Protein AF-A0A812DRP8-F1 (afdb_monomer)

Radius of gyration: 31.1 Å; Cα contacts (8 Å, |Δi|>4): 1399; chains: 1; bounding box: 74×104×76 Å

Structure (mmCIF, N/CA/C/O backbone):
data_AF-A0A812DRP8-F1
#
_entry.id   AF-A0A812DRP8-F1
#
loop_
_atom_site.group_PDB
_atom_site.id
_atom_site.type_symbol
_atom_site.label_atom_id
_atom_site.label_alt_id
_atom_site.label_comp_id
_atom_site.label_asym_id
_atom_site.label_entity_id
_atom_site.label_seq_id
_atom_site.pdbx_PDB_ins_code
_atom_site.Cartn_x
_atom_site.Cartn_y
_atom_site.Cartn_z
_atom_site.occupancy
_atom_site.B_iso_or_equiv
_atom_site.auth_seq_id
_atom_site.auth_comp_id
_atom_site.auth_asym_id
_atom_site.auth_atom_id
_atom_site.pdbx_PDB_model_num
ATOM 1 N N . MET A 1 1 ? -19.028 51.165 35.359 1.00 39.25 1 MET A N 1
ATOM 2 C CA . MET A 1 1 ? -19.384 50.737 33.994 1.00 39.25 1 MET A CA 1
ATOM 3 C C . MET A 1 1 ? -18.158 50.949 33.138 1.00 39.25 1 MET A C 1
ATOM 5 O O . MET A 1 1 ? -17.868 52.090 32.833 1.00 39.25 1 MET A O 1
ATOM 9 N N . GLU A 1 2 ? -17.429 49.887 32.822 1.00 31.27 2 GLU A N 1
ATOM 10 C CA . GLU A 1 2 ? -16.509 49.872 31.683 1.00 31.27 2 GLU A CA 1
ATOM 11 C C . GLU A 1 2 ? -16.632 48.478 31.076 1.00 31.27 2 GLU A C 1
ATOM 13 O O . GLU A 1 2 ? -16.368 47.463 31.725 1.00 31.27 2 GLU A O 1
ATOM 18 N N . GLU A 1 3 ? -17.227 48.452 29.888 1.00 28.28 3 GLU A N 1
ATOM 19 C CA . GLU A 1 3 ? -17.556 47.262 29.121 1.00 28.28 3 GLU A CA 1
ATOM 20 C C . GLU A 1 3 ? -16.277 46.500 28.778 1.00 28.28 3 GLU A C 1
ATOM 22 O O . GLU A 1 3 ? -15.344 47.030 28.179 1.00 28.28 3 GLU A O 1
ATOM 27 N N . ALA A 1 4 ? -16.234 45.223 29.158 1.00 34.50 4 ALA A N 1
ATOM 28 C CA . ALA A 1 4 ? -15.225 44.310 28.658 1.00 34.50 4 ALA A CA 1
ATOM 29 C C . ALA A 1 4 ? -15.436 44.148 27.147 1.00 34.50 4 ALA A C 1
ATOM 31 O O . ALA A 1 4 ? -16.392 43.501 26.719 1.00 34.50 4 ALA A O 1
ATOM 32 N N . ASP A 1 5 ? -14.537 44.733 26.360 1.00 34.28 5 ASP A N 1
ATOM 33 C CA . ASP A 1 5 ? -14.508 44.661 24.901 1.00 34.28 5 ASP A CA 1
ATOM 34 C C . ASP A 1 5 ? -14.334 43.194 24.443 1.00 34.28 5 ASP A C 1
ATOM 36 O O . ASP A 1 5 ? -13.230 42.666 24.253 1.00 34.28 5 ASP A O 1
ATOM 40 N N . MET A 1 6 ? -15.452 42.472 24.327 1.00 40.56 6 MET A N 1
ATOM 41 C CA . MET A 1 6 ? -15.506 41.113 23.796 1.00 40.56 6 MET A CA 1
ATOM 42 C C . MET A 1 6 ? -15.246 41.182 22.288 1.00 40.56 6 MET A C 1
ATOM 44 O O . MET A 1 6 ? -16.164 41.331 21.486 1.00 40.56 6 MET A O 1
ATOM 48 N N . LYS A 1 7 ? -13.983 41.045 21.872 1.00 45.09 7 LYS A N 1
ATOM 49 C CA . LYS A 1 7 ? -13.646 40.848 20.454 1.00 45.09 7 LYS A CA 1
ATOM 50 C C . LYS A 1 7 ? -14.276 39.541 19.958 1.00 45.09 7 LYS A C 1
ATOM 52 O O . LYS A 1 7 ? -13.802 38.447 20.268 1.00 45.09 7 LYS A O 1
ATOM 57 N N . TYR A 1 8 ? -15.354 39.649 19.183 1.00 51.47 8 TYR A N 1
ATOM 58 C CA . TYR A 1 8 ? -16.008 38.517 18.528 1.00 51.47 8 TYR A CA 1
ATOM 59 C C . TYR A 1 8 ? -15.180 38.070 17.330 1.00 51.47 8 TYR A C 1
ATOM 61 O O . TYR A 1 8 ? -15.286 38.598 16.228 1.00 51.47 8 TYR A O 1
ATOM 69 N N . CYS A 1 9 ? -14.340 37.070 17.532 1.00 59.97 9 CYS A N 1
ATOM 70 C CA . CYS A 1 9 ? -13.698 36.417 16.411 1.00 59.97 9 CYS A CA 1
ATOM 71 C C . CYS A 1 9 ? -14.664 35.498 15.682 1.00 59.97 9 CYS A C 1
ATOM 73 O O . CYS A 1 9 ? -15.205 34.587 16.303 1.00 59.97 9 CYS A O 1
ATOM 75 N N . VAL A 1 10 ? -14.797 35.651 14.368 1.00 62.53 10 VAL A N 1
ATOM 76 C CA . VAL A 1 10 ? -15.644 34.790 13.537 1.00 62.53 10 VAL A CA 1
ATOM 77 C C . VAL A 1 10 ? -14.773 34.024 12.543 1.00 62.53 10 VAL A C 1
ATOM 79 O O . VAL A 1 10 ? -14.034 34.626 11.771 1.00 62.53 10 VAL A O 1
ATOM 82 N N . LYS A 1 11 ? -14.846 32.689 12.548 1.00 61.94 11 LYS A N 1
ATOM 83 C CA . LYS A 1 11 ? -14.238 31.833 11.519 1.00 61.94 11 LYS A CA 1
ATOM 84 C C . LYS A 1 11 ? -15.318 31.413 10.532 1.00 61.94 11 LYS A C 1
ATOM 86 O O . LYS A 1 11 ? -16.202 30.636 10.891 1.00 61.94 11 LYS A O 1
ATOM 91 N N . CYS A 1 12 ? -15.228 31.910 9.303 1.00 58.72 12 CYS A N 1
ATOM 92 C CA . CYS A 1 12 ? -16.101 31.521 8.202 1.00 58.72 12 CYS A CA 1
ATOM 93 C C . CYS A 1 12 ? -15.418 30.474 7.323 1.00 58.72 12 CYS A C 1
ATOM 95 O O . CYS A 1 12 ? -14.287 30.665 6.885 1.00 58.72 12 CYS A O 1
ATOM 97 N N . THR A 1 13 ? -16.101 29.367 7.060 1.00 52.97 13 THR A N 1
ATOM 98 C CA . THR A 1 13 ? -15.659 28.329 6.128 1.00 52.97 13 THR A CA 1
ATOM 99 C C . THR A 1 13 ? -16.706 28.152 5.035 1.00 52.97 13 THR A C 1
ATOM 101 O O . THR A 1 13 ? -17.907 28.108 5.302 1.00 52.97 13 THR A O 1
ATOM 104 N N . CYS A 1 14 ? -16.265 28.078 3.777 1.00 56.06 14 CYS A N 1
ATOM 105 C CA . CYS A 1 14 ? -17.141 27.706 2.672 1.00 56.06 14 CYS A CA 1
ATOM 106 C C . CYS A 1 14 ? -17.243 26.181 2.642 1.00 56.06 14 CYS A C 1
ATOM 108 O O . CYS A 1 14 ? -16.257 25.489 2.388 1.00 56.06 14 CYS A O 1
ATOM 110 N N . LEU A 1 15 ? -18.420 25.657 2.968 1.00 55.69 15 LEU A N 1
ATOM 111 C CA . LEU A 1 15 ? -18.680 24.228 3.021 1.00 55.69 15 LEU A CA 1
ATOM 112 C C . LEU A 1 15 ? -19.384 23.803 1.724 1.00 55.69 15 LEU A C 1
ATOM 114 O O . LEU A 1 15 ? -20.384 24.421 1.347 1.00 55.69 15 LEU A O 1
ATOM 118 N N . PRO A 1 16 ? -18.913 22.744 1.044 1.00 52.59 16 PRO A N 1
ATOM 119 C CA . PRO A 1 16 ? -19.623 22.189 -0.102 1.00 52.59 16 PRO A CA 1
ATOM 120 C C . PRO A 1 16 ? -20.932 21.563 0.383 1.00 52.59 16 PRO A C 1
ATOM 122 O O . PRO A 1 16 ? -20.890 20.672 1.221 1.00 52.59 16 PRO A O 1
ATOM 125 N N . VAL A 1 17 ? -22.081 22.033 -0.094 1.00 58.91 17 VAL A N 1
ATOM 126 C CA . VAL A 1 17 ? -23.426 21.524 0.210 1.00 58.91 17 VAL A CA 1
ATOM 127 C C . VAL A 1 17 ? -23.980 20.783 -0.988 1.00 58.91 17 VAL A C 1
ATOM 129 O O . VAL A 1 17 ? -23.995 21.290 -2.111 1.00 58.91 17 VAL A O 1
ATOM 132 N N . ASN A 1 18 ? -24.502 19.595 -0.717 1.00 57.09 18 ASN A N 1
ATOM 133 C CA . ASN A 1 18 ? -24.933 18.677 -1.752 1.00 57.09 18 ASN A CA 1
ATOM 134 C C . ASN A 1 18 ? -26.445 18.718 -1.904 1.00 57.09 18 ASN A C 1
ATOM 136 O O . ASN A 1 18 ? -27.173 18.553 -0.926 1.00 57.09 18 ASN A O 1
ATOM 140 N N . LYS A 1 19 ? -26.918 18.853 -3.142 1.00 55.16 19 LYS A N 1
ATOM 141 C CA . LYS A 1 19 ? -28.294 18.528 -3.518 1.00 55.16 19 LYS A CA 1
ATOM 142 C C . LYS A 1 19 ? -28.281 17.198 -4.260 1.00 55.16 19 LYS A C 1
ATOM 144 O O . LYS A 1 19 ? -27.630 17.070 -5.292 1.00 55.16 19 LYS A O 1
ATOM 149 N N . VAL A 1 20 ? -28.966 16.197 -3.711 1.00 48.31 20 VAL A N 1
ATOM 150 C CA . VAL A 1 20 ? -29.130 14.889 -4.359 1.00 48.31 20 VAL A CA 1
ATOM 151 C C . VAL A 1 20 ? -30.417 14.933 -5.175 1.00 48.31 20 VAL A C 1
ATOM 153 O O . VAL A 1 20 ? -31.497 15.061 -4.604 1.00 48.31 20 VAL A O 1
ATOM 156 N N . GLN A 1 21 ? -30.315 14.824 -6.498 1.00 46.06 21 GLN A N 1
ATOM 157 C CA . GLN A 1 21 ? -31.468 14.747 -7.396 1.00 46.06 21 GLN A CA 1
ATOM 158 C C . GLN A 1 21 ? -31.249 13.582 -8.371 1.00 46.06 21 GLN A C 1
ATOM 160 O O . GLN A 1 21 ? -30.228 13.528 -9.046 1.00 46.06 21 GLN A O 1
ATOM 165 N N . LYS A 1 22 ? -32.182 12.615 -8.413 1.00 41.16 22 LYS A N 1
ATOM 166 C CA . LYS A 1 22 ? -32.133 11.421 -9.292 1.00 41.16 22 LYS A CA 1
ATOM 167 C C . LYS A 1 22 ? -30.773 10.687 -9.297 1.00 41.16 22 LYS A C 1
ATOM 169 O O . LYS A 1 22 ? -30.195 10.456 -10.352 1.00 41.16 22 LYS A O 1
ATOM 174 N N . ASP A 1 23 ? -30.251 10.340 -8.117 1.00 44.75 23 ASP A N 1
ATOM 175 C CA . ASP A 1 23 ? -28.948 9.660 -7.942 1.00 44.75 23 ASP A CA 1
ATOM 176 C C . ASP A 1 23 ? -27.701 10.442 -8.422 1.00 44.75 23 ASP A C 1
ATOM 178 O O . ASP A 1 23 ? -26.582 9.929 -8.331 1.00 44.75 23 ASP A O 1
ATOM 182 N N . GLN A 1 24 ? -27.857 11.702 -8.845 1.00 34.97 24 GLN A N 1
ATOM 183 C CA . GLN A 1 24 ? -26.764 12.631 -9.132 1.00 34.97 24 GLN A CA 1
ATOM 184 C C . GLN A 1 24 ? -26.623 13.672 -8.011 1.00 34.97 24 GLN A C 1
ATOM 186 O O . GLN A 1 24 ? -27.610 14.138 -7.434 1.00 34.97 24 GLN A O 1
ATOM 191 N N . ILE A 1 25 ? -25.375 14.000 -7.662 1.00 49.16 25 ILE A N 1
ATOM 192 C CA . ILE A 1 25 ? -25.038 14.973 -6.615 1.00 49.16 25 ILE A CA 1
ATOM 193 C C . ILE A 1 25 ? -24.599 16.278 -7.276 1.00 49.16 25 ILE A C 1
ATOM 195 O O . ILE A 1 25 ? -23.599 16.299 -7.991 1.00 49.16 25 ILE A O 1
ATOM 199 N N . TYR A 1 26 ? -25.315 17.359 -6.977 1.00 45.38 26 TYR A N 1
ATOM 200 C CA . TYR A 1 26 ? -24.958 18.722 -7.360 1.00 45.38 26 TYR A CA 1
ATOM 201 C C . TYR A 1 26 ? -24.341 19.451 -6.169 1.00 45.38 26 TYR A C 1
ATOM 203 O O . TYR A 1 26 ? -24.849 19.368 -5.048 1.00 45.38 26 TYR A O 1
ATOM 211 N N . TRP A 1 27 ? -23.255 20.173 -6.424 1.00 49.44 27 TRP A N 1
ATOM 212 C CA . TRP A 1 27 ? -22.476 20.882 -5.414 1.00 49.44 27 TRP A CA 1
ATOM 213 C C . TRP A 1 27 ? -22.850 22.357 -5.413 1.00 49.44 27 TRP A C 1
ATOM 215 O O . TRP A 1 27 ? -22.858 23.005 -6.454 1.00 49.44 27 TRP A O 1
ATOM 225 N N . THR A 1 28 ? -23.145 22.894 -4.239 1.00 54.91 28 THR A N 1
ATOM 226 C CA . THR A 1 28 ? -23.407 24.319 -4.015 1.00 54.91 28 THR A CA 1
ATOM 227 C C . THR A 1 28 ? -22.553 24.783 -2.841 1.00 54.91 28 THR A C 1
ATOM 229 O O . THR A 1 28 ? -22.408 24.050 -1.871 1.00 54.91 28 THR A O 1
ATOM 232 N N . GLY A 1 29 ? -21.932 25.958 -2.902 1.00 52.62 29 GLY A N 1
ATOM 233 C CA . GLY A 1 29 ? -21.170 26.481 -1.764 1.00 52.62 29 GLY A CA 1
ATOM 234 C C . GLY A 1 29 ? -22.105 27.096 -0.725 1.00 52.62 29 GLY A C 1
ATOM 235 O O . GLY A 1 29 ? -22.933 27.933 -1.075 1.00 52.62 29 GLY A O 1
ATOM 236 N N . LYS A 1 30 ? -21.979 26.715 0.552 1.00 62.34 30 LYS A N 1
ATOM 237 C CA . LYS A 1 30 ? -22.633 27.419 1.666 1.00 62.34 30 LYS A CA 1
ATOM 238 C C . LYS A 1 30 ? -21.581 27.920 2.640 1.00 62.34 30 LYS A C 1
ATOM 240 O O . LYS A 1 30 ? -20.820 27.136 3.203 1.00 62.34 30 LYS A O 1
ATOM 245 N N . VAL A 1 31 ? -21.570 29.224 2.874 1.00 66.56 31 VAL A N 1
ATOM 246 C CA . VAL A 1 31 ? -20.696 29.846 3.870 1.00 66.56 31 VAL A CA 1
ATOM 247 C C . VAL A 1 31 ? -21.263 29.581 5.268 1.00 66.56 31 VAL A C 1
ATOM 249 O O . VAL A 1 31 ? -22.450 29.792 5.515 1.00 66.56 31 VAL A O 1
ATOM 252 N N . SER A 1 32 ? -20.428 29.081 6.178 1.00 61.09 32 SER A N 1
ATOM 253 C CA . SER A 1 32 ? -20.774 28.828 7.577 1.00 61.09 32 SER A CA 1
ATOM 254 C C . SER A 1 32 ? -19.772 29.520 8.494 1.00 61.09 32 SER A C 1
ATOM 256 O O . SER A 1 32 ? -18.575 29.256 8.430 1.00 61.09 32 SER A O 1
ATOM 258 N N . CYS A 1 33 ? -20.263 30.417 9.344 1.00 69.44 33 CYS A N 1
ATOM 259 C CA . CYS A 1 33 ? -19.455 31.264 10.213 1.00 69.44 33 CYS A CA 1
ATOM 260 C C . CYS A 1 33 ? -19.694 30.913 11.684 1.00 69.44 33 CYS A C 1
ATOM 262 O O . CYS A 1 33 ? -20.842 30.802 12.106 1.00 69.44 33 CYS A O 1
ATOM 264 N N . HIS A 1 34 ? -18.624 30.740 12.463 1.00 67.25 34 HIS A N 1
ATOM 265 C CA . HIS A 1 34 ? -18.700 30.391 13.886 1.00 67.25 34 HIS A CA 1
ATOM 266 C C . HIS A 1 34 ? -17.854 31.336 14.736 1.00 67.25 34 HIS A C 1
ATOM 268 O O . HIS A 1 34 ? -16.715 31.641 14.380 1.00 67.25 34 HIS A O 1
ATOM 274 N N . ASN A 1 35 ? -18.376 31.735 15.898 1.00 66.56 35 ASN A N 1
ATOM 275 C CA . ASN A 1 35 ? -17.650 32.595 16.830 1.00 66.56 35 ASN A CA 1
ATOM 276 C C . ASN A 1 35 ? -16.635 31.785 17.653 1.00 66.56 35 ASN A C 1
ATOM 278 O O . ASN A 1 35 ? -17.000 30.842 18.358 1.00 66.56 35 ASN A O 1
ATOM 282 N N . ILE A 1 36 ? -15.365 32.173 17.617 1.00 64.62 36 ILE A N 1
ATOM 283 C CA . ILE A 1 36 ? -14.298 31.596 18.433 1.00 64.62 36 ILE A CA 1
ATOM 284 C C . ILE A 1 36 ? -14.395 32.201 19.837 1.00 64.62 36 ILE A C 1
ATOM 286 O O . ILE A 1 36 ? -14.067 33.364 20.045 1.00 64.62 36 ILE A O 1
ATOM 290 N N . ARG A 1 37 ? -14.856 31.406 20.811 1.00 53.72 37 ARG A N 1
ATOM 291 C CA . ARG A 1 37 ? -15.050 31.858 22.205 1.00 53.72 37 ARG A CA 1
ATOM 292 C C . ARG A 1 37 ? -13.878 31.541 23.147 1.00 53.72 37 ARG A C 1
ATOM 294 O O . ARG A 1 37 ? -13.768 32.168 24.194 1.00 53.72 37 ARG A O 1
ATOM 301 N N . LYS A 1 38 ? -13.018 30.564 22.823 1.00 55.78 38 LYS A N 1
ATOM 302 C CA . LYS A 1 38 ? -11.843 30.178 23.632 1.00 55.78 38 LYS A CA 1
ATOM 303 C C . LYS A 1 38 ? -10.676 29.770 22.733 1.00 55.78 38 LYS A C 1
ATOM 305 O O . LYS A 1 38 ? -10.791 28.807 21.981 1.00 55.78 38 LYS A O 1
ATOM 310 N N . CYS A 1 39 ? -9.553 30.470 22.851 1.00 55.16 39 CYS A N 1
ATOM 311 C CA . CYS A 1 39 ? -8.311 30.139 22.156 1.00 55.16 39 CYS A CA 1
ATOM 312 C C . CYS A 1 39 ? -7.377 29.306 23.053 1.00 55.16 39 CYS A C 1
ATOM 314 O O . CYS A 1 39 ? -7.249 29.619 24.241 1.00 55.16 39 CYS A O 1
ATOM 316 N N . PRO A 1 40 ? -6.702 28.268 22.526 1.00 57.06 40 PRO A N 1
ATOM 317 C CA . PRO A 1 40 ? -5.651 27.568 23.263 1.00 57.06 40 PRO A CA 1
ATOM 318 C C . PRO A 1 40 ? -4.472 28.514 23.546 1.00 57.06 40 PRO A C 1
ATOM 320 O O . PRO A 1 40 ? -4.118 29.340 22.705 1.00 57.06 40 PRO A O 1
ATOM 323 N N . ARG A 1 41 ? -3.865 28.416 24.739 1.00 53.97 41 ARG A N 1
ATOM 324 C CA . ARG A 1 41 ? -2.704 29.246 25.106 1.00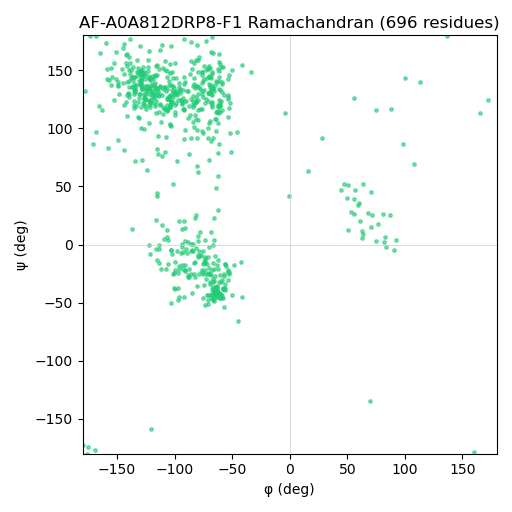 53.97 41 ARG A CA 1
ATOM 325 C C . ARG A 1 41 ? -1.460 28.761 24.345 1.00 53.97 41 ARG A C 1
ATOM 327 O O . ARG A 1 41 ? -1.133 27.580 24.458 1.00 53.97 41 ARG A O 1
ATOM 334 N N . PRO A 1 42 ? -0.755 29.627 23.599 1.00 54.72 42 PRO A N 1
ATOM 335 C CA . PRO A 1 42 ? 0.478 29.239 22.924 1.00 54.72 42 PRO A CA 1
ATOM 336 C C . PRO A 1 42 ? 1.598 28.972 23.939 1.00 54.72 42 PRO A C 1
ATOM 338 O O . PRO A 1 42 ? 1.716 29.661 24.949 1.00 54.72 42 PRO A O 1
ATOM 341 N N . THR A 1 43 ? 2.442 27.984 23.651 1.00 52.38 43 THR A N 1
ATOM 342 C CA . THR A 1 43 ? 3.591 27.575 24.480 1.00 52.38 43 THR A CA 1
ATOM 343 C C . THR A 1 43 ? 4.901 28.291 24.118 1.00 52.38 43 THR A C 1
ATOM 345 O O . THR A 1 43 ? 5.942 28.004 24.703 1.00 52.38 43 THR A O 1
ATOM 348 N N . CYS A 1 44 ? 4.882 29.225 23.162 1.00 62.28 44 CYS A N 1
ATOM 349 C CA . CYS A 1 44 ? 6.057 29.952 22.671 1.00 62.28 44 CYS A CA 1
ATOM 350 C C . CYS A 1 44 ? 6.143 31.393 23.203 1.00 62.28 44 CYS A C 1
ATOM 352 O O . CYS A 1 44 ? 5.135 32.021 23.514 1.00 62.28 44 CYS A O 1
ATOM 354 N N . LYS A 1 45 ? 7.369 31.940 23.239 1.00 54.81 45 LYS A N 1
ATOM 355 C CA . LYS A 1 45 ? 7.661 33.308 23.716 1.00 54.81 45 LYS A CA 1
ATOM 356 C C . LYS A 1 45 ? 7.229 34.431 22.753 1.00 54.81 45 LYS A C 1
ATOM 358 O O . LYS A 1 45 ? 7.051 35.554 23.205 1.00 54.81 45 LYS A O 1
ATOM 363 N N . LYS A 1 46 ? 7.052 34.150 21.453 1.00 54.88 46 LYS A N 1
ATOM 364 C CA . LYS A 1 46 ? 6.501 35.082 20.448 1.00 54.88 46 LYS A CA 1
ATOM 365 C C . LYS A 1 46 ? 5.372 34.387 19.691 1.00 54.88 46 LYS A C 1
ATOM 367 O O . LYS A 1 46 ? 5.618 33.366 19.057 1.00 54.88 46 LYS A O 1
ATOM 372 N N . ALA A 1 47 ? 4.159 34.920 19.780 1.00 51.12 47 ALA A N 1
ATOM 373 C CA . ALA A 1 47 ? 2.979 34.410 19.087 1.00 51.12 47 ALA A CA 1
ATOM 374 C C . ALA A 1 47 ? 2.457 35.469 18.108 1.00 51.12 47 ALA A C 1
ATOM 376 O O . ALA A 1 47 ? 2.551 36.659 18.399 1.00 51.12 47 ALA A O 1
ATOM 377 N N . ASN A 1 48 ? 1.914 35.038 16.970 1.00 56.62 48 ASN A N 1
ATOM 378 C CA . ASN A 1 48 ? 1.388 35.941 15.947 1.00 56.62 48 ASN A CA 1
ATOM 379 C C . ASN A 1 48 ? 0.083 36.613 16.404 1.00 56.62 48 ASN A C 1
ATOM 381 O O . ASN A 1 48 ? -0.712 36.016 17.140 1.00 56.62 48 ASN A O 1
ATOM 385 N N . GLU A 1 49 ? -0.169 37.822 15.901 1.00 54.22 49 GLU A N 1
ATOM 386 C CA . GLU A 1 49 ? -1.398 38.589 16.134 1.00 54.22 49 GLU A CA 1
ATOM 387 C C . GLU A 1 49 ? -2.543 38.112 15.230 1.00 54.22 49 GLU A C 1
ATOM 389 O O . GLU A 1 49 ? -2.994 38.798 14.321 1.00 54.22 49 GLU A O 1
ATOM 394 N N . SER A 1 50 ? -3.021 36.894 15.474 1.00 58.62 50 SER A N 1
ATOM 395 C CA . SER A 1 50 ? -4.300 36.432 14.931 1.00 58.62 50 SER A CA 1
ATOM 396 C C . SER A 1 50 ? -5.306 36.241 16.061 1.00 58.62 50 SER A C 1
ATOM 398 O O . SER A 1 50 ? -4.937 36.241 17.238 1.00 58.62 50 SER A O 1
ATOM 400 N N . CYS A 1 51 ? -6.579 36.068 15.703 1.00 61.31 51 CYS A N 1
ATOM 401 C CA . CYS A 1 51 ? -7.667 35.851 16.651 1.00 61.31 51 CYS A CA 1
ATOM 402 C C . CYS A 1 51 ? -7.304 34.885 17.805 1.00 61.31 51 CYS A C 1
ATOM 404 O O . CYS A 1 51 ? -7.567 35.174 18.972 1.00 61.31 51 CYS A O 1
ATOM 406 N N . CYS A 1 52 ? -6.658 33.759 17.482 1.00 58.00 52 CYS A N 1
ATOM 407 C CA . CYS A 1 52 ? -5.997 32.912 18.465 1.00 58.00 52 CYS A CA 1
ATOM 408 C C . CYS A 1 52 ? -4.489 33.023 18.293 1.00 58.00 52 CYS A C 1
ATOM 410 O O . CYS A 1 52 ? -3.952 32.595 17.277 1.00 58.00 52 CYS A O 1
ATOM 412 N N . ARG A 1 53 ? -3.795 33.538 19.313 1.00 59.66 53 ARG A N 1
ATOM 413 C CA . ARG A 1 53 ? -2.330 33.621 19.332 1.00 59.66 53 ARG A CA 1
ATOM 414 C C . ARG A 1 53 ? -1.714 32.243 19.051 1.00 59.66 53 ARG A C 1
ATOM 416 O O . ARG A 1 53 ? -1.792 31.345 19.886 1.00 59.66 53 ARG A O 1
ATOM 423 N N . SER A 1 54 ? -1.100 32.083 17.883 1.00 49.22 54 SER A N 1
ATOM 424 C CA . SER A 1 54 ? -0.437 30.855 17.435 1.00 49.22 54 SER A CA 1
ATOM 425 C C . SER A 1 54 ? 1.060 31.094 17.280 1.00 49.22 54 SER A C 1
ATOM 427 O O . SER A 1 54 ? 1.484 32.184 16.894 1.00 49.22 54 SER A O 1
ATOM 429 N N . CYS A 1 55 ? 1.876 30.082 17.559 1.00 49.59 55 CYS A N 1
ATOM 430 C CA . CYS A 1 55 ? 3.318 30.180 17.360 1.00 49.59 55 CYS A CA 1
ATOM 431 C C . CYS A 1 55 ? 3.643 30.249 15.861 1.00 49.59 55 CYS A C 1
ATOM 433 O O . CYS A 1 55 ? 3.102 29.437 15.105 1.00 49.59 55 CYS A O 1
ATOM 435 N N . PRO A 1 56 ? 4.511 31.170 15.408 1.00 51.28 56 PRO A N 1
ATOM 436 C CA . PRO A 1 56 ? 5.030 31.118 14.052 1.00 51.28 56 PRO A CA 1
ATOM 437 C C . PRO A 1 56 ? 5.789 29.797 13.887 1.00 51.28 56 PRO A C 1
ATOM 439 O O . PRO A 1 56 ? 6.717 29.505 14.645 1.00 51.28 56 PRO A O 1
ATOM 442 N N . ASN A 1 57 ? 5.371 28.971 12.926 1.00 45.72 57 ASN A N 1
ATOM 443 C CA . ASN A 1 57 ? 6.126 27.784 12.539 1.00 45.72 57 ASN A CA 1
ATOM 444 C C . ASN A 1 57 ? 7.473 28.243 11.967 1.00 45.72 57 ASN A C 1
ATOM 446 O O . ASN A 1 57 ? 7.581 28.612 10.801 1.00 45.72 57 ASN A O 1
ATOM 450 N N . LEU A 1 58 ? 8.510 28.219 12.800 1.00 42.78 58 LEU A N 1
ATOM 451 C CA . LEU A 1 58 ? 9.900 28.265 12.370 1.00 42.78 58 LEU A CA 1
ATOM 452 C C . LEU A 1 58 ? 10.212 26.950 11.648 1.00 42.78 58 LEU A C 1
ATOM 454 O O . LEU A 1 58 ? 10.590 25.990 12.313 1.00 42.78 58 LEU A O 1
ATOM 458 N N . SER A 1 59 ? 9.988 26.886 10.326 1.00 34.78 59 SER A N 1
ATOM 459 C CA . SER A 1 59 ? 10.715 26.024 9.368 1.00 34.78 59 SER A CA 1
ATOM 460 C C . SER A 1 59 ? 10.002 25.907 8.001 1.00 34.78 59 SER A C 1
ATOM 462 O O . SER A 1 59 ? 8.967 25.256 7.890 1.00 34.78 59 SER A O 1
ATOM 464 N N . TYR A 1 60 ? 10.665 26.470 6.980 1.00 35.09 60 TYR A N 1
ATOM 465 C CA . TYR A 1 60 ? 10.789 26.016 5.582 1.00 35.09 60 TYR A CA 1
ATOM 466 C C . TYR A 1 60 ? 9.632 26.156 4.563 1.00 35.09 60 TYR A C 1
ATOM 468 O O . TYR A 1 60 ? 8.639 25.442 4.608 1.00 35.09 60 TYR A O 1
ATOM 476 N N . GLU A 1 61 ? 9.932 26.980 3.543 1.00 33.97 61 GLU A N 1
ATOM 477 C CA . GLU A 1 61 ? 9.434 27.025 2.154 1.00 33.97 61 GLU A CA 1
ATOM 478 C C . GLU A 1 61 ? 7.912 27.132 1.916 1.00 33.97 61 GLU A C 1
ATOM 480 O O . GLU A 1 61 ? 7.138 26.247 2.258 1.00 33.97 61 GLU A O 1
ATOM 485 N N . ASN A 1 62 ? 7.499 28.145 1.139 1.00 38.06 62 ASN A N 1
ATOM 486 C CA . ASN A 1 62 ? 6.167 28.314 0.523 1.00 38.06 62 ASN A CA 1
ATOM 487 C C . ASN A 1 62 ? 5.780 27.199 -0.488 1.00 38.06 62 ASN A C 1
ATOM 489 O O . ASN A 1 62 ? 5.042 27.426 -1.447 1.00 38.06 62 ASN A O 1
ATOM 493 N N . LYS A 1 63 ? 6.270 25.967 -0.318 1.00 41.12 63 LYS A N 1
ATOM 494 C CA . LYS A 1 63 ? 5.773 24.790 -1.031 1.00 41.12 63 LYS A CA 1
ATOM 495 C C . LYS A 1 63 ? 4.704 24.133 -0.158 1.00 41.12 63 LYS A C 1
ATOM 497 O O . LYS A 1 63 ? 4.949 23.913 1.025 1.00 41.12 63 LYS A O 1
ATOM 502 N N . PRO A 1 64 ? 3.533 23.766 -0.707 1.00 44.91 64 PRO A N 1
ATOM 503 C CA . PRO A 1 64 ? 2.558 23.017 0.067 1.00 44.91 64 PRO A CA 1
ATOM 504 C C . PRO A 1 64 ? 3.228 21.772 0.659 1.00 44.91 64 PRO A C 1
ATOM 506 O O . PRO A 1 64 ? 3.832 21.003 -0.076 1.00 44.91 64 PRO A O 1
ATOM 509 N N . PHE A 1 65 ? 3.132 21.555 1.971 1.00 45.69 65 PHE A N 1
ATOM 510 C CA . PHE A 1 65 ? 3.819 20.462 2.687 1.00 45.69 65 PHE A CA 1
ATOM 511 C C . PHE A 1 65 ? 3.565 19.049 2.106 1.00 45.69 65 PHE A C 1
ATOM 513 O O . PHE A 1 65 ? 4.336 18.117 2.326 1.00 45.69 65 PHE A O 1
ATOM 520 N N . TRP A 1 66 ? 2.470 18.872 1.360 1.00 49.69 66 TRP A N 1
ATOM 521 C CA . TRP A 1 66 ? 2.111 17.634 0.659 1.00 49.69 66 TRP A CA 1
ATOM 522 C C . TRP A 1 66 ? 2.791 17.472 -0.703 1.00 49.69 66 TRP A C 1
ATOM 524 O O . TRP A 1 66 ? 2.822 16.367 -1.247 1.00 49.69 66 TRP A O 1
ATOM 534 N N . LYS A 1 67 ? 3.345 18.548 -1.267 1.00 45.62 67 LYS A N 1
ATOM 535 C CA . LYS A 1 67 ? 4.196 18.484 -2.450 1.00 45.62 67 LYS A CA 1
ATOM 536 C C . LYS A 1 67 ? 5.436 17.689 -2.030 1.00 45.62 67 LYS A C 1
ATOM 538 O O . LYS A 1 67 ? 6.204 18.130 -1.183 1.00 45.62 67 LYS A O 1
ATOM 543 N N . HIS A 1 68 ? 5.603 16.503 -2.616 1.00 52.50 68 HIS A N 1
ATOM 544 C CA . HIS A 1 68 ? 6.788 15.640 -2.493 1.00 52.50 68 HIS A CA 1
ATOM 545 C C . HIS A 1 68 ? 6.887 14.720 -1.256 1.00 52.50 68 HIS A C 1
ATOM 547 O O . HIS A 1 68 ? 7.896 14.028 -1.121 1.00 52.50 68 HIS A O 1
ATOM 553 N N . LYS A 1 69 ? 5.865 14.621 -0.386 1.00 62.69 69 LYS A N 1
ATOM 554 C CA . LYS A 1 69 ? 5.862 13.659 0.739 1.00 62.69 69 LYS A CA 1
ATOM 555 C C . LYS A 1 69 ? 4.624 12.766 0.732 1.00 62.69 69 LYS A C 1
ATOM 557 O O . LYS A 1 69 ? 3.494 13.246 0.775 1.00 62.69 69 LYS A O 1
ATOM 562 N N . ILE A 1 70 ? 4.848 11.449 0.726 1.00 69.06 70 ILE A N 1
ATOM 563 C CA . ILE A 1 70 ? 3.780 10.452 0.875 1.00 69.06 70 ILE A CA 1
ATOM 564 C C . ILE A 1 70 ? 3.141 10.655 2.249 1.00 69.06 70 ILE A C 1
ATOM 566 O O . ILE A 1 70 ? 3.815 10.533 3.274 1.00 69.06 70 ILE A O 1
ATOM 570 N N . THR A 1 71 ? 1.844 10.949 2.262 1.00 83.00 71 THR A N 1
ATOM 571 C CA . THR A 1 71 ? 1.058 11.057 3.495 1.00 83.00 71 THR A CA 1
ATOM 572 C C . THR A 1 71 ? 0.167 9.832 3.628 1.00 83.00 71 THR A C 1
ATOM 574 O O . THR A 1 71 ? -0.550 9.446 2.701 1.00 83.00 71 THR A O 1
ATOM 577 N N . GLU A 1 72 ? 0.274 9.166 4.772 1.00 87.88 72 GLU A N 1
ATOM 578 C CA . GLU A 1 72 ? -0.435 7.927 5.062 1.00 87.88 72 GLU A CA 1
ATOM 579 C C . GLU A 1 72 ? -1.527 8.195 6.089 1.00 87.88 72 GLU A C 1
ATOM 581 O O . GLU A 1 72 ? -1.322 8.890 7.084 1.00 87.88 72 GLU A O 1
ATOM 586 N N . PHE A 1 73 ? -2.704 7.640 5.826 1.00 91.19 73 PHE A N 1
ATOM 587 C CA . PHE A 1 73 ? -3.873 7.780 6.675 1.00 91.19 73 PHE A CA 1
ATOM 588 C C . PHE A 1 73 ? -4.510 6.416 6.899 1.00 91.19 73 PHE A C 1
ATOM 590 O O . PHE A 1 73 ? -4.327 5.474 6.117 1.00 91.19 73 PHE A O 1
ATOM 597 N N . SER A 1 74 ? -5.284 6.314 7.967 1.00 91.69 74 SER A N 1
ATOM 598 C CA . SER A 1 74 ? -6.048 5.122 8.277 1.00 91.69 74 SER A CA 1
ATOM 599 C C . SER A 1 74 ? -7.404 5.492 8.867 1.00 91.69 74 SER A C 1
ATOM 601 O O . SER A 1 74 ? -7.582 6.594 9.381 1.00 91.69 74 SER A O 1
ATOM 603 N N . ALA A 1 75 ? -8.370 4.588 8.755 1.00 93.25 75 ALA A N 1
ATOM 604 C CA . ALA A 1 75 ? -9.684 4.734 9.364 1.00 93.25 75 ALA A CA 1
ATOM 605 C C . ALA A 1 75 ? -10.201 3.369 9.821 1.00 93.25 75 ALA A C 1
ATOM 607 O O . ALA A 1 75 ? -10.069 2.372 9.107 1.00 93.25 75 ALA A O 1
ATOM 608 N N . LEU A 1 76 ? -10.820 3.335 10.999 1.00 93.75 76 LEU A N 1
ATOM 609 C CA . LEU A 1 76 ? -11.564 2.186 11.508 1.00 93.75 76 LEU A CA 1
ATOM 610 C C . LEU A 1 76 ? -13.055 2.520 11.429 1.00 93.75 76 LEU A C 1
ATOM 612 O O . LEU A 1 76 ? -13.523 3.459 12.071 1.00 93.75 76 LEU A O 1
ATOM 616 N N . LEU A 1 77 ? -13.777 1.778 10.596 1.00 93.62 77 LEU A N 1
ATOM 617 C CA . LEU A 1 77 ? -15.185 1.992 10.311 1.00 93.62 77 LEU A CA 1
ATOM 618 C C . LEU A 1 77 ? -16.025 0.967 11.063 1.00 93.62 77 LEU A C 1
ATOM 620 O O . LEU A 1 77 ? -15.876 -0.243 10.863 1.00 93.62 77 LEU A O 1
ATOM 624 N N . VAL A 1 78 ? -16.935 1.474 11.884 1.00 92.75 78 VAL A N 1
ATOM 625 C CA . VAL A 1 78 ? -17.834 0.689 12.731 1.00 92.75 78 VAL A CA 1
ATOM 626 C C . VAL A 1 78 ? -19.224 1.339 12.753 1.00 92.75 78 VAL A C 1
ATOM 628 O O . VAL A 1 78 ? -19.383 2.486 12.323 1.00 92.75 78 VAL A O 1
ATOM 631 N N . GLY A 1 79 ? -20.245 0.606 13.200 1.00 88.31 79 GLY A N 1
ATOM 632 C CA . GLY A 1 79 ? -21.628 1.101 13.273 1.00 88.31 79 GLY A CA 1
ATOM 633 C C . GLY A 1 79 ? -21.857 2.121 14.394 1.00 88.31 79 GLY A C 1
ATOM 634 O O . GLY A 1 79 ? -22.716 2.987 14.270 1.00 88.31 79 GLY A O 1
ATOM 635 N N . SER A 1 80 ? -21.043 2.084 15.453 1.00 83.12 80 SER A N 1
ATOM 636 C CA . SER A 1 80 ? -21.149 2.990 16.606 1.00 83.12 80 SER A CA 1
ATOM 637 C C . SER A 1 80 ? -20.646 4.418 16.349 1.00 83.12 80 SER A C 1
ATOM 639 O O . SER A 1 80 ? -20.757 5.276 17.214 1.00 83.12 80 SER A O 1
ATOM 641 N N . ASN A 1 81 ? -20.058 4.693 15.181 1.00 84.00 81 ASN A N 1
ATOM 642 C CA . ASN A 1 81 ? -19.554 6.028 14.826 1.00 84.00 81 ASN A CA 1
ATOM 643 C C . ASN A 1 81 ? -20.633 6.965 14.257 1.00 84.00 81 ASN A C 1
ATOM 645 O O . ASN A 1 81 ? -20.343 8.129 13.961 1.00 84.00 81 ASN A O 1
ATOM 649 N N . PHE A 1 82 ? -21.845 6.460 14.041 1.00 82.88 82 PHE A N 1
ATOM 650 C CA . PHE A 1 82 ? -22.993 7.280 13.667 1.00 82.88 82 PHE A CA 1
ATOM 651 C C . PHE A 1 82 ? -23.582 7.982 14.896 1.00 82.88 82 PHE A C 1
ATOM 653 O O . PHE A 1 82 ? -23.283 7.606 16.024 1.00 82.88 82 PHE A O 1
ATOM 660 N N . THR A 1 83 ? -24.376 9.034 14.671 1.00 78.00 83 THR A N 1
ATOM 661 C CA . THR A 1 83 ? -25.114 9.724 15.744 1.00 78.00 83 THR A CA 1
ATOM 662 C C . THR A 1 83 ? -26.075 8.771 16.442 1.00 78.00 83 THR A C 1
ATOM 664 O O . THR A 1 83 ? -26.107 8.739 17.662 1.00 78.00 83 THR A O 1
ATOM 667 N N . ASP A 1 84 ? -26.763 7.946 15.652 1.00 77.38 84 ASP A N 1
ATOM 668 C CA . ASP A 1 84 ? -27.570 6.827 16.120 1.00 77.38 84 ASP A CA 1
ATOM 669 C C . ASP A 1 84 ? -26.817 5.543 15.768 1.00 77.38 84 ASP A C 1
ATOM 671 O O . ASP A 1 84 ? -26.556 5.276 14.587 1.00 77.38 84 ASP A O 1
ATOM 675 N N . SER A 1 85 ? -26.402 4.774 16.776 1.00 75.94 85 SER A N 1
ATOM 676 C CA . SER A 1 85 ? -25.569 3.592 16.559 1.00 75.94 85 SER A CA 1
ATOM 677 C C . SER A 1 85 ? -26.277 2.573 15.658 1.00 75.94 85 SER A C 1
ATOM 679 O O . SER A 1 85 ? -27.390 2.113 15.913 1.00 75.94 85 SER A O 1
ATOM 681 N N . VAL A 1 86 ? -25.623 2.213 14.549 1.00 84.12 86 VAL A N 1
ATOM 682 C CA . VAL A 1 86 ? -26.186 1.262 13.586 1.00 84.12 86 VAL A CA 1
ATOM 683 C C . VAL A 1 86 ? -25.939 -0.154 14.089 1.00 84.12 86 VAL A C 1
ATOM 685 O O . VAL A 1 86 ? -24.792 -0.567 14.282 1.00 84.12 86 VAL A O 1
ATOM 688 N N . SER A 1 87 ? -27.015 -0.923 14.262 1.00 86.62 87 SER A N 1
ATOM 689 C CA . SER A 1 87 ? -26.917 -2.307 14.716 1.00 86.62 87 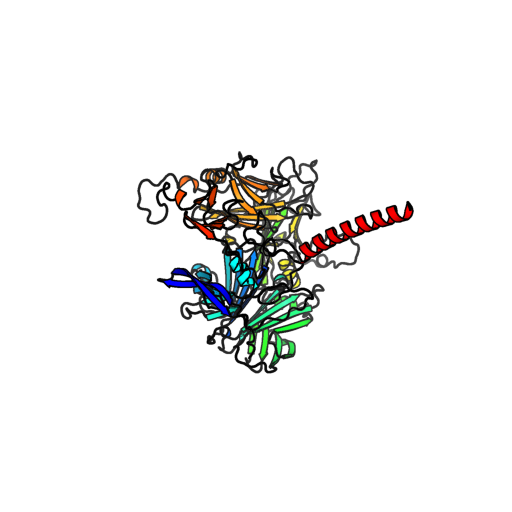SER A CA 1
ATOM 690 C C . SER A 1 87 ? -26.321 -3.206 13.627 1.00 86.62 87 SER A C 1
ATOM 692 O O . SER A 1 87 ? -26.988 -3.587 12.665 1.00 86.62 87 SER A O 1
ATOM 694 N N . THR A 1 88 ? -25.030 -3.517 13.746 1.00 86.31 88 THR A N 1
ATOM 695 C CA . THR A 1 88 ? -24.292 -4.310 12.756 1.00 86.31 88 THR A CA 1
ATOM 696 C C . THR A 1 88 ? -23.085 -5.023 13.365 1.00 86.31 88 THR A C 1
ATOM 698 O O . THR A 1 88 ? -22.479 -4.538 14.318 1.00 86.31 88 THR A O 1
ATOM 701 N N . HIS A 1 89 ? -22.699 -6.166 12.786 1.00 87.69 89 HIS A N 1
ATOM 702 C CA . HIS A 1 89 ? -21.394 -6.809 13.021 1.00 87.69 89 HIS A CA 1
ATOM 703 C C . HIS A 1 89 ? -20.342 -6.394 11.988 1.00 87.69 89 HIS A C 1
ATOM 705 O O . HIS A 1 89 ? -19.229 -6.927 11.989 1.00 87.69 89 HIS A O 1
ATOM 711 N N . ALA A 1 90 ? -20.706 -5.527 11.043 1.00 88.75 90 ALA A N 1
ATOM 712 C CA . ALA A 1 90 ? -19.798 -5.101 10.001 1.00 88.75 90 ALA A CA 1
ATOM 713 C C . ALA A 1 90 ? -18.699 -4.215 10.587 1.00 88.75 90 ALA A C 1
ATOM 715 O O . ALA A 1 90 ? -18.962 -3.246 11.297 1.00 88.75 90 ALA A O 1
ATOM 716 N N . VAL A 1 91 ? -17.459 -4.542 10.241 1.00 92.25 91 VAL A N 1
ATOM 717 C CA . VAL A 1 91 ? -16.280 -3.752 10.594 1.00 92.25 91 VAL A CA 1
ATOM 718 C C . VAL A 1 91 ? -15.417 -3.638 9.350 1.00 92.25 91 VAL A C 1
ATOM 720 O O . VAL A 1 91 ? -15.202 -4.630 8.640 1.00 92.25 91 VAL A O 1
ATOM 723 N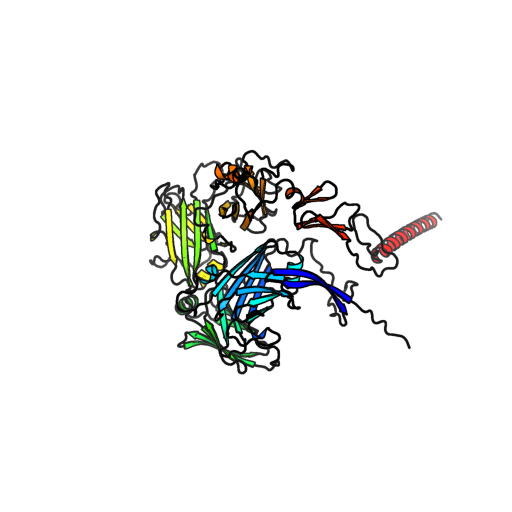 N . ALA A 1 92 ? -14.922 -2.433 9.082 1.00 92.50 92 ALA A N 1
ATOM 724 C CA . ALA A 1 92 ? -13.994 -2.188 7.991 1.00 92.50 92 ALA A CA 1
ATOM 725 C C . ALA A 1 92 ? -12.789 -1.362 8.448 1.00 92.50 92 ALA A C 1
ATOM 727 O O . ALA A 1 92 ? -12.883 -0.517 9.329 1.00 92.50 92 ALA A O 1
ATOM 728 N N . ILE A 1 93 ? -11.643 -1.612 7.829 1.00 92.50 93 ILE A N 1
ATOM 729 C CA . ILE A 1 93 ? -10.408 -0.855 8.004 1.00 92.50 93 ILE A CA 1
ATOM 730 C C . ILE A 1 93 ? -10.059 -0.268 6.647 1.00 92.50 93 ILE A C 1
ATOM 732 O O . ILE A 1 93 ? -9.935 -1.009 5.672 1.00 92.50 93 ILE A O 1
ATOM 736 N N . ALA A 1 94 ? -9.883 1.045 6.582 1.00 92.44 94 ALA A N 1
ATOM 737 C CA . ALA A 1 94 ? -9.405 1.718 5.388 1.00 92.44 94 ALA A CA 1
ATOM 738 C C . ALA A 1 94 ? -7.964 2.176 5.592 1.00 92.44 94 ALA A C 1
ATOM 740 O O . ALA A 1 94 ? -7.661 2.909 6.528 1.00 92.44 94 ALA A O 1
ATOM 741 N N . ASP A 1 95 ? -7.085 1.767 4.688 1.00 90.81 95 ASP A N 1
ATOM 742 C CA . ASP A 1 95 ? -5.722 2.262 4.595 1.00 90.81 95 ASP A CA 1
ATOM 743 C C . ASP A 1 95 ? -5.621 3.177 3.379 1.00 90.81 95 ASP A C 1
ATOM 745 O O . ASP A 1 95 ? -5.835 2.751 2.242 1.00 90.81 95 ASP A O 1
ATOM 749 N N . ILE A 1 96 ? -5.264 4.436 3.614 1.00 90.75 96 ILE A N 1
ATOM 750 C CA . ILE A 1 96 ? -5.247 5.484 2.595 1.00 90.75 96 ILE A CA 1
ATOM 751 C C . ILE A 1 96 ? -3.816 6.004 2.447 1.00 90.75 96 ILE A C 1
ATOM 753 O O . ILE A 1 96 ? -3.040 6.043 3.404 1.00 90.75 96 ILE A O 1
ATOM 757 N N . SER A 1 97 ? -3.410 6.321 1.227 1.00 87.88 97 SER A N 1
ATOM 758 C CA . SER A 1 97 ? -2.136 6.984 0.953 1.00 87.88 97 SER A CA 1
ATOM 759 C C . SER A 1 97 ? -2.326 8.014 -0.136 1.00 87.88 97 SER A C 1
ATOM 761 O O . SER A 1 97 ? -2.869 7.690 -1.190 1.00 87.88 97 SER A O 1
ATOM 763 N N . VAL A 1 98 ? -1.844 9.225 0.104 1.00 85.94 98 VAL A N 1
ATOM 764 C CA . VAL A 1 98 ? -1.924 10.316 -0.861 1.00 85.94 98 VAL A CA 1
ATOM 765 C C . VAL A 1 98 ? -0.540 10.544 -1.464 1.00 85.94 98 VAL A C 1
ATOM 767 O O . VAL A 1 98 ? 0.442 10.714 -0.735 1.00 85.94 98 VAL A O 1
ATOM 770 N N . ARG A 1 99 ? -0.468 10.491 -2.798 1.00 77.44 99 ARG A N 1
ATOM 771 C CA . ARG A 1 99 ? 0.738 10.713 -3.611 1.00 77.44 99 ARG A CA 1
ATOM 772 C C . ARG A 1 99 ? 0.350 11.528 -4.839 1.00 77.44 99 ARG A C 1
ATOM 774 O O . ARG A 1 99 ? -0.605 11.153 -5.508 1.00 77.44 99 ARG A O 1
ATOM 781 N N . ASP A 1 100 ? 1.064 12.610 -5.125 1.00 69.44 100 ASP A N 1
ATOM 782 C CA . ASP A 1 100 ? 0.947 13.373 -6.380 1.00 69.44 100 ASP A CA 1
ATOM 783 C C . ASP A 1 100 ? -0.499 13.757 -6.734 1.00 69.44 100 ASP A C 1
ATOM 785 O O . ASP A 1 100 ? -1.015 13.441 -7.807 1.00 69.44 100 ASP A O 1
ATOM 789 N N . SER A 1 101 ? -1.192 14.367 -5.765 1.00 74.81 101 SER A N 1
ATOM 790 C CA . SER A 1 101 ? -2.613 14.737 -5.863 1.00 74.81 101 SER A CA 1
ATOM 791 C C . SER A 1 101 ? -3.533 13.558 -6.206 1.00 74.81 101 SER A C 1
ATOM 793 O O . SER A 1 101 ? -4.593 13.730 -6.796 1.00 74.81 101 SER A O 1
ATOM 795 N N . SER A 1 102 ? -3.136 12.332 -5.875 1.00 82.50 102 SER A N 1
ATOM 796 C CA . SER A 1 102 ? -3.948 11.130 -6.039 1.00 82.50 102 SER A CA 1
ATOM 797 C C . SER A 1 102 ? -4.065 10.402 -4.707 1.00 82.50 102 SER A C 1
ATOM 799 O O . SER A 1 102 ? -3.070 10.134 -4.028 1.00 82.50 102 SER A O 1
ATOM 801 N N . LEU A 1 103 ? -5.296 10.075 -4.327 1.00 88.69 103 LEU A N 1
ATOM 802 C CA . LEU A 1 103 ? -5.615 9.343 -3.110 1.00 88.69 103 LEU A CA 1
ATOM 803 C C . LEU A 1 103 ? -5.853 7.876 -3.453 1.00 88.69 103 LEU A C 1
ATOM 805 O O . LEU A 1 103 ? -6.821 7.523 -4.118 1.00 88.69 103 LEU A O 1
ATOM 809 N N . TYR A 1 104 ? -4.974 7.010 -2.968 1.00 87.88 104 TYR A N 1
ATOM 810 C CA . TYR A 1 104 ? -5.100 5.562 -3.087 1.00 87.88 104 TYR A CA 1
ATOM 811 C C . TYR A 1 104 ? -5.750 5.024 -1.820 1.00 87.88 104 TYR A C 1
ATOM 813 O O . TYR A 1 104 ? -5.294 5.340 -0.717 1.00 87.88 104 TYR A O 1
ATOM 821 N N . TYR A 1 105 ? -6.779 4.195 -1.964 1.00 90.12 105 TYR A N 1
ATOM 822 C CA . TYR A 1 105 ? -7.472 3.591 -0.831 1.00 90.12 105 TYR A CA 1
ATOM 823 C C . TYR A 1 105 ? -7.522 2.066 -0.950 1.00 90.12 105 TYR A C 1
ATOM 825 O O . TYR A 1 105 ? -7.688 1.492 -2.027 1.00 90.12 105 TYR A O 1
ATOM 833 N N . SER A 1 106 ? -7.384 1.414 0.201 1.00 89.62 106 SER A N 1
ATOM 834 C CA . SER A 1 106 ? -7.532 -0.026 0.384 1.00 89.62 106 SER A CA 1
ATOM 835 C C . SER A 1 106 ? -8.447 -0.265 1.574 1.00 89.62 106 SER A C 1
ATOM 837 O O . SER A 1 106 ? -8.048 -0.035 2.714 1.00 89.62 106 SER A O 1
ATOM 839 N N . ILE A 1 107 ? -9.665 -0.734 1.326 1.00 90.81 107 ILE A N 1
ATOM 840 C CA . ILE A 1 107 ? -10.678 -0.967 2.356 1.00 90.81 107 ILE A CA 1
ATOM 841 C C . ILE A 1 107 ? -10.826 -2.470 2.550 1.00 90.81 107 ILE A C 1
ATOM 843 O O . ILE A 1 107 ? -11.229 -3.191 1.641 1.00 90.81 107 ILE A O 1
ATOM 847 N N . ARG A 1 108 ? -10.506 -2.950 3.747 1.00 89.19 108 ARG A N 1
ATOM 848 C CA . ARG A 1 108 ? -10.647 -4.348 4.157 1.00 89.19 108 ARG A CA 1
ATOM 849 C C . ARG A 1 108 ? -11.842 -4.459 5.082 1.00 89.19 108 ARG A C 1
ATOM 851 O O . ARG A 1 108 ? -11.900 -3.755 6.081 1.00 89.19 108 ARG A O 1
ATOM 858 N N . LEU A 1 109 ? -12.790 -5.326 4.765 1.00 86.81 109 LEU A N 1
ATOM 859 C CA . LEU A 1 109 ? -14.068 -5.388 5.464 1.00 86.81 109 LEU A CA 1
ATOM 860 C C . LEU A 1 109 ? -14.525 -6.827 5.684 1.00 86.81 109 LEU A C 1
ATOM 862 O O . LEU A 1 109 ? -14.206 -7.732 4.911 1.00 86.81 109 LEU A O 1
ATOM 866 N N . THR A 1 110 ? -15.268 -7.042 6.762 1.00 86.94 110 THR A N 1
ATOM 867 C CA . THR A 1 110 ? -15.803 -8.352 7.138 1.00 86.94 110 THR A CA 1
ATOM 868 C C . THR A 1 110 ? -17.255 -8.231 7.579 1.00 86.94 110 THR A C 1
ATOM 870 O O . THR A 1 110 ? -17.671 -7.178 8.058 1.00 86.94 110 THR A O 1
ATOM 873 N N . ARG A 1 111 ? -18.022 -9.315 7.404 1.00 81.12 111 ARG A N 1
ATOM 874 C CA . ARG A 1 111 ? -19.448 -9.419 7.776 1.00 81.12 111 ARG A CA 1
ATOM 875 C C . ARG A 1 111 ? -20.349 -8.307 7.218 1.00 81.12 111 ARG A C 1
ATOM 877 O O . ARG A 1 111 ? -21.382 -7.994 7.797 1.00 81.12 111 ARG A O 1
ATOM 884 N N . LEU A 1 112 ? -19.973 -7.730 6.080 1.00 75.94 112 LEU A N 1
ATOM 885 C CA . LEU A 1 112 ? -20.786 -6.754 5.365 1.00 75.94 112 LEU A CA 1
ATOM 886 C C . LEU A 1 112 ? -21.660 -7.466 4.324 1.00 75.94 112 LEU A C 1
ATOM 888 O O . LEU A 1 112 ? -21.184 -8.345 3.599 1.00 75.94 112 LEU A O 1
ATOM 892 N N . LYS A 1 113 ? -22.918 -7.037 4.214 1.00 71.88 113 LYS A N 1
ATOM 893 C CA . LYS A 1 113 ? -23.772 -7.280 3.041 1.00 71.88 113 LYS A CA 1
ATOM 894 C C . LYS A 1 113 ? -23.145 -6.625 1.786 1.00 71.88 113 LYS A C 1
ATOM 896 O O . LYS A 1 113 ? -22.222 -5.823 1.935 1.00 71.88 113 LYS A O 1
ATOM 901 N N . PRO A 1 114 ? -23.558 -6.962 0.547 1.00 74.56 114 PRO A N 1
ATOM 902 C CA . PRO A 1 114 ? -22.969 -6.361 -0.654 1.00 74.56 114 PRO A CA 1
ATOM 903 C C . PRO A 1 114 ? -22.998 -4.827 -0.584 1.00 74.56 114 PRO A C 1
ATOM 905 O O . PRO A 1 114 ? -24.063 -4.214 -0.495 1.00 74.56 114 PRO A O 1
ATOM 908 N N . ALA A 1 115 ? -21.806 -4.228 -0.581 1.00 78.25 115 ALA A N 1
ATOM 909 C CA . ALA A 1 115 ? -21.623 -2.784 -0.548 1.00 78.25 115 ALA A CA 1
ATOM 910 C C . ALA A 1 115 ? -22.063 -2.166 -1.879 1.00 78.25 115 ALA A C 1
ATOM 912 O O . ALA A 1 115 ? -21.739 -2.706 -2.938 1.00 78.25 115 ALA A O 1
ATOM 913 N N . SER A 1 116 ? -22.762 -1.034 -1.816 1.00 82.19 116 SER A N 1
ATOM 914 C CA . SER A 1 116 ? -23.258 -0.320 -2.997 1.00 82.19 116 SER A CA 1
ATOM 915 C C . SER A 1 116 ? -22.413 0.911 -3.317 1.00 82.19 116 SER A C 1
ATOM 917 O O . SER A 1 116 ? -21.962 1.065 -4.452 1.00 82.19 116 SER A O 1
ATOM 919 N N . LYS A 1 117 ? -22.158 1.781 -2.330 1.00 87.06 117 LYS A N 1
ATOM 920 C CA . LYS A 1 117 ? -21.387 3.024 -2.511 1.00 87.06 117 LYS A CA 1
ATOM 921 C C . LYS A 1 117 ? -20.401 3.252 -1.357 1.00 87.06 117 LYS A C 1
ATOM 923 O O . LYS A 1 117 ? -20.722 2.964 -0.200 1.00 87.06 117 LYS A O 1
ATOM 928 N N . ILE A 1 118 ? -19.229 3.806 -1.670 1.00 90.25 118 ILE A N 1
ATOM 929 C CA . ILE A 1 118 ? -18.260 4.363 -0.710 1.00 90.25 118 ILE A CA 1
ATOM 930 C C . ILE A 1 118 ? -18.369 5.884 -0.774 1.00 90.25 118 ILE A C 1
ATOM 932 O O . ILE A 1 118 ? -18.298 6.459 -1.860 1.00 90.25 118 ILE A O 1
ATOM 936 N N . LEU A 1 119 ? -18.522 6.524 0.380 1.00 89.44 119 LEU A N 1
ATOM 937 C CA . LEU A 1 119 ? -18.667 7.968 0.506 1.00 89.44 119 LEU A CA 1
ATOM 938 C C . LEU A 1 119 ? -17.530 8.521 1.365 1.00 89.44 119 LEU A C 1
ATOM 940 O O . LEU A 1 119 ? -17.281 8.034 2.468 1.00 89.44 119 LEU A O 1
ATOM 944 N N . PHE A 1 120 ? -16.870 9.562 0.877 1.00 90.56 120 PHE A N 1
ATOM 945 C CA . PHE A 1 120 ? -16.051 10.444 1.700 1.00 90.56 120 PHE A CA 1
ATOM 946 C C . PHE A 1 120 ? -16.954 11.579 2.154 1.00 90.56 120 PHE A C 1
ATOM 948 O O . PHE A 1 120 ? -17.557 12.230 1.307 1.00 90.56 120 PHE A O 1
ATOM 955 N N . VAL A 1 121 ? -17.082 11.795 3.458 1.00 88.81 121 VAL A N 1
ATOM 956 C CA . VAL A 1 121 ? -17.993 12.787 4.040 1.00 88.81 121 VAL A CA 1
ATOM 957 C C . VAL A 1 121 ? -17.245 13.704 4.998 1.00 88.81 121 VAL A C 1
ATOM 959 O O . VAL A 1 121 ? -16.333 13.259 5.688 1.00 88.81 121 VAL A O 1
ATOM 962 N N . LEU A 1 122 ? -17.631 14.971 5.056 1.00 85.88 122 LEU A N 1
ATOM 963 C CA . LEU A 1 122 ? -17.143 15.928 6.046 1.00 85.88 122 LEU A CA 1
ATOM 964 C C . LEU A 1 122 ? -17.878 15.762 7.385 1.00 85.88 122 LEU A C 1
ATOM 966 O O . LEU A 1 122 ? -18.863 15.024 7.485 1.00 85.88 122 LEU A O 1
ATOM 970 N N . GLU A 1 123 ? -17.414 16.454 8.427 1.00 80.19 123 GLU A N 1
ATOM 971 C CA . GLU A 1 123 ? -18.035 16.438 9.764 1.00 80.19 123 GLU A CA 1
ATOM 972 C C . GLU A 1 123 ? -19.517 16.839 9.747 1.00 80.19 123 GLU A C 1
ATOM 974 O O . GLU A 1 123 ? -20.325 16.268 10.475 1.00 80.19 123 GLU A O 1
ATOM 979 N N . ASN A 1 124 ? -19.895 17.750 8.850 1.00 77.38 124 ASN A N 1
ATOM 980 C CA . ASN A 1 124 ? -21.278 18.171 8.620 1.00 77.38 124 ASN A CA 1
ATOM 981 C C . ASN A 1 124 ? -22.109 17.165 7.790 1.00 77.38 124 ASN A C 1
ATOM 983 O O . ASN A 1 124 ? -23.206 17.497 7.351 1.00 77.38 124 ASN A O 1
ATOM 987 N N . ASN A 1 125 ? -21.592 15.952 7.558 1.00 76.00 125 ASN A N 1
ATOM 988 C CA . ASN A 1 125 ? -22.155 14.896 6.710 1.00 76.00 125 ASN A CA 1
ATOM 989 C C . ASN A 1 125 ? -22.295 15.245 5.218 1.00 76.00 125 ASN A C 1
ATOM 991 O O . ASN A 1 125 ? -22.894 14.469 4.469 1.00 76.00 125 ASN A O 1
ATOM 995 N N . ASN A 1 126 ? -21.697 16.340 4.746 1.00 79.38 126 ASN A N 1
ATOM 996 C CA . ASN A 1 126 ? -21.640 16.603 3.313 1.00 79.38 126 ASN A CA 1
ATOM 997 C C . ASN A 1 126 ? -20.675 15.612 2.666 1.00 79.38 126 ASN A C 1
ATOM 999 O O . ASN A 1 126 ? -19.511 15.511 3.054 1.00 79.38 126 ASN A O 1
ATOM 1003 N N . ILE A 1 127 ? -21.160 14.856 1.685 1.00 80.38 127 ILE A N 1
ATOM 1004 C CA . ILE A 1 127 ? -20.314 13.982 0.864 1.00 80.38 127 ILE A CA 1
ATOM 1005 C C . ILE A 1 127 ? -19.340 14.901 0.122 1.00 80.38 127 ILE A C 1
ATOM 1007 O O . ILE A 1 127 ? -19.781 15.953 -0.286 1.00 80.38 127 ILE A O 1
ATOM 1011 N N . ILE A 1 128 ? -18.062 14.558 -0.042 1.00 83.88 128 ILE A N 1
ATOM 1012 C CA . ILE A 1 128 ? -17.068 15.257 -0.894 1.00 83.88 128 ILE A CA 1
ATOM 1013 C C . ILE A 1 128 ? -16.656 14.408 -2.101 1.00 83.88 128 ILE A C 1
ATOM 1015 O O . ILE A 1 128 ? -16.182 14.923 -3.108 1.00 83.88 128 ILE A O 1
ATOM 1019 N N . HIS A 1 129 ? -16.855 13.093 -2.012 1.00 83.69 129 HIS A N 1
ATOM 1020 C CA . HIS A 1 129 ? -16.624 12.163 -3.107 1.00 83.69 129 HIS A CA 1
ATOM 1021 C C . HIS A 1 129 ? -17.443 10.890 -2.908 1.00 83.69 129 HIS A C 1
ATOM 1023 O O . HIS A 1 129 ? -17.574 10.397 -1.785 1.00 83.69 129 HIS A O 1
ATOM 1029 N N . GLN A 1 130 ? -17.973 10.349 -4.002 1.00 83.81 130 GLN A N 1
ATOM 1030 C CA . GLN A 1 130 ? -18.761 9.122 -4.017 1.00 83.81 130 GLN A CA 1
ATOM 1031 C C . GLN A 1 130 ? -18.204 8.165 -5.064 1.00 83.81 130 GLN A C 1
ATOM 1033 O O . GLN A 1 130 ? -17.940 8.552 -6.199 1.00 83.81 130 GLN A O 1
ATOM 1038 N N . ILE A 1 131 ? -18.105 6.894 -4.686 1.00 84.31 131 ILE A N 1
ATOM 1039 C CA . ILE A 1 131 ? -17.663 5.811 -5.559 1.00 84.31 131 ILE A CA 1
ATOM 1040 C C . ILE A 1 131 ? -18.735 4.727 -5.548 1.00 84.31 131 ILE A C 1
ATOM 1042 O O . ILE A 1 131 ? -19.036 4.152 -4.500 1.00 84.31 131 ILE A O 1
ATOM 1046 N N . SER A 1 132 ? -19.303 4.440 -6.715 1.00 81.19 132 SER A N 1
ATOM 1047 C CA . SER A 1 132 ? -20.264 3.351 -6.902 1.00 81.19 132 SER A CA 1
ATOM 1048 C C . SER A 1 132 ? -19.526 2.028 -7.131 1.00 81.19 132 SER A C 1
ATOM 1050 O O . SER A 1 132 ? -18.664 1.933 -8.004 1.00 81.19 132 SER A O 1
ATOM 1052 N N . ILE A 1 133 ? -19.861 0.991 -6.362 1.00 77.69 133 ILE A N 1
ATOM 1053 C CA . ILE A 1 133 ? -19.238 -0.333 -6.466 1.00 77.69 133 ILE A CA 1
ATOM 1054 C C . ILE A 1 133 ? -20.001 -1.158 -7.510 1.00 77.69 133 ILE A C 1
ATOM 1056 O O . ILE A 1 133 ? -21.131 -1.588 -7.288 1.00 77.69 133 ILE A O 1
ATOM 1060 N N . GLY A 1 134 ? -19.379 -1.396 -8.667 1.00 63.38 134 GLY A N 1
ATOM 1061 C CA . GLY A 1 134 ? -19.981 -2.189 -9.742 1.00 63.38 134 GLY A CA 1
ATOM 1062 C C . GLY A 1 134 ? -20.094 -3.688 -9.418 1.00 63.38 134 GLY A C 1
ATOM 1063 O O . GLY A 1 134 ? -19.193 -4.291 -8.829 1.00 63.38 134 GLY A O 1
ATOM 1064 N N . HIS A 1 135 ? -21.165 -4.335 -9.900 1.00 50.53 135 HIS A N 1
ATOM 1065 C CA . HIS A 1 135 ? -21.463 -5.768 -9.705 1.00 50.53 135 HIS A CA 1
ATOM 1066 C C . HIS A 1 135 ? -20.318 -6.733 -10.105 1.00 50.53 135 HIS A C 1
ATOM 1068 O O . HIS A 1 135 ? -20.234 -7.846 -9.579 1.00 50.53 135 HIS A O 1
ATOM 1074 N N . GLN A 1 136 ? -19.419 -6.341 -11.021 1.00 46.16 136 GLN A N 1
ATOM 1075 C CA . GLN A 1 136 ? -18.271 -7.162 -11.439 1.00 46.16 136 GLN A CA 1
ATOM 1076 C C . GLN A 1 136 ? -17.156 -7.251 -10.380 1.00 46.16 136 GLN A C 1
ATOM 1078 O O . GLN A 1 136 ? -16.499 -8.291 -10.292 1.00 46.16 136 GLN A O 1
ATOM 1083 N N . GLN A 1 137 ? -16.972 -6.225 -9.537 1.00 51.09 137 GLN A N 1
ATOM 1084 C CA . GLN A 1 137 ? -15.996 -6.264 -8.437 1.00 51.09 137 GLN A CA 1
ATOM 1085 C C . GLN A 1 137 ? -16.431 -7.217 -7.307 1.00 51.09 137 GLN A C 1
ATOM 1087 O O . GLN A 1 137 ? -15.588 -7.805 -6.632 1.00 51.09 137 GLN A O 1
ATOM 1092 N N . LEU A 1 138 ? -17.742 -7.452 -7.168 1.00 50.03 138 LEU A N 1
ATOM 1093 C CA . LEU A 1 138 ? -18.343 -8.387 -6.207 1.00 50.03 138 LEU A CA 1
ATOM 1094 C C . LEU A 1 138 ? -18.330 -9.859 -6.691 1.00 50.03 138 LEU A C 1
ATOM 1096 O O . LEU A 1 138 ? -18.277 -10.779 -5.875 1.00 50.03 138 LEU A O 1
ATOM 1100 N N . LYS A 1 139 ? -18.342 -10.118 -8.013 1.00 39.28 139 LYS A N 1
ATOM 1101 C CA . LYS A 1 139 ? -18.414 -11.487 -8.585 1.00 39.28 139 LYS A CA 1
ATOM 1102 C C . LYS A 1 139 ? -17.103 -12.287 -8.519 1.00 39.28 139 LYS A C 1
ATOM 1104 O O . LYS A 1 139 ? -17.162 -13.516 -8.524 1.00 39.28 139 LYS A O 1
ATOM 1109 N N . LYS A 1 140 ? -15.929 -11.647 -8.426 1.00 44.25 140 LYS A N 1
ATOM 1110 C CA . LYS A 1 140 ? -14.635 -12.360 -8.293 1.00 44.25 140 LYS A CA 1
ATOM 1111 C C . LYS A 1 140 ? -14.343 -12.854 -6.867 1.00 44.25 140 LYS A C 1
ATOM 1113 O O . LYS A 1 140 ? -13.397 -13.615 -6.685 1.00 44.25 140 LYS A O 1
ATOM 1118 N N . THR A 1 141 ? -15.141 -12.466 -5.870 1.00 43.19 141 THR A N 1
ATOM 1119 C CA . THR A 1 141 ? -14.794 -12.615 -4.445 1.00 43.19 141 THR A CA 1
ATOM 1120 C C . THR A 1 141 ? -15.760 -13.452 -3.603 1.00 43.19 141 THR A C 1
ATOM 1122 O O . THR A 1 141 ? -15.393 -13.796 -2.483 1.00 43.19 141 THR A O 1
ATOM 1125 N N . CYS A 1 142 ? -16.934 -13.876 -4.097 1.00 43.19 142 CYS A N 1
ATOM 1126 C CA . CYS A 1 142 ? -17.777 -14.804 -3.324 1.00 43.19 142 CYS A CA 1
ATOM 1127 C C . CYS A 1 142 ? -18.625 -15.757 -4.194 1.00 43.19 142 CYS A C 1
ATOM 1129 O O . CYS A 1 142 ? -19.781 -15.490 -4.505 1.00 43.19 142 CYS A O 1
ATOM 1131 N N . ARG A 1 143 ? -18.078 -16.937 -4.530 1.00 39.47 143 ARG A N 1
ATOM 1132 C CA . ARG A 1 143 ? -18.882 -18.132 -4.852 1.00 39.47 143 ARG A CA 1
ATOM 1133 C C . ARG A 1 143 ? -18.841 -19.061 -3.628 1.00 39.47 143 ARG A C 1
ATOM 1135 O O . ARG A 1 143 ? -17.863 -19.766 -3.418 1.00 39.47 143 ARG A O 1
ATOM 1142 N N . ARG A 1 144 ? -19.925 -19.049 -2.841 1.00 37.44 144 ARG A N 1
ATOM 1143 C CA . ARG A 1 144 ? -20.377 -20.105 -1.901 1.00 37.44 144 ARG A CA 1
ATOM 1144 C C . ARG A 1 144 ? -19.986 -20.140 -0.407 1.00 37.44 144 ARG A C 1
ATOM 1146 O O . ARG A 1 144 ? -20.479 -21.044 0.248 1.00 37.44 144 ARG A O 1
ATOM 1153 N N . ARG A 1 145 ? -19.269 -19.187 0.206 1.00 38.44 145 ARG A N 1
ATOM 1154 C CA . ARG A 1 145 ? -19.238 -19.016 1.694 1.00 38.44 145 ARG A CA 1
ATOM 1155 C C . ARG A 1 145 ? -18.570 -17.681 2.057 1.00 38.44 145 ARG A C 1
ATOM 1157 O O . ARG A 1 145 ? -17.345 -17.603 2.107 1.00 38.44 145 ARG A O 1
ATOM 1164 N N . CYS A 1 146 ? -19.344 -16.622 2.306 1.00 43.09 146 CYS A N 1
ATOM 1165 C CA . CYS A 1 146 ? -18.803 -15.298 2.654 1.00 43.09 146 CYS A CA 1
ATOM 1166 C C . CYS A 1 146 ? -18.386 -15.224 4.137 1.00 43.09 146 CYS A C 1
ATOM 1168 O O . CYS A 1 146 ? -18.932 -14.458 4.921 1.00 43.09 146 CYS A O 1
ATOM 1170 N N . SER A 1 147 ? -17.409 -16.049 4.521 1.00 45.56 147 SER A N 1
ATOM 1171 C CA . SER A 1 147 ? -16.721 -15.963 5.819 1.00 45.56 147 SER A CA 1
ATOM 1172 C C . SER A 1 147 ? -15.288 -15.415 5.682 1.00 45.56 147 SER A C 1
ATOM 1174 O O . SER A 1 147 ? -14.534 -15.422 6.655 1.00 45.56 147 SER A O 1
ATOM 1176 N N . ALA A 1 148 ? -14.900 -14.975 4.478 1.00 59.78 148 ALA A N 1
ATOM 1177 C CA . ALA A 1 148 ? -13.583 -14.432 4.153 1.00 59.78 148 ALA A CA 1
ATOM 1178 C C . ALA A 1 148 ? -13.614 -12.894 4.093 1.00 59.78 148 ALA A C 1
ATOM 1180 O O . ALA A 1 148 ? -14.595 -12.307 3.641 1.00 59.78 148 ALA A O 1
ATOM 1181 N N . MET A 1 149 ? -12.533 -12.254 4.552 1.00 73.50 149 MET A N 1
ATOM 1182 C CA . MET A 1 149 ? -12.327 -10.802 4.484 1.00 73.50 149 MET A CA 1
ATOM 1183 C C . MET A 1 149 ? -12.407 -10.322 3.028 1.00 73.50 149 MET A C 1
ATOM 1185 O O . MET A 1 149 ? -11.718 -10.857 2.159 1.00 73.50 149 MET A O 1
ATOM 1189 N N . MET A 1 150 ? -13.214 -9.301 2.760 1.00 78.44 150 MET A N 1
ATOM 1190 C CA . MET A 1 150 ? -13.306 -8.651 1.454 1.00 78.44 150 MET A CA 1
ATOM 1191 C C . MET A 1 150 ? -12.338 -7.466 1.405 1.00 78.44 150 MET A C 1
ATOM 1193 O O . MET A 1 150 ? -12.127 -6.794 2.412 1.00 78.44 150 MET A O 1
ATOM 1197 N N . GLN A 1 151 ? -11.737 -7.217 0.242 1.00 83.06 151 GLN A N 1
ATOM 1198 C CA . GLN A 1 151 ? -10.842 -6.086 0.017 1.00 83.06 151 GLN A CA 1
ATOM 1199 C C . GLN A 1 151 ? -11.322 -5.297 -1.202 1.00 83.06 151 GLN A C 1
ATOM 1201 O O . GLN A 1 151 ? -11.490 -5.871 -2.278 1.00 83.06 151 GLN A O 1
ATOM 1206 N N . LEU A 1 152 ? -11.543 -3.999 -1.016 1.00 86.00 152 LEU A N 1
ATOM 1207 C CA . LEU A 1 152 ? -11.895 -3.034 -2.052 1.00 86.00 152 LEU A CA 1
ATOM 1208 C C . LEU A 1 152 ? -10.710 -2.095 -2.268 1.00 86.00 152 LEU A C 1
ATOM 1210 O O . LEU A 1 152 ? -10.113 -1.607 -1.307 1.00 86.00 152 LEU A O 1
ATOM 1214 N N . CYS A 1 153 ? -10.373 -1.852 -3.526 1.00 86.19 153 CYS A N 1
ATOM 1215 C CA . CYS A 1 153 ? -9.197 -1.097 -3.934 1.00 86.19 153 CYS A CA 1
ATOM 1216 C C . CYS A 1 153 ? -9.601 -0.048 -4.959 1.00 86.19 153 CYS A C 1
ATOM 1218 O O . CYS A 1 153 ? -10.389 -0.353 -5.854 1.00 86.19 153 CYS A O 1
ATOM 1220 N N . GLY A 1 154 ? -9.023 1.145 -4.873 1.00 85.06 154 GLY A N 1
ATOM 1221 C CA . GLY A 1 154 ? -9.217 2.151 -5.905 1.00 85.06 154 GLY A CA 1
ATOM 1222 C C . GLY A 1 154 ? -8.358 3.389 -5.725 1.00 85.06 154 GLY A C 1
ATOM 1223 O O . GLY A 1 154 ? -7.552 3.492 -4.792 1.00 85.06 154 GLY A O 1
ATOM 1224 N N . VAL A 1 155 ? -8.521 4.313 -6.669 1.00 85.75 155 VAL A N 1
ATOM 1225 C CA . VAL A 1 155 ? -7.762 5.560 -6.745 1.00 85.75 155 VAL A CA 1
ATOM 1226 C C . VAL A 1 155 ? -8.724 6.707 -7.020 1.00 85.75 155 VAL A C 1
ATOM 1228 O O . VAL A 1 155 ? -9.552 6.624 -7.919 1.00 85.75 155 VAL A O 1
ATOM 1231 N N . TRP A 1 156 ? -8.594 7.789 -6.265 1.00 86.19 156 TRP A N 1
ATOM 1232 C CA . TRP A 1 156 ? -9.211 9.074 -6.562 1.00 86.19 156 TRP A CA 1
ATOM 1233 C C . TRP A 1 156 ? -8.121 10.006 -7.102 1.00 86.19 156 TRP A C 1
ATOM 1235 O O . TRP A 1 156 ? -7.252 10.466 -6.360 1.00 86.19 156 TRP A O 1
ATOM 1245 N N . ARG A 1 157 ? -8.117 10.211 -8.425 1.00 78.19 157 ARG A N 1
ATOM 1246 C CA . ARG A 1 157 ? -7.150 11.066 -9.138 1.00 78.19 157 ARG A CA 1
ATOM 1247 C C . ARG A 1 157 ? -7.568 12.541 -9.079 1.00 78.19 157 ARG A C 1
ATOM 1249 O O . ARG A 1 157 ? -8.755 12.826 -8.960 1.00 78.19 157 ARG A O 1
ATOM 1256 N N . LYS A 1 158 ? -6.599 13.455 -9.235 1.00 73.50 158 LYS A N 1
ATOM 1257 C CA . LYS A 1 158 ? -6.803 14.920 -9.244 1.00 73.50 158 LYS A CA 1
ATOM 1258 C C . LYS A 1 158 ? -7.480 15.445 -7.965 1.00 73.50 158 LYS A C 1
ATOM 1260 O O . LYS A 1 158 ? -8.424 16.223 -8.026 1.00 73.50 158 LYS A O 1
ATOM 1265 N N . LEU A 1 159 ? -7.003 15.002 -6.805 1.00 80.44 159 LEU A N 1
ATOM 1266 C CA . LEU A 1 159 ? -7.438 15.469 -5.494 1.00 80.44 159 LEU A CA 1
ATOM 1267 C C . LEU A 1 159 ? -7.132 16.978 -5.339 1.00 80.44 159 LEU A C 1
ATOM 1269 O O . LEU A 1 159 ? -5.958 17.356 -5.378 1.00 80.44 159 LEU A O 1
ATOM 1273 N N . PRO A 1 160 ? -8.150 17.838 -5.146 1.00 76.62 160 PRO A N 1
ATOM 1274 C CA . PRO A 1 160 ? -7.959 19.269 -4.908 1.00 76.62 160 PRO A CA 1
ATOM 1275 C C . PRO A 1 160 ? -7.157 19.566 -3.634 1.00 76.62 160 PRO A C 1
ATOM 1277 O O . PRO A 1 160 ? -7.275 18.852 -2.635 1.00 76.62 160 PRO A O 1
ATOM 1280 N N . LEU A 1 161 ? -6.402 20.673 -3.636 1.00 70.19 161 LEU A N 1
ATOM 1281 C CA . LEU A 1 161 ? -5.559 21.105 -2.507 1.00 70.19 161 LEU A CA 1
ATOM 1282 C C . LEU A 1 161 ? -6.349 21.259 -1.196 1.00 70.19 161 LEU A C 1
ATOM 1284 O O . LEU A 1 161 ? -5.871 20.833 -0.148 1.00 70.19 161 LEU A O 1
ATOM 1288 N N . LEU A 1 162 ? -7.580 21.773 -1.262 1.00 75.44 162 LEU A N 1
ATOM 1289 C CA . LEU A 1 162 ? -8.467 21.933 -0.103 1.00 75.44 162 LEU A CA 1
ATOM 1290 C C . LEU A 1 162 ? -8.729 20.603 0.629 1.00 75.44 162 LEU A C 1
ATOM 1292 O O . LEU A 1 162 ? -8.744 20.539 1.855 1.00 75.44 162 LEU A O 1
ATOM 1296 N N . TYR A 1 163 ? -8.878 19.499 -0.106 1.00 82.25 163 TYR A N 1
ATOM 1297 C CA . TYR A 1 163 ? -9.154 18.195 0.503 1.00 82.25 163 TYR A CA 1
ATOM 1298 C C . TYR A 1 163 ? -7.912 17.564 1.139 1.00 82.25 163 TYR A C 1
ATOM 1300 O O . TYR A 1 163 ? -8.044 16.757 2.061 1.00 82.25 163 TYR A O 1
ATOM 1308 N N . HIS A 1 164 ? -6.703 17.960 0.722 1.00 78.12 164 HIS A N 1
ATOM 1309 C CA . HIS A 1 164 ? -5.485 17.605 1.457 1.00 78.12 164 HIS A CA 1
ATOM 1310 C C . HIS A 1 164 ? -5.475 18.213 2.865 1.00 78.12 164 HIS A C 1
ATOM 1312 O O . HIS A 1 164 ? -4.970 17.585 3.799 1.00 78.12 164 HIS A O 1
ATOM 1318 N N . GLU A 1 165 ? -6.010 19.424 3.018 1.00 78.62 165 GLU A N 1
ATOM 1319 C CA . GLU A 1 165 ? -6.124 20.100 4.309 1.00 78.62 165 GLU A CA 1
ATOM 1320 C C . GLU A 1 165 ? -7.181 19.429 5.187 1.00 78.62 165 GLU A C 1
ATOM 1322 O O . GLU A 1 165 ? -6.859 19.020 6.300 1.00 78.62 165 GLU A O 1
ATOM 1327 N N . TYR A 1 166 ? -8.373 19.148 4.653 1.00 84.75 166 TYR A N 1
ATOM 1328 C CA . TYR A 1 166 ? -9.423 18.437 5.398 1.00 84.75 166 TYR A CA 1
ATOM 1329 C C . TYR A 1 166 ? -8.990 17.052 5.899 1.00 84.75 166 TYR A C 1
ATOM 1331 O O . TYR A 1 166 ? -9.323 16.661 7.020 1.00 84.75 166 TYR A O 1
ATOM 1339 N N . LEU A 1 167 ? -8.214 16.302 5.107 1.00 86.69 167 LEU A N 1
ATOM 1340 C CA . LEU A 1 167 ? -7.648 15.021 5.547 1.00 86.69 167 LEU A CA 1
ATOM 1341 C C . LEU A 1 167 ? -6.644 15.197 6.695 1.00 86.69 167 LEU A C 1
ATOM 1343 O O . LEU A 1 167 ? -6.592 14.367 7.604 1.00 86.69 167 LEU A O 1
ATOM 1347 N N . ARG A 1 168 ? -5.848 16.272 6.677 1.00 82.31 168 ARG A N 1
ATOM 1348 C CA . ARG A 1 168 ? -4.872 16.576 7.734 1.00 82.31 168 ARG A CA 1
ATOM 1349 C C . ARG A 1 168 ? -5.547 17.029 9.020 1.00 82.31 168 ARG A C 1
ATOM 1351 O O . ARG A 1 168 ? -5.163 16.565 10.091 1.00 82.31 168 ARG A O 1
ATOM 1358 N N . GLU A 1 169 ? -6.546 17.897 8.907 1.00 83.69 169 GLU A N 1
ATOM 1359 C CA . GLU A 1 169 ? -7.324 18.421 10.032 1.00 83.69 169 GLU A CA 1
ATOM 1360 C C . GLU A 1 169 ? -8.308 17.393 10.614 1.00 83.69 169 GLU A C 1
ATOM 1362 O O . GLU A 1 169 ? -9.035 17.710 11.549 1.00 83.69 169 GLU A O 1
ATOM 1367 N N . LYS A 1 170 ? -8.301 16.145 10.111 1.00 86.81 170 LYS A N 1
ATOM 1368 C CA . LYS A 1 170 ? -9.176 15.043 10.545 1.00 86.81 170 LYS A CA 1
ATOM 1369 C C . LYS A 1 170 ? -10.668 15.355 10.370 1.00 86.81 170 LYS A C 1
ATOM 1371 O O . LYS A 1 170 ? -11.479 14.874 11.145 1.00 86.81 170 LYS A O 1
ATOM 1376 N N . GLN A 1 171 ? -11.034 16.107 9.333 1.00 86.44 171 GLN A N 1
ATOM 1377 C CA . GLN A 1 171 ? -12.424 16.508 9.067 1.00 86.44 171 GLN A CA 1
ATOM 1378 C C . GLN A 1 171 ? -13.167 15.558 8.122 1.00 86.44 171 GLN A C 1
ATOM 1380 O O . GLN A 1 171 ? -14.364 15.717 7.888 1.00 86.44 171 GLN A O 1
ATOM 1385 N N . VAL A 1 172 ? -12.472 14.572 7.549 1.00 91.31 172 VAL A N 1
ATOM 1386 C CA . VAL A 1 172 ? -13.055 13.632 6.586 1.00 91.31 172 VAL A CA 1
ATOM 1387 C C . VAL A 1 172 ? -13.297 12.284 7.254 1.00 91.31 172 VAL A C 1
ATOM 1389 O O . VAL A 1 172 ? -12.395 11.678 7.830 1.00 91.31 172 VAL A O 1
ATOM 1392 N N . SER A 1 173 ? -14.517 11.780 7.134 1.00 93.44 173 SER A N 1
ATOM 1393 C CA . SER A 1 173 ? -14.902 10.417 7.480 1.00 93.44 173 SER A CA 1
ATOM 1394 C C . SER A 1 173 ? -15.173 9.598 6.223 1.00 93.44 173 SER A C 1
ATOM 1396 O O . SER A 1 173 ? -15.633 10.109 5.205 1.00 93.44 173 SER A O 1
ATOM 1398 N N . LEU A 1 174 ? -14.927 8.298 6.307 1.00 94.44 174 LEU A N 1
ATOM 1399 C CA . LEU A 1 174 ? -15.301 7.330 5.288 1.00 94.44 174 LEU A CA 1
ATOM 1400 C C . LEU A 1 174 ? -16.582 6.612 5.720 1.00 94.44 174 LEU A C 1
ATOM 1402 O O . LEU A 1 174 ? -16.691 6.179 6.868 1.00 94.44 174 LEU A O 1
ATOM 1406 N N . VAL A 1 175 ? -17.537 6.469 4.804 1.00 92.75 175 VAL A N 1
ATOM 1407 C CA . VAL A 1 175 ? -18.818 5.787 5.023 1.00 92.75 175 VAL A CA 1
ATOM 1408 C C . VAL A 1 175 ? -19.032 4.744 3.933 1.00 92.75 175 VAL A C 1
ATOM 1410 O O . VAL A 1 175 ? -18.844 5.020 2.749 1.00 92.75 175 VAL A O 1
ATOM 1413 N N . ILE A 1 176 ? -19.449 3.540 4.322 1.00 91.00 176 ILE A N 1
ATOM 1414 C CA . ILE A 1 176 ? -19.823 2.473 3.384 1.00 91.00 176 ILE A CA 1
ATOM 1415 C C . ILE A 1 176 ? -21.327 2.241 3.482 1.00 91.00 176 ILE A C 1
ATOM 1417 O O . ILE A 1 176 ? -21.857 2.027 4.572 1.00 91.00 176 ILE A O 1
ATOM 1421 N N . THR A 1 177 ? -22.001 2.261 2.335 1.00 88.38 177 THR A N 1
ATOM 1422 C CA . THR A 1 177 ? -23.454 2.081 2.212 1.00 88.38 177 THR A CA 1
ATOM 1423 C C . THR A 1 177 ? -23.793 0.727 1.588 1.00 88.38 177 THR A C 1
ATOM 1425 O O . THR A 1 177 ? -22.970 0.099 0.912 1.00 88.38 177 THR A O 1
ATOM 1428 N N . THR A 1 178 ? -25.015 0.265 1.832 1.00 84.81 178 THR A N 1
ATOM 1429 C CA . THR A 1 178 ? -25.597 -0.924 1.190 1.00 84.81 178 THR A CA 1
ATOM 1430 C C . THR A 1 178 ? -26.979 -0.563 0.649 1.00 84.81 178 THR A C 1
ATOM 1432 O O . THR A 1 178 ? -27.491 0.513 0.953 1.00 84.81 178 THR A O 1
ATOM 1435 N N . ASN A 1 179 ? -27.605 -1.446 -0.132 1.00 81.25 179 ASN A N 1
ATOM 1436 C CA . ASN A 1 179 ? -28.968 -1.202 -0.628 1.00 81.25 179 ASN A CA 1
ATOM 1437 C C . ASN A 1 179 ? -29.992 -1.070 0.513 1.00 81.25 179 ASN A C 1
ATOM 1439 O O . ASN A 1 179 ? -30.940 -0.307 0.393 1.00 81.25 179 ASN A O 1
ATOM 1443 N N . GLU A 1 180 ? -29.780 -1.784 1.622 1.00 80.38 180 GLU A N 1
ATOM 1444 C CA . GLU A 1 180 ? -30.645 -1.723 2.808 1.00 80.38 180 GLU A CA 1
ATOM 1445 C C . GLU A 1 180 ? -30.333 -0.506 3.694 1.00 80.38 180 GLU A C 1
ATOM 1447 O O . GLU A 1 180 ? -31.231 0.100 4.267 1.00 80.38 180 GLU A O 1
ATOM 1452 N N . TYR A 1 181 ? -29.056 -0.125 3.787 1.00 81.56 181 TYR A N 1
ATOM 1453 C CA . TYR A 1 181 ? -28.584 0.999 4.599 1.00 81.56 181 TYR A CA 1
ATOM 1454 C C . TYR A 1 181 ? -28.021 2.103 3.702 1.00 81.56 181 TYR A C 1
ATOM 1456 O O . TYR A 1 181 ? -26.800 2.262 3.568 1.00 81.56 181 TYR A O 1
ATOM 1464 N N . SER A 1 182 ? -28.924 2.876 3.095 1.00 78.44 182 SER A N 1
ATOM 1465 C CA . SER A 1 182 ? -28.592 3.978 2.178 1.00 78.44 182 SER A CA 1
ATOM 1466 C C . SER A 1 182 ? -27.872 5.144 2.866 1.00 78.44 182 SER A C 1
ATOM 1468 O O . SER A 1 182 ? -27.025 5.787 2.253 1.00 78.44 182 SER A O 1
ATOM 1470 N N . LYS A 1 183 ? -28.144 5.373 4.160 1.00 75.25 183 LYS A N 1
ATOM 1471 C CA . LYS A 1 183 ? -27.465 6.382 4.997 1.00 75.25 183 LYS A CA 1
ATOM 1472 C C . LYS A 1 183 ? -26.061 5.959 5.463 1.00 75.25 183 LYS A C 1
ATOM 1474 O O . LYS A 1 183 ? -25.321 6.783 5.995 1.00 75.25 183 LYS A O 1
ATOM 1479 N N . GLY A 1 184 ? -25.681 4.700 5.238 1.00 82.75 184 GLY A N 1
ATOM 1480 C CA . GLY A 1 184 ? -24.412 4.124 5.680 1.00 82.75 184 GLY A CA 1
ATOM 1481 C C . GLY A 1 184 ? -24.593 3.045 6.743 1.00 82.75 184 GLY A C 1
ATOM 1482 O O . GLY A 1 184 ? -25.430 3.160 7.629 1.00 82.75 184 GLY A O 1
ATOM 1483 N N . LEU A 1 185 ? -23.800 1.981 6.631 1.00 86.44 185 LEU A N 1
ATOM 1484 C CA . LEU A 1 185 ? -23.777 0.856 7.569 1.00 86.44 185 LEU A CA 1
ATOM 1485 C C . LEU A 1 185 ? -22.596 0.956 8.542 1.00 86.44 185 LEU A C 1
ATOM 1487 O O . LEU A 1 185 ? -22.724 0.618 9.713 1.00 86.44 185 LEU A O 1
ATOM 1491 N N . VAL A 1 186 ? -21.441 1.423 8.060 1.00 91.88 186 VAL A N 1
ATOM 1492 C CA . VAL A 1 186 ? -20.242 1.665 8.877 1.00 91.88 186 VAL A CA 1
ATOM 1493 C C . VAL A 1 186 ? -19.626 3.016 8.515 1.00 91.88 186 VAL A C 1
ATOM 1495 O O . VAL A 1 186 ? -19.540 3.358 7.332 1.00 91.88 186 VAL A O 1
ATOM 1498 N N . LYS A 1 187 ? -19.196 3.773 9.531 1.00 92.56 187 LYS A N 1
ATOM 1499 C CA . LYS A 1 187 ? -18.554 5.094 9.406 1.00 92.56 187 LYS A CA 1
ATOM 1500 C C . LYS A 1 187 ? -17.255 5.108 10.201 1.00 92.56 187 LYS A C 1
ATOM 1502 O O . LYS A 1 187 ? -17.169 4.466 11.244 1.00 92.56 187 LYS A O 1
ATOM 1507 N N . GLY A 1 188 ? -16.238 5.822 9.735 1.00 92.62 188 GLY A N 1
ATOM 1508 C CA . GLY A 1 188 ? -14.975 5.974 10.461 1.00 92.62 188 GLY A CA 1
ATOM 1509 C C . GLY A 1 188 ? -14.235 7.244 10.079 1.00 92.62 188 GLY A C 1
ATOM 1510 O O . GLY A 1 188 ? -14.158 7.577 8.899 1.00 92.62 188 GLY A O 1
ATOM 1511 N N . LEU A 1 189 ? -13.690 7.941 11.075 1.00 91.88 189 LEU A N 1
ATOM 1512 C CA . LEU A 1 189 ? -12.874 9.134 10.863 1.00 91.88 189 LEU A CA 1
ATOM 1513 C C . LEU A 1 189 ? -11.534 8.754 10.225 1.00 91.88 189 LEU A C 1
ATOM 1515 O O . LEU A 1 189 ? -10.911 7.773 10.636 1.00 91.88 189 LEU A O 1
ATOM 1519 N N . ILE A 1 190 ? -11.083 9.535 9.246 1.00 93.56 190 ILE A N 1
ATOM 1520 C CA . ILE A 1 190 ? -9.760 9.378 8.645 1.00 93.56 190 ILE A CA 1
ATOM 1521 C C . ILE A 1 190 ? -8.750 10.149 9.493 1.00 93.56 190 ILE A C 1
ATOM 1523 O O . ILE A 1 190 ? -8.903 11.345 9.729 1.00 93.56 190 ILE A O 1
ATOM 1527 N N . PHE A 1 191 ? -7.696 9.466 9.937 1.00 89.50 191 PHE A N 1
ATOM 1528 C CA . PHE A 1 191 ? -6.629 10.058 10.738 1.00 89.50 191 PHE A CA 1
ATOM 1529 C C . PHE A 1 191 ? -5.242 9.745 10.153 1.00 89.50 191 PHE A C 1
ATOM 1531 O O . PHE A 1 191 ? -5.054 8.682 9.551 1.00 89.50 191 PHE A O 1
ATOM 1538 N N . PRO A 1 192 ? -4.251 10.644 10.314 1.00 88.19 192 PRO A N 1
ATOM 1539 C CA . PRO A 1 192 ? -2.872 10.382 9.906 1.00 88.19 192 PRO A CA 1
ATOM 1540 C C . PRO A 1 192 ? -2.302 9.147 10.609 1.00 88.19 192 PRO A C 1
ATOM 1542 O O . PRO A 1 192 ? -2.502 8.968 11.809 1.00 88.19 192 PRO A O 1
ATOM 1545 N N . SER A 1 193 ? -1.569 8.310 9.878 1.00 82.88 193 SER A N 1
ATOM 1546 C CA . SER A 1 193 ? -0.958 7.088 10.404 1.00 82.88 193 SER A CA 1
ATOM 1547 C C . SER A 1 193 ? 0.537 7.062 10.105 1.00 82.88 193 SER A C 1
ATOM 1549 O O . SER A 1 193 ? 0.948 7.208 8.957 1.00 82.88 193 SER A O 1
ATOM 1551 N N . THR A 1 194 ? 1.353 6.853 11.139 1.00 70.94 194 THR A N 1
ATOM 1552 C CA . THR A 1 194 ? 2.813 6.681 11.025 1.00 70.94 194 THR A CA 1
ATOM 1553 C C . THR A 1 194 ? 3.238 5.217 10.922 1.00 70.94 194 THR A C 1
ATOM 1555 O O . THR A 1 194 ? 4.353 4.922 10.495 1.00 70.94 194 THR A O 1
ATOM 1558 N N . ASP A 1 195 ? 2.351 4.293 11.295 1.00 66.50 195 ASP A N 1
ATOM 1559 C CA . ASP A 1 195 ? 2.698 2.890 11.545 1.00 66.50 195 ASP A CA 1
ATOM 1560 C C . ASP A 1 195 ? 2.298 1.947 10.409 1.00 66.50 195 ASP A C 1
ATOM 1562 O O . ASP A 1 195 ? 2.652 0.767 10.422 1.00 66.50 195 ASP A O 1
ATOM 1566 N N . LYS A 1 196 ? 1.606 2.455 9.381 1.00 69.00 196 LYS A N 1
ATOM 1567 C CA . LYS A 1 196 ? 1.129 1.649 8.250 1.00 69.00 196 LYS A CA 1
ATOM 1568 C C . LYS A 1 196 ? 2.263 0.893 7.549 1.00 69.00 196 LYS A C 1
ATOM 1570 O O . LYS A 1 196 ? 2.061 -0.258 7.176 1.00 69.00 196 LYS A O 1
ATOM 1575 N N . LYS A 1 197 ? 3.462 1.474 7.407 1.00 66.00 197 LYS A N 1
ATOM 1576 C CA . LYS A 1 197 ? 4.626 0.771 6.823 1.00 66.00 197 LYS A CA 1
ATOM 1577 C C . LYS A 1 197 ? 5.181 -0.356 7.698 1.00 66.00 197 LYS A C 1
ATOM 1579 O O . LYS A 1 197 ? 5.783 -1.271 7.157 1.00 66.00 197 LYS A O 1
ATOM 1584 N N . LYS A 1 198 ? 4.976 -0.306 9.016 1.00 74.06 198 LYS A N 1
ATOM 1585 C CA . LYS A 1 198 ? 5.518 -1.286 9.971 1.00 74.06 198 LYS A CA 1
ATOM 1586 C C . LYS A 1 198 ? 4.600 -2.503 10.164 1.00 74.06 198 LYS A C 1
ATOM 1588 O O . LYS A 1 198 ? 5.059 -3.571 10.565 1.00 74.06 198 LYS A O 1
ATOM 1593 N N . GLU A 1 199 ? 3.311 -2.367 9.846 1.00 86.69 199 GLU A N 1
ATOM 1594 C CA . GLU A 1 199 ? 2.324 -3.443 9.975 1.00 86.69 199 GLU A CA 1
ATOM 1595 C C . GLU A 1 199 ? 2.649 -4.633 9.051 1.00 86.69 199 GLU A C 1
ATOM 1597 O O . GLU A 1 199 ? 2.548 -4.548 7.825 1.00 86.69 199 GLU A O 1
ATOM 1602 N N . THR A 1 200 ? 2.979 -5.776 9.658 1.00 87.75 200 THR A N 1
ATOM 1603 C CA . THR A 1 200 ? 3.223 -7.051 8.960 1.00 87.75 200 THR A CA 1
ATOM 1604 C C . THR A 1 200 ? 1.976 -7.936 8.959 1.00 87.75 200 THR A C 1
ATOM 1606 O O . THR A 1 200 ? 1.616 -8.534 7.939 1.00 87.75 200 THR A O 1
ATOM 1609 N N . LEU A 1 201 ? 1.312 -8.040 10.115 1.00 89.38 201 LEU A N 1
ATOM 1610 C CA . LEU A 1 201 ? 0.085 -8.816 10.298 1.00 89.38 201 LEU A CA 1
ATOM 1611 C C . LEU A 1 201 ? -1.023 -7.911 10.827 1.00 89.38 201 LEU A C 1
ATOM 1613 O O . LEU A 1 201 ? -0.770 -6.931 11.519 1.00 89.38 201 LEU A O 1
ATOM 1617 N N . THR A 1 202 ? -2.258 -8.277 10.524 1.00 90.50 202 THR A N 1
ATOM 1618 C CA . THR A 1 202 ? -3.442 -7.465 10.777 1.00 90.50 202 THR A CA 1
ATOM 1619 C C . THR A 1 202 ? -4.613 -8.358 11.168 1.00 90.50 202 THR A C 1
ATOM 1621 O O . THR A 1 202 ? -4.737 -9.484 10.683 1.00 90.50 202 THR A O 1
ATOM 1624 N N . ALA A 1 203 ? -5.490 -7.871 12.032 1.00 91.75 203 ALA A N 1
ATOM 1625 C CA . ALA A 1 203 ? -6.725 -8.536 12.408 1.00 91.75 203 ALA A CA 1
ATOM 1626 C C . ALA A 1 203 ? -7.852 -7.505 12.508 1.00 91.75 203 ALA A C 1
ATOM 1628 O O . ALA A 1 203 ? -7.744 -6.507 13.222 1.00 91.75 203 ALA A O 1
ATOM 1629 N N . ILE A 1 204 ? -8.948 -7.774 11.795 1.00 92.62 204 ILE A N 1
ATOM 1630 C CA . ILE A 1 204 ? -10.207 -7.045 11.968 1.00 92.62 204 ILE A CA 1
ATOM 1631 C C . ILE A 1 204 ? -10.935 -7.695 13.139 1.00 92.62 204 ILE A C 1
ATOM 1633 O O . ILE A 1 204 ? -11.246 -8.888 13.086 1.00 92.62 204 ILE A O 1
ATOM 1637 N N . LEU A 1 205 ? -11.165 -6.921 14.194 1.00 92.75 205 LEU A N 1
ATOM 1638 C CA . LEU A 1 205 ? -11.799 -7.377 15.419 1.00 92.75 205 LEU A CA 1
ATOM 1639 C C . LEU A 1 205 ? -13.293 -7.078 15.347 1.00 92.75 205 LEU A C 1
ATOM 1641 O O . LEU A 1 205 ? -13.700 -5.939 15.126 1.00 92.75 205 LEU A O 1
ATOM 1645 N N . VAL A 1 206 ? -14.103 -8.112 15.529 1.00 91.44 206 VAL A N 1
ATOM 1646 C CA . VAL A 1 206 ? -15.559 -8.040 15.432 1.00 91.44 206 VAL A CA 1
ATOM 1647 C C . VAL A 1 206 ? -16.163 -8.386 16.781 1.00 91.44 206 VAL A C 1
ATOM 1649 O O . VAL A 1 206 ? -15.855 -9.443 17.345 1.00 91.44 206 VAL A O 1
ATOM 1652 N N . ALA A 1 207 ? -17.024 -7.506 17.289 1.00 90.31 207 ALA A N 1
ATOM 1653 C CA . ALA A 1 207 ? -17.789 -7.764 18.499 1.00 90.31 207 ALA A CA 1
ATOM 1654 C C . ALA A 1 207 ? -18.823 -8.873 18.258 1.00 90.31 207 ALA A C 1
ATOM 1656 O O . ALA A 1 207 ? -19.420 -8.978 17.183 1.00 90.31 207 ALA A O 1
ATOM 1657 N N . LYS A 1 208 ? -19.044 -9.729 19.261 1.00 86.62 208 LYS A N 1
ATOM 1658 C CA . LYS A 1 208 ? -20.114 -10.736 19.208 1.00 86.62 208 LYS A CA 1
ATOM 1659 C C . LYS A 1 208 ? -21.502 -10.082 19.276 1.00 86.62 208 LYS A C 1
ATOM 1661 O O . LYS A 1 208 ? -22.443 -10.586 18.661 1.00 86.62 208 LYS A O 1
ATOM 1666 N N . SER A 1 209 ? -21.625 -8.964 19.991 1.00 82.38 209 SER A N 1
ATOM 1667 C CA . SER A 1 209 ? -22.852 -8.171 20.081 1.00 82.38 209 SER A CA 1
ATOM 1668 C C . SER A 1 209 ? -23.089 -7.343 18.809 1.00 82.38 209 SER A C 1
ATOM 1670 O O . SER A 1 209 ? -22.153 -6.901 18.149 1.00 82.38 209 SER A O 1
ATOM 1672 N N . MET A 1 210 ? -24.360 -7.115 18.468 1.00 77.75 210 MET A N 1
ATOM 1673 C CA . MET A 1 210 ? -24.793 -6.296 17.321 1.00 77.75 210 MET A CA 1
ATOM 1674 C C . MET A 1 210 ? -24.785 -4.785 17.622 1.00 77.75 210 MET A C 1
ATOM 1676 O O . MET A 1 210 ? -25.531 -4.027 17.013 1.00 77.75 210 MET A O 1
ATOM 1680 N N . GLN A 1 211 ? -23.967 -4.323 18.571 1.00 78.25 211 GLN A N 1
ATOM 1681 C CA . GLN A 1 211 ? -23.938 -2.918 19.015 1.00 78.25 211 GLN A CA 1
ATOM 1682 C C . GLN A 1 211 ? -23.151 -1.998 18.062 1.00 78.25 211 GLN A C 1
ATOM 1684 O O . GLN A 1 211 ? -22.875 -0.850 18.393 1.00 78.25 211 GLN A O 1
ATOM 1689 N N . GLY A 1 212 ? -22.726 -2.499 16.896 1.00 80.94 212 GLY A N 1
ATOM 1690 C CA . GLY A 1 212 ? -21.925 -1.714 15.961 1.00 80.94 212 GLY A CA 1
ATOM 1691 C C . GLY A 1 212 ? -20.503 -1.441 16.452 1.00 80.94 212 GLY A C 1
ATOM 1692 O O . GLY A 1 212 ? -19.854 -0.575 15.879 1.00 80.94 212 GLY A O 1
ATOM 1693 N N . ALA A 1 213 ? -20.018 -2.150 17.478 1.00 88.19 213 ALA A N 1
ATOM 1694 C CA . ALA A 1 213 ? -18.655 -2.037 17.998 1.00 88.19 213 ALA A CA 1
ATOM 1695 C C . ALA A 1 213 ? -17.668 -2.923 17.217 1.00 88.19 213 ALA A C 1
ATOM 1697 O O . ALA A 1 213 ? -18.013 -3.992 16.701 1.00 88.19 213 ALA A O 1
ATOM 1698 N N . GLY A 1 214 ? -16.406 -2.505 17.163 1.00 91.00 214 GLY A N 1
ATOM 1699 C CA . GLY A 1 214 ? -15.366 -3.228 16.437 1.00 91.00 214 GLY A CA 1
ATOM 1700 C C . GLY A 1 214 ? -13.970 -2.718 16.750 1.00 91.00 214 GLY A C 1
ATOM 1701 O O . GLY A 1 214 ? -13.789 -1.795 17.536 1.00 91.00 214 GLY A O 1
ATOM 1702 N N . GLY A 1 215 ? -12.958 -3.320 16.136 1.00 91.94 215 GLY A N 1
ATOM 1703 C CA . GLY A 1 215 ? -11.577 -2.932 16.387 1.00 91.94 215 GLY A CA 1
ATOM 1704 C C . GLY A 1 215 ? -10.597 -3.339 15.296 1.00 91.94 215 GLY A C 1
ATOM 1705 O O . GLY A 1 215 ? -10.918 -4.082 14.365 1.00 91.94 215 GLY A O 1
ATOM 1706 N N . ARG A 1 216 ? -9.361 -2.876 15.456 1.00 92.56 216 ARG A N 1
ATOM 1707 C CA . ARG A 1 216 ? -8.189 -3.281 14.679 1.00 92.56 216 AR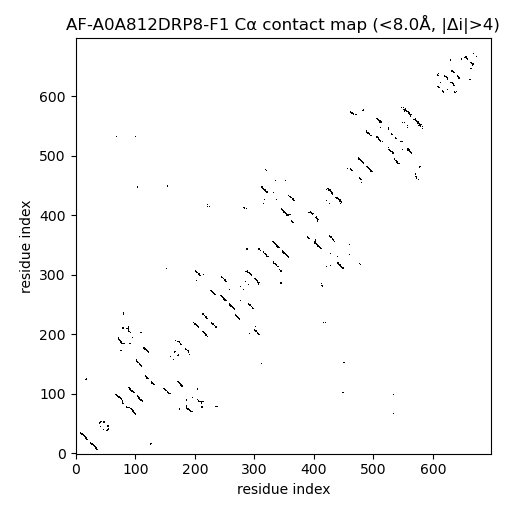G A CA 1
ATOM 1708 C C . ARG A 1 216 ? -7.122 -3.768 15.640 1.00 92.56 216 ARG A C 1
ATOM 1710 O O . ARG A 1 216 ? -6.819 -3.077 16.601 1.00 92.56 216 ARG A O 1
ATOM 1717 N N . ALA A 1 217 ? -6.507 -4.900 15.331 1.00 92.12 217 ALA A N 1
ATOM 1718 C CA . ALA A 1 217 ? -5.208 -5.253 15.885 1.00 92.12 217 ALA A CA 1
ATOM 1719 C C . ALA A 1 217 ? -4.192 -5.347 14.751 1.00 92.12 217 ALA A C 1
ATOM 1721 O O . ALA A 1 217 ? -4.473 -5.958 13.719 1.00 92.12 217 ALA A O 1
ATOM 1722 N N . TYR A 1 218 ? -3.018 -4.760 14.932 1.00 91.44 218 TYR A N 1
ATOM 1723 C CA . TYR A 1 218 ? -1.903 -4.929 14.012 1.00 91.44 218 TYR A CA 1
ATOM 1724 C C . TYR A 1 218 ? -0.645 -5.354 14.750 1.00 91.44 218 TYR A C 1
ATOM 1726 O O . TYR A 1 218 ? -0.487 -5.077 15.938 1.00 91.44 218 TYR A O 1
ATOM 1734 N N . PHE A 1 219 ? 0.226 -6.058 14.032 1.00 89.62 219 PHE A N 1
ATOM 1735 C CA . PHE A 1 219 ? 1.456 -6.615 14.568 1.00 89.62 219 PHE A CA 1
ATOM 1736 C C . PHE A 1 219 ? 2.644 -6.211 13.706 1.00 89.62 219 PHE A C 1
ATOM 1738 O O . PHE A 1 219 ? 2.616 -6.350 12.475 1.00 89.62 219 PHE A O 1
ATOM 1745 N N . THR A 1 220 ? 3.697 -5.784 14.383 1.00 88.50 220 THR A N 1
ATOM 1746 C CA . THR A 1 220 ? 4.973 -5.365 13.816 1.00 88.50 220 THR A CA 1
ATOM 1747 C C . THR A 1 220 ? 6.045 -6.336 14.281 1.00 88.50 220 THR A C 1
ATOM 1749 O O . THR A 1 220 ? 6.089 -6.713 15.450 1.00 88.50 220 THR A O 1
ATOM 1752 N N . LEU A 1 221 ? 6.900 -6.776 13.361 1.00 84.00 221 LEU A N 1
ATOM 1753 C CA . LEU A 1 221 ? 8.047 -7.601 13.718 1.00 84.00 221 LEU A CA 1
ATOM 1754 C C . LEU A 1 221 ? 9.184 -6.710 14.215 1.00 84.00 221 LEU A C 1
ATOM 1756 O O . LEU A 1 221 ? 9.593 -5.792 13.503 1.00 84.00 221 LEU A O 1
ATOM 1760 N N . ASP A 1 222 ? 9.703 -7.014 15.403 1.00 80.44 222 ASP A N 1
ATOM 1761 C CA . ASP A 1 222 ? 10.876 -6.335 15.945 1.00 80.44 222 ASP A CA 1
ATOM 1762 C C . ASP A 1 222 ? 12.104 -6.541 15.027 1.00 80.44 222 ASP A C 1
ATOM 1764 O O . ASP A 1 222 ? 12.260 -7.631 14.455 1.00 80.44 222 ASP A O 1
ATOM 1768 N N . PRO A 1 223 ? 13.003 -5.546 14.866 1.00 73.19 223 PRO A N 1
ATOM 1769 C CA . PRO A 1 223 ? 14.186 -5.675 14.016 1.00 73.19 223 PRO A CA 1
ATOM 1770 C C . PRO A 1 223 ? 15.113 -6.844 14.378 1.00 73.19 223 PRO A C 1
ATOM 1772 O O . PRO A 1 223 ? 15.787 -7.371 13.492 1.00 73.19 223 PRO A O 1
ATOM 1775 N N . THR A 1 224 ? 15.141 -7.281 15.644 1.00 71.31 224 THR A N 1
ATOM 1776 C CA . THR A 1 224 ? 15.932 -8.447 16.082 1.00 71.31 224 THR A CA 1
ATOM 1777 C C . THR A 1 224 ? 15.264 -9.785 15.744 1.00 71.31 224 THR A C 1
ATOM 1779 O O . THR A 1 224 ? 15.864 -10.843 15.927 1.00 71.31 224 THR A O 1
ATOM 1782 N N . GLU A 1 225 ? 14.036 -9.757 15.213 1.00 73.75 225 GLU A N 1
ATOM 1783 C CA . GLU A 1 225 ? 13.214 -10.920 14.861 1.00 73.75 225 GLU A CA 1
ATOM 1784 C C . GLU A 1 225 ? 12.877 -11.829 16.067 1.00 73.75 225 GLU A C 1
ATOM 1786 O O . GLU A 1 225 ? 12.525 -13.000 15.883 1.00 73.75 225 GLU A O 1
ATOM 1791 N N . THR A 1 226 ? 12.968 -11.305 17.297 1.00 74.31 226 THR A N 1
ATOM 1792 C CA . THR A 1 226 ? 12.731 -12.053 18.550 1.00 74.31 226 THR A CA 1
ATOM 1793 C C . THR A 1 226 ? 11.345 -11.836 19.156 1.00 74.31 226 THR A C 1
ATOM 1795 O O . THR A 1 226 ? 10.856 -12.697 19.891 1.00 74.31 226 THR A O 1
ATOM 1798 N N . SER A 1 227 ? 10.677 -10.732 18.828 1.00 83.44 227 SER A N 1
ATOM 1799 C CA . SER A 1 227 ? 9.363 -10.371 19.361 1.00 83.44 227 SER A CA 1
ATOM 1800 C C . SER A 1 227 ? 8.443 -9.784 18.286 1.00 83.44 227 SER A C 1
ATOM 1802 O O . SER A 1 227 ? 8.864 -9.393 17.193 1.00 83.44 227 SER A O 1
ATOM 1804 N N . LEU A 1 228 ? 7.145 -9.799 18.584 1.00 86.00 228 LEU A N 1
ATOM 1805 C CA . LEU A 1 228 ? 6.091 -9.156 17.812 1.00 86.00 228 LEU A CA 1
ATOM 1806 C C . LEU A 1 228 ? 5.454 -8.075 18.676 1.00 86.00 228 LEU A C 1
ATOM 1808 O O . LEU A 1 228 ? 4.772 -8.387 19.654 1.00 86.00 228 LEU A O 1
ATOM 1812 N N . ASP A 1 229 ? 5.629 -6.822 18.291 1.00 89.00 229 ASP A N 1
ATOM 1813 C CA . ASP A 1 229 ? 4.887 -5.725 18.894 1.00 89.00 229 ASP A CA 1
ATOM 1814 C C . ASP A 1 229 ? 3.469 -5.723 18.347 1.00 89.00 229 ASP A C 1
ATOM 1816 O O . ASP A 1 229 ? 3.244 -5.961 17.158 1.00 89.00 229 ASP A O 1
ATOM 1820 N N . TYR A 1 230 ? 2.499 -5.471 19.213 1.00 90.50 230 TYR A N 1
ATOM 1821 C CA . TYR A 1 230 ? 1.097 -5.415 18.854 1.00 90.50 230 TYR A CA 1
ATOM 1822 C C . TYR A 1 230 ? 0.468 -4.113 19.333 1.00 90.50 230 TYR A C 1
ATOM 1824 O O . TYR A 1 230 ? 0.792 -3.585 20.397 1.00 90.50 230 TYR A O 1
ATOM 1832 N N . SER A 1 231 ? -0.473 -3.623 18.539 1.00 91.00 231 SER A N 1
ATOM 1833 C CA . SER A 1 231 ? -1.291 -2.459 18.850 1.00 91.00 231 SER A CA 1
ATOM 1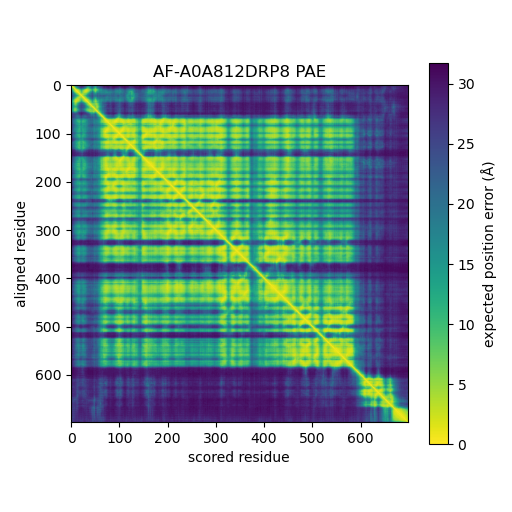834 C C . SER A 1 231 ? -2.736 -2.777 18.507 1.00 91.00 231 SER A C 1
ATOM 1836 O O . SER A 1 231 ? -3.035 -3.302 17.430 1.00 91.00 231 SER A O 1
ATOM 1838 N N . ILE A 1 232 ? -3.623 -2.532 19.462 1.00 91.38 232 ILE A N 1
ATOM 1839 C CA . ILE A 1 232 ? -5.034 -2.883 19.416 1.00 91.38 232 ILE A CA 1
ATOM 1840 C C . ILE A 1 232 ? -5.834 -1.621 19.685 1.00 91.38 232 ILE A C 1
ATOM 1842 O O . ILE A 1 232 ? -5.668 -0.997 20.723 1.00 91.38 232 ILE A O 1
ATOM 1846 N N . THR A 1 233 ? -6.746 -1.284 18.786 1.00 90.69 233 THR A N 1
ATOM 1847 C CA . THR A 1 233 ? -7.681 -0.173 18.956 1.00 90.69 233 THR A CA 1
ATOM 1848 C C . THR A 1 233 ? -9.098 -0.706 18.845 1.00 90.69 233 THR A C 1
ATOM 1850 O O . THR A 1 233 ? -9.442 -1.330 17.837 1.00 90.69 233 THR A O 1
ATOM 1853 N N . ILE A 1 234 ? -9.920 -0.465 19.861 1.00 89.69 234 ILE A N 1
ATOM 1854 C CA . ILE A 1 234 ? -11.343 -0.818 19.873 1.00 89.69 234 ILE A CA 1
ATOM 1855 C C . ILE A 1 234 ? -12.161 0.474 19.870 1.00 89.69 234 ILE A C 1
ATOM 1857 O O . ILE A 1 234 ? -11.842 1.426 20.576 1.00 89.69 234 ILE A O 1
ATOM 1861 N N . VAL A 1 235 ? -13.211 0.503 19.052 1.00 88.31 235 VAL A N 1
ATOM 1862 C CA . VAL A 1 235 ? -14.157 1.614 18.940 1.00 88.31 235 VAL A CA 1
ATOM 1863 C C . VAL A 1 235 ? -15.552 1.108 19.293 1.00 88.31 235 VAL A C 1
ATOM 1865 O O . VAL A 1 235 ? -15.995 0.060 18.814 1.00 88.31 235 VAL A O 1
ATOM 1868 N N . THR A 1 236 ? -16.223 1.873 20.146 1.00 83.12 236 THR A N 1
ATOM 1869 C CA . THR A 1 236 ? -17.558 1.611 20.690 1.00 83.12 236 THR A CA 1
ATOM 1870 C C . THR A 1 236 ? -18.367 2.913 20.728 1.00 83.12 236 THR A C 1
ATOM 1872 O O . THR A 1 236 ? -17.865 3.965 20.331 1.00 83.12 236 THR A O 1
ATOM 1875 N N . ASP A 1 237 ? -19.629 2.829 21.143 1.00 71.75 237 ASP A N 1
ATOM 1876 C CA . ASP A 1 237 ? -20.533 3.964 21.306 1.00 71.75 237 ASP A CA 1
ATOM 1877 C C . ASP A 1 237 ? -19.985 5.005 22.302 1.00 71.75 237 ASP A C 1
ATOM 1879 O O . ASP A 1 237 ? -19.389 4.652 23.325 1.00 71.75 237 ASP A O 1
ATOM 1883 N N . LYS A 1 238 ? -20.169 6.288 21.971 1.00 59.56 238 LYS A N 1
ATOM 1884 C CA . LYS A 1 238 ? -19.521 7.448 22.606 1.00 59.56 238 LYS A CA 1
ATOM 1885 C C . LYS A 1 238 ? -20.041 7.757 24.012 1.00 59.56 238 LYS A C 1
ATOM 1887 O O . LYS A 1 238 ? -19.372 8.483 24.742 1.00 59.56 238 LYS A O 1
ATOM 1892 N N . GLU A 1 239 ? -21.197 7.219 24.397 1.00 54.94 239 GLU A N 1
ATOM 1893 C CA . GLU A 1 239 ? -21.846 7.538 25.678 1.00 54.94 239 GLU A CA 1
ATOM 1894 C C . GLU A 1 239 ? -21.427 6.649 26.854 1.00 54.94 239 GLU A C 1
ATOM 1896 O O . GLU A 1 239 ? -21.764 6.941 28.004 1.00 54.94 239 GLU A O 1
ATOM 1901 N N . ARG A 1 240 ? -20.651 5.582 26.627 1.00 57.31 240 ARG A N 1
ATOM 1902 C CA . ARG A 1 240 ? -20.144 4.776 27.744 1.00 57.31 240 ARG A CA 1
ATOM 1903 C C . ARG A 1 240 ? -18.930 5.469 28.353 1.00 57.31 240 ARG A C 1
ATOM 1905 O O . ARG A 1 240 ? -17.827 5.427 27.819 1.00 57.31 240 ARG A O 1
ATOM 1912 N N . SER A 1 241 ? -19.220 6.173 29.445 1.00 47.97 241 SER A N 1
ATOM 1913 C CA . SER A 1 241 ? -18.316 6.893 30.341 1.00 47.97 241 SER A CA 1
ATOM 1914 C C . SER A 1 241 ? -16.942 6.229 30.499 1.00 47.97 241 SER A C 1
ATOM 1916 O O . SER A 1 241 ? -16.831 5.007 30.471 1.00 47.97 241 SER A O 1
ATOM 1918 N N . ARG A 1 242 ? -15.908 7.056 30.712 1.00 56.12 242 ARG A N 1
ATOM 1919 C CA . ARG A 1 242 ? -14.488 6.710 30.945 1.00 56.12 242 ARG A CA 1
ATOM 1920 C C . ARG A 1 242 ? -14.267 5.910 32.244 1.00 56.12 242 ARG A C 1
ATOM 1922 O O . ARG A 1 242 ? -13.426 6.276 33.068 1.00 56.12 242 ARG A O 1
ATOM 1929 N N . THR A 1 243 ? -15.038 4.857 32.478 1.00 64.50 243 THR A N 1
ATOM 1930 C CA . THR A 1 243 ? -14.798 3.921 33.568 1.00 64.50 243 THR A CA 1
ATOM 1931 C C . THR A 1 243 ? -13.625 3.031 33.195 1.00 64.50 243 THR A C 1
ATOM 1933 O O . THR A 1 243 ? -13.466 2.641 32.042 1.00 64.50 243 THR A O 1
ATOM 1936 N N . GLN A 1 244 ? -12.779 2.743 34.175 1.00 73.75 244 GLN A N 1
ATOM 1937 C CA . GLN A 1 244 ? -11.646 1.845 34.012 1.00 73.75 244 GLN A CA 1
ATOM 1938 C C . GLN A 1 244 ? -12.163 0.456 33.610 1.00 73.75 244 GLN A C 1
ATOM 1940 O O . GLN A 1 244 ? -12.950 -0.138 34.345 1.00 73.75 244 GLN A O 1
ATOM 1945 N N . GLU A 1 245 ? -11.767 -0.038 32.434 1.00 79.06 245 GLU A N 1
ATOM 1946 C CA . GLU A 1 245 ? -12.218 -1.333 31.926 1.00 79.06 245 GLU A CA 1
ATOM 1947 C C . GLU A 1 245 ? -11.170 -2.410 32.196 1.00 79.06 245 GLU A C 1
ATOM 1949 O O . GLU A 1 245 ? -9.988 -2.251 31.880 1.00 79.06 245 GLU A O 1
ATOM 1954 N N . ASN A 1 246 ? -11.615 -3.549 32.729 1.00 85.50 246 ASN A N 1
ATOM 1955 C CA . ASN A 1 246 ? -10.776 -4.739 32.806 1.00 85.50 246 ASN A CA 1
ATOM 1956 C C . ASN A 1 246 ? -10.848 -5.500 31.483 1.00 85.50 246 ASN A C 1
ATOM 1958 O O . ASN A 1 246 ? -11.920 -5.933 31.046 1.00 85.50 246 ASN A O 1
ATOM 1962 N N . ILE A 1 247 ? -9.685 -5.658 30.860 1.00 87.44 247 ILE A N 1
ATOM 1963 C CA . ILE A 1 247 ? -9.524 -6.198 29.518 1.00 87.44 247 ILE A CA 1
ATOM 1964 C C . ILE A 1 247 ? -8.612 -7.418 29.587 1.00 87.44 247 ILE A C 1
ATOM 1966 O O . ILE A 1 247 ? -7.458 -7.348 30.020 1.00 87.44 247 ILE A O 1
ATOM 1970 N N . THR A 1 248 ? -9.120 -8.544 29.098 1.00 89.62 248 THR A N 1
ATOM 1971 C CA . THR A 1 248 ? -8.335 -9.764 28.908 1.00 89.62 248 THR A CA 1
ATOM 1972 C C . THR A 1 248 ? -8.018 -9.920 27.436 1.00 89.62 248 THR A C 1
ATOM 1974 O O . THR A 1 248 ? -8.917 -10.087 26.611 1.00 89.62 248 THR A O 1
ATOM 1977 N N . ILE A 1 249 ? -6.734 -9.905 27.097 1.00 90.56 249 ILE A N 1
ATOM 1978 C CA . ILE A 1 249 ? -6.258 -10.141 25.736 1.00 90.56 249 ILE A CA 1
ATOM 1979 C C . ILE A 1 249 ? -5.712 -11.552 25.680 1.00 90.56 249 ILE A C 1
ATOM 1981 O O . ILE A 1 249 ? -4.782 -11.886 26.409 1.00 90.56 249 ILE A O 1
ATOM 1985 N N . SER A 1 250 ? -6.249 -12.366 24.780 1.00 89.38 250 SER A N 1
ATOM 1986 C CA . SER A 1 250 ? -5.708 -13.683 24.478 1.00 89.38 250 SER A CA 1
ATOM 1987 C C . SER A 1 250 ? -5.361 -13.788 22.998 1.00 89.38 250 SER A C 1
ATOM 1989 O O . SER A 1 250 ? -6.153 -13.454 22.116 1.00 89.38 250 SER A O 1
ATOM 1991 N N . ILE A 1 251 ? -4.139 -14.229 22.716 1.00 88.75 251 ILE A N 1
ATOM 1992 C CA . ILE A 1 251 ? -3.640 -14.454 21.360 1.00 88.75 251 ILE A CA 1
ATOM 1993 C C . ILE A 1 251 ? -3.256 -15.922 21.282 1.00 88.75 251 ILE A C 1
ATOM 1995 O O . ILE A 1 251 ? -2.435 -16.414 22.055 1.00 88.75 251 ILE A O 1
ATOM 1999 N N . GLY A 1 252 ? -3.856 -16.661 20.360 1.00 84.06 252 GLY A N 1
ATOM 2000 C CA . GLY A 1 252 ? -3.583 -18.086 20.259 1.00 84.06 252 GLY A CA 1
ATOM 2001 C C . GLY A 1 252 ? -4.343 -18.768 19.149 1.00 84.06 252 GLY A C 1
ATOM 2002 O O . GLY A 1 252 ? -4.995 -18.132 18.324 1.00 84.06 252 GLY A O 1
ATOM 2003 N N . ASN A 1 253 ? -4.227 -20.088 19.130 1.00 80.56 253 ASN A N 1
ATOM 2004 C CA . ASN A 1 253 ? -5.015 -20.930 18.246 1.00 80.56 253 ASN A CA 1
ATOM 2005 C C . ASN A 1 253 ? -6.360 -21.246 18.922 1.00 80.56 253 ASN A C 1
ATOM 2007 O O . ASN A 1 253 ? -6.438 -21.256 20.147 1.00 80.56 253 ASN A O 1
ATOM 2011 N N . GLU A 1 254 ? -7.384 -21.597 18.143 1.00 68.56 254 GLU A N 1
ATOM 2012 C CA . GLU A 1 254 ? -8.752 -21.882 18.614 1.00 68.56 254 GLU A CA 1
ATOM 2013 C C . GLU A 1 254 ? -8.813 -22.931 19.747 1.00 68.56 254 GLU A C 1
ATOM 2015 O O . GLU A 1 254 ? -9.761 -22.945 20.520 1.00 68.56 254 GLU A O 1
ATOM 2020 N N . ARG A 1 255 ? -7.797 -23.801 19.872 1.00 71.38 255 ARG A N 1
ATOM 2021 C CA . ARG A 1 255 ? -7.726 -24.855 20.902 1.00 71.38 255 ARG A CA 1
ATOM 2022 C C . ARG A 1 255 ? -6.895 -24.506 22.141 1.00 71.38 255 ARG A C 1
ATOM 2024 O O . ARG A 1 255 ? -7.088 -25.146 23.167 1.00 71.38 255 ARG A O 1
ATOM 2031 N N . LYS A 1 256 ? -5.928 -23.583 22.044 1.00 74.12 256 LYS A N 1
ATOM 2032 C CA . LYS A 1 256 ? -5.030 -23.206 23.155 1.00 74.12 256 LYS A CA 1
ATOM 2033 C C . LYS A 1 256 ? -4.544 -21.754 22.998 1.00 74.12 256 LYS A C 1
ATOM 2035 O O . LYS A 1 256 ? -3.935 -21.450 21.960 1.00 74.12 256 LYS A O 1
ATOM 2040 N N . PRO A 1 257 ? -4.749 -20.882 24.005 1.00 75.81 257 PRO A N 1
ATOM 2041 C CA . PRO A 1 257 ? -4.160 -19.548 24.015 1.00 75.81 257 PRO A CA 1
ATOM 2042 C C . PRO A 1 257 ? -2.634 -19.662 24.131 1.00 75.81 257 PRO A C 1
ATOM 2044 O O . PRO A 1 257 ? -2.126 -20.431 24.942 1.00 75.81 257 PRO A O 1
ATOM 2047 N N . ALA A 1 258 ? -1.901 -18.936 23.286 1.00 78.75 258 ALA A N 1
ATOM 2048 C CA . ALA A 1 258 ? -0.436 -18.900 23.314 1.00 78.75 258 ALA A CA 1
ATOM 2049 C C . ALA A 1 258 ? 0.096 -17.741 24.172 1.00 78.75 258 ALA A C 1
ATOM 2051 O O . ALA A 1 258 ? 1.240 -17.770 24.609 1.00 78.75 258 ALA A O 1
ATOM 2052 N N . PHE A 1 259 ? -0.731 -16.722 24.386 1.00 81.88 259 PHE A N 1
ATOM 2053 C CA . PHE A 1 259 ? -0.435 -15.533 25.167 1.00 81.88 259 PHE A CA 1
ATOM 2054 C C . PHE A 1 259 ? -1.726 -15.029 25.802 1.00 81.88 259 PHE A C 1
ATOM 2056 O O . PHE A 1 259 ? -2.766 -15.006 25.137 1.00 81.88 259 PHE A O 1
ATOM 2063 N N . ILE A 1 260 ? -1.653 -14.639 27.072 1.00 84.69 260 ILE A N 1
ATOM 2064 C CA . ILE A 1 260 ? -2.747 -14.017 27.816 1.00 84.69 260 ILE A CA 1
ATOM 2065 C C . ILE A 1 260 ? -2.165 -12.827 28.575 1.00 84.69 260 ILE A C 1
ATOM 2067 O O . ILE A 1 260 ? -1.135 -12.966 29.233 1.00 84.69 260 ILE A O 1
ATOM 2071 N N . ARG A 1 261 ? -2.825 -11.672 28.498 1.00 88.06 261 ARG A N 1
ATOM 2072 C CA . ARG A 1 261 ? -2.478 -10.477 29.272 1.00 88.06 261 ARG A CA 1
ATOM 2073 C C . ARG A 1 261 ? -3.739 -9.861 29.861 1.00 88.06 261 ARG A C 1
ATOM 2075 O O . ARG A 1 261 ? -4.732 -9.687 29.156 1.00 88.06 261 ARG A O 1
ATOM 2082 N N . TRP A 1 262 ? -3.663 -9.530 31.143 1.00 88.19 262 TRP A N 1
ATOM 2083 C CA . TRP A 1 262 ? -4.709 -8.845 31.893 1.00 88.19 262 TRP A CA 1
ATOM 2084 C C . TRP A 1 262 ? -4.298 -7.390 32.041 1.00 88.19 262 TRP A C 1
ATOM 2086 O O . TRP A 1 262 ? -3.162 -7.107 32.424 1.00 88.19 262 TRP A O 1
ATOM 2096 N N . ILE A 1 263 ? -5.185 -6.482 31.663 1.00 87.31 263 ILE A N 1
ATOM 2097 C CA . ILE A 1 263 ? -4.915 -5.050 31.646 1.00 87.31 263 ILE A CA 1
ATOM 2098 C C . ILE A 1 263 ? -6.139 -4.334 32.203 1.00 87.31 263 ILE A C 1
ATOM 2100 O O . ILE A 1 263 ? -7.268 -4.754 31.961 1.00 87.31 263 ILE A O 1
ATOM 2104 N N . SER A 1 264 ? -5.907 -3.260 32.948 1.00 82.56 264 SER A N 1
ATOM 2105 C CA . SER A 1 264 ? -6.954 -2.359 33.406 1.00 82.56 264 SER A CA 1
ATOM 2106 C C . SER A 1 264 ? -6.613 -0.972 32.883 1.00 82.56 264 SER A C 1
ATOM 2108 O O . SER A 1 264 ? -5.652 -0.365 33.347 1.00 82.56 264 SER A O 1
ATOM 2110 N N . GLU A 1 265 ? -7.329 -0.523 31.855 1.00 79.19 265 GLU A N 1
ATOM 2111 C CA . GLU A 1 265 ? -7.024 0.719 31.136 1.00 79.19 265 GLU A CA 1
ATOM 2112 C C . GLU A 1 265 ? -8.274 1.571 30.965 1.00 79.19 265 GLU A C 1
ATOM 2114 O O . GLU A 1 265 ? -9.402 1.074 30.927 1.00 79.19 265 GLU A O 1
ATOM 2119 N N . ARG A 1 266 ? -8.065 2.886 30.875 1.00 77.00 266 ARG A N 1
ATOM 2120 C CA . ARG A 1 266 ? -9.145 3.845 30.589 1.00 77.00 266 ARG A CA 1
ATOM 2121 C C . ARG A 1 266 ? -9.349 4.048 29.093 1.00 77.00 266 ARG A C 1
ATOM 2123 O O . ARG A 1 266 ? -10.447 4.391 28.667 1.00 77.00 266 ARG A O 1
ATOM 2130 N N . GLU A 1 267 ? -8.292 3.870 28.306 1.00 78.62 267 GLU A N 1
ATOM 2131 C CA . GLU A 1 267 ? -8.339 3.988 26.854 1.00 78.62 267 GLU A CA 1
ATOM 2132 C C . GLU A 1 267 ? -8.351 2.609 26.196 1.00 78.62 267 GLU A C 1
ATOM 2134 O O . GLU A 1 267 ? -7.582 1.713 26.534 1.00 78.62 267 GLU A O 1
ATOM 2139 N N . LEU A 1 268 ? -9.195 2.460 25.177 1.00 81.88 268 LEU A N 1
ATOM 2140 C CA . LEU A 1 268 ? -9.322 1.238 24.381 1.00 81.88 268 LEU A CA 1
ATOM 2141 C C . LEU A 1 268 ? -8.260 1.129 23.267 1.00 81.88 268 LEU A C 1
ATOM 2143 O O . LEU A 1 268 ? -8.460 0.434 22.265 1.00 81.88 268 LEU A O 1
ATOM 2147 N N . SER A 1 269 ? -7.136 1.831 23.438 1.00 86.50 269 SER A N 1
ATOM 2148 C CA . SER A 1 269 ? -5.947 1.757 22.593 1.00 86.50 269 SER A CA 1
ATOM 2149 C C . SER A 1 269 ? -4.814 1.125 23.393 1.00 86.50 269 SER A C 1
ATOM 2151 O O . SER A 1 269 ? -4.236 1.751 24.273 1.00 86.50 269 SER A O 1
ATOM 2153 N N . ILE A 1 270 ? -4.503 -0.131 23.094 1.00 88.88 270 ILE A N 1
ATOM 2154 C CA . ILE A 1 270 ? -3.597 -0.957 23.884 1.00 88.88 270 ILE A CA 1
ATOM 2155 C C . ILE A 1 270 ? -2.400 -1.363 23.042 1.00 88.88 270 ILE A C 1
ATOM 2157 O O . ILE A 1 270 ? -2.549 -1.976 21.984 1.00 88.88 270 ILE A O 1
ATOM 2161 N N . THR A 1 271 ? -1.208 -1.126 23.574 1.00 89.31 271 THR A N 1
ATOM 2162 C CA . THR A 1 271 ? 0.049 -1.575 22.978 1.00 89.31 271 THR A CA 1
ATOM 2163 C C . THR A 1 271 ? 0.769 -2.578 23.873 1.00 89.31 271 THR A C 1
ATOM 2165 O O . THR A 1 271 ? 0.625 -2.609 25.102 1.00 89.31 271 THR A O 1
ATOM 2168 N N . GLY A 1 272 ? 1.573 -3.437 23.264 1.00 87.81 272 GLY A N 1
ATOM 2169 C CA . GLY A 1 272 ? 2.431 -4.348 24.002 1.00 87.81 272 GLY A CA 1
ATOM 2170 C C . GLY A 1 272 ? 3.333 -5.160 23.100 1.00 87.81 272 GLY A C 1
ATOM 2171 O O . GLY A 1 272 ? 3.274 -5.057 21.879 1.00 87.81 272 GLY A O 1
ATOM 2172 N N . THR A 1 273 ? 4.133 -6.007 23.730 1.00 87.31 273 THR A N 1
ATOM 2173 C CA . THR A 1 273 ? 5.085 -6.870 23.042 1.00 87.31 273 THR A CA 1
ATOM 2174 C C . THR A 1 273 ? 4.774 -8.317 23.376 1.00 87.31 273 THR A C 1
ATOM 2176 O O . THR A 1 273 ? 4.569 -8.685 24.534 1.00 87.31 273 THR A O 1
ATOM 2179 N N . TRP A 1 274 ? 4.729 -9.151 22.346 1.00 84.44 274 TRP A N 1
ATOM 2180 C CA . TRP A 1 274 ? 4.584 -10.590 22.458 1.00 84.44 274 TRP A CA 1
ATOM 2181 C C . TRP A 1 274 ? 5.900 -11.250 22.048 1.00 84.44 274 TRP A C 1
ATOM 2183 O O . TRP A 1 274 ? 6.302 -11.191 20.885 1.00 84.44 274 TRP A O 1
ATOM 2193 N N . LEU A 1 275 ? 6.585 -11.879 23.007 1.00 77.88 275 LEU A N 1
ATOM 2194 C CA . LEU A 1 275 ? 7.773 -12.696 22.739 1.00 77.88 275 LEU A CA 1
ATOM 2195 C C . LEU A 1 275 ? 7.434 -13.750 21.678 1.00 77.88 275 LEU A C 1
ATOM 2197 O O . LEU A 1 275 ? 6.446 -14.479 21.814 1.00 77.88 275 LEU A O 1
ATOM 2201 N N . ALA A 1 276 ? 8.210 -13.782 20.590 1.00 62.62 276 ALA A N 1
ATOM 2202 C CA . ALA A 1 276 ? 7.817 -14.507 19.394 1.00 62.62 276 ALA A CA 1
ATOM 2203 C C . ALA A 1 276 ? 7.631 -16.000 19.706 1.00 62.62 276 ALA A C 1
ATOM 2205 O O . ALA A 1 276 ? 8.492 -16.628 20.329 1.00 62.62 276 ALA A O 1
ATOM 2206 N N . PRO A 1 277 ? 6.528 -16.610 19.248 1.00 61.47 277 PRO A N 1
ATOM 2207 C CA . PRO A 1 277 ? 6.275 -18.010 19.531 1.00 61.47 277 PRO A CA 1
ATOM 2208 C C . PRO A 1 277 ? 7.257 -18.888 18.729 1.00 61.47 277 PRO A C 1
ATOM 2210 O O . PRO A 1 277 ? 7.701 -18.495 17.645 1.00 61.47 277 PRO A O 1
ATOM 2213 N N . GLU A 1 278 ? 7.593 -20.085 19.234 1.00 63.34 278 GLU A N 1
ATOM 2214 C CA . GLU A 1 278 ? 8.598 -20.997 18.650 1.00 63.34 278 GLU A CA 1
ATOM 2215 C C . GLU A 1 278 ? 8.552 -21.098 17.106 1.00 63.34 278 GLU A C 1
ATOM 2217 O O . GLU A 1 278 ? 7.497 -20.989 16.478 1.00 63.34 278 GLU A O 1
ATOM 2222 N N . LYS A 1 279 ? 9.675 -21.450 16.454 1.00 58.66 279 LYS A N 1
ATOM 2223 C CA . LYS A 1 279 ? 9.829 -21.562 14.975 1.00 58.66 279 LYS A CA 1
ATOM 2224 C C . LYS A 1 279 ? 8.732 -22.364 14.230 1.00 58.66 279 LYS A C 1
ATOM 2226 O O . LYS A 1 279 ? 8.637 -22.303 12.995 1.00 58.66 279 LYS A O 1
ATOM 2231 N N . ARG A 1 280 ? 7.936 -23.190 14.921 1.00 58.38 280 ARG A N 1
ATOM 2232 C CA . ARG A 1 280 ? 6.749 -23.873 14.369 1.00 58.38 280 ARG A CA 1
ATOM 2233 C C . ARG A 1 280 ? 5.493 -22.992 14.412 1.00 58.38 280 ARG A C 1
ATOM 2235 O O . ARG A 1 280 ? 4.781 -22.952 13.410 1.00 58.38 280 ARG A O 1
ATOM 2242 N N . ALA A 1 281 ? 5.264 -22.251 15.493 1.00 61.84 281 ALA A N 1
ATOM 2243 C CA . ALA A 1 281 ? 4.126 -21.358 15.693 1.00 61.84 281 ALA A CA 1
ATOM 2244 C C . ALA A 1 281 ? 4.160 -20.108 14.791 1.00 61.84 281 ALA A C 1
ATOM 2246 O O . ALA A 1 281 ? 3.120 -19.720 14.258 1.00 61.84 281 ALA A O 1
ATOM 2247 N N . SER A 1 282 ? 5.343 -19.562 14.476 1.00 65.44 282 SER A N 1
ATOM 2248 C CA . SER A 1 282 ? 5.467 -18.419 13.548 1.00 65.44 282 SER A CA 1
ATOM 2249 C C . SER A 1 282 ? 4.926 -18.698 12.136 1.00 65.44 282 SER A C 1
ATOM 2251 O O . SER A 1 282 ? 4.341 -17.831 11.492 1.00 65.44 282 SER A O 1
ATOM 2253 N N . ARG A 1 283 ? 5.023 -19.945 11.657 1.00 69.56 283 ARG A N 1
ATOM 2254 C CA . ARG A 1 283 ? 4.437 -20.371 10.369 1.00 69.56 283 ARG A CA 1
ATOM 2255 C C . ARG A 1 283 ? 2.923 -20.562 10.419 1.00 69.56 283 ARG A C 1
ATOM 2257 O O . ARG A 1 283 ? 2.303 -20.686 9.365 1.00 69.56 283 ARG A O 1
ATOM 2264 N N . HIS A 1 284 ? 2.335 -20.670 11.606 1.00 76.38 284 HIS A N 1
ATOM 2265 C CA . HIS A 1 284 ? 0.890 -20.785 11.788 1.00 76.38 284 HIS A CA 1
ATOM 2266 C C . HIS A 1 284 ? 0.213 -19.411 11.869 1.00 76.38 284 HIS A C 1
ATOM 2268 O O . HIS A 1 284 ? -0.924 -19.302 11.409 1.00 76.38 284 HIS A O 1
ATOM 2274 N N . LEU A 1 285 ? 0.930 -18.378 12.332 1.00 78.69 285 LEU A N 1
ATOM 2275 C CA . LEU A 1 285 ? 0.488 -16.977 12.300 1.00 78.69 285 LEU A CA 1
ATOM 2276 C C . LEU A 1 285 ? 0.160 -16.519 10.873 1.00 78.69 285 LEU A C 1
ATOM 2278 O O . LEU A 1 285 ? -0.970 -16.147 10.586 1.00 78.69 285 LEU A O 1
ATOM 2282 N N . VAL A 1 286 ? 1.103 -16.679 9.939 1.00 78.88 286 VAL A N 1
ATOM 2283 C CA . VAL A 1 286 ? 0.935 -16.276 8.525 1.00 78.88 286 VAL A CA 1
ATOM 2284 C C . VAL A 1 286 ? -0.199 -17.033 7.813 1.00 78.88 286 VAL A C 1
ATOM 2286 O O . VAL A 1 286 ? -0.728 -16.569 6.811 1.00 78.88 286 VAL A O 1
ATOM 2289 N N . ARG A 1 287 ? -0.600 -18.202 8.331 1.00 79.69 287 ARG A N 1
ATOM 2290 C CA . ARG A 1 287 ? -1.667 -19.037 7.751 1.00 79.69 287 ARG A CA 1
ATOM 2291 C C . ARG A 1 287 ? -3.068 -18.695 8.255 1.00 79.69 287 ARG A C 1
ATOM 2293 O O . ARG A 1 287 ? -3.996 -19.428 7.921 1.00 79.69 287 ARG A O 1
ATOM 2300 N N . GLY A 1 288 ? -3.228 -17.687 9.111 1.00 79.25 288 GLY A N 1
ATOM 2301 C CA . GLY A 1 288 ? -4.541 -17.359 9.665 1.00 79.25 288 GLY A CA 1
ATOM 2302 C C . GLY A 1 288 ? -5.069 -18.365 10.682 1.00 79.25 288 GLY A C 1
ATOM 2303 O O . GLY A 1 288 ? -6.281 -18.506 10.819 1.00 79.25 288 GLY A O 1
ATOM 2304 N N . ARG A 1 289 ? -4.183 -19.108 11.364 1.00 84.00 289 ARG A N 1
ATOM 2305 C CA . ARG A 1 289 ? -4.577 -20.073 12.413 1.00 84.00 289 ARG A CA 1
ATOM 2306 C C . ARG A 1 289 ? -4.549 -19.498 13.823 1.00 84.00 289 ARG A C 1
ATOM 2308 O O . ARG A 1 289 ? -4.830 -20.218 14.771 1.00 84.00 289 ARG A O 1
ATOM 2315 N N . PHE A 1 290 ? -4.144 -18.244 13.955 1.00 86.75 290 PHE A N 1
ATOM 2316 C CA . PHE A 1 290 ? -4.182 -17.531 15.216 1.00 86.75 290 PHE A CA 1
ATOM 2317 C C . PHE A 1 290 ? -5.308 -16.511 15.171 1.00 86.75 290 PHE A C 1
ATOM 2319 O O . PHE A 1 290 ? -5.565 -15.891 14.136 1.00 86.75 290 PHE A O 1
ATOM 2326 N N . SER A 1 291 ? -5.952 -16.331 16.310 1.00 89.69 291 SER A N 1
ATOM 2327 C CA . SER A 1 291 ? -6.948 -15.301 16.539 1.00 89.69 291 SER A CA 1
ATOM 2328 C C . SER A 1 291 ? -6.581 -14.497 17.772 1.00 89.69 291 SER A C 1
ATOM 2330 O O . SER A 1 291 ? -5.998 -15.020 18.723 1.00 89.69 291 SER A O 1
ATOM 2332 N N . VAL A 1 292 ? -6.952 -13.226 17.734 1.00 91.62 292 VAL A N 1
ATOM 2333 C CA . VAL A 1 292 ? -7.002 -12.356 18.900 1.00 91.62 292 VAL A CA 1
ATOM 2334 C C . VAL A 1 292 ? -8.417 -12.438 19.447 1.00 91.62 292 VAL A C 1
ATOM 2336 O O . VAL A 1 292 ? -9.381 -12.245 18.702 1.00 91.62 292 VAL A O 1
ATOM 2339 N N . VAL A 1 293 ? -8.534 -12.750 20.729 1.00 91.75 293 VAL A N 1
ATOM 2340 C CA . VAL A 1 293 ? -9.790 -12.736 21.471 1.00 91.75 293 VAL A CA 1
ATOM 2341 C C . VAL A 1 293 ? -9.612 -11.779 22.634 1.00 91.75 293 VAL A C 1
ATOM 2343 O O . VAL A 1 293 ? -8.727 -11.960 23.470 1.00 91.75 293 VAL A O 1
ATOM 2346 N N . ILE A 1 294 ? -10.449 -10.752 22.650 1.00 91.06 294 ILE A N 1
ATOM 2347 C CA . ILE A 1 294 ? -10.474 -9.719 23.672 1.00 91.06 294 ILE A CA 1
ATOM 2348 C C . ILE A 1 294 ? -11.791 -9.852 24.408 1.00 91.06 294 ILE A C 1
ATOM 2350 O O . ILE A 1 294 ? -12.852 -9.903 23.784 1.00 91.06 294 ILE A O 1
ATOM 2354 N N . ILE A 1 295 ? -11.714 -9.939 25.726 1.00 89.56 295 ILE A N 1
ATOM 2355 C CA . ILE A 1 295 ? -12.881 -9.966 26.594 1.00 89.56 295 ILE A CA 1
ATOM 2356 C C . ILE A 1 295 ? -12.857 -8.667 27.381 1.00 89.56 295 ILE A C 1
ATOM 2358 O O . ILE A 1 295 ? -11.886 -8.398 28.089 1.00 89.56 295 ILE A O 1
ATOM 2362 N N . THR A 1 296 ? -13.905 -7.866 27.224 1.00 84.75 296 THR A N 1
ATOM 2363 C CA . THR A 1 296 ? -14.145 -6.684 28.051 1.00 84.75 296 THR A CA 1
ATOM 2364 C C . THR A 1 296 ? -15.417 -6.891 28.861 1.00 84.75 296 THR A C 1
ATOM 2366 O O . THR A 1 296 ? -16.305 -7.657 28.473 1.00 84.75 296 THR A O 1
ATOM 2369 N N . GLN A 1 297 ? -15.510 -6.215 30.004 1.00 80.00 297 GLN A N 1
ATOM 2370 C CA . GLN A 1 297 ? -16.686 -6.298 30.876 1.00 80.00 297 GLN A CA 1
ATOM 2371 C C . GLN A 1 297 ? -17.945 -5.715 30.211 1.00 80.00 297 GLN A C 1
ATOM 2373 O O . GLN A 1 297 ? -19.048 -6.196 30.447 1.00 80.00 297 GLN A O 1
ATOM 2378 N N . THR A 1 298 ? -17.779 -4.707 29.352 1.00 75.69 298 THR A N 1
ATOM 2379 C CA . THR A 1 298 ? -18.865 -3.891 28.785 1.00 75.69 298 THR A CA 1
ATOM 2380 C C . THR A 1 298 ? -19.316 -4.346 27.393 1.00 75.69 298 THR A C 1
ATOM 2382 O O . THR A 1 298 ? -20.505 -4.306 27.079 1.00 75.69 298 THR A O 1
ATOM 2385 N N . LEU A 1 299 ? -18.384 -4.786 26.540 1.00 75.06 299 LEU A N 1
ATOM 2386 C CA . LEU A 1 299 ? -18.637 -5.171 25.142 1.00 75.06 299 LEU A CA 1
ATOM 2387 C C . LEU A 1 299 ? -18.688 -6.691 24.956 1.00 75.06 299 LEU A C 1
ATOM 2389 O O . LEU A 1 299 ? -19.052 -7.180 23.882 1.00 75.06 299 LEU A O 1
ATOM 2393 N N . GLY A 1 300 ? -18.336 -7.444 26.000 1.00 85.19 300 GLY A N 1
ATOM 2394 C CA . GLY A 1 300 ? -18.224 -8.891 25.959 1.00 85.19 300 GLY A CA 1
ATOM 2395 C C . GLY A 1 300 ? -17.025 -9.329 25.121 1.00 85.19 300 GLY A C 1
ATOM 2396 O O . GLY A 1 300 ? -15.914 -8.825 25.271 1.00 85.19 300 GLY A O 1
ATOM 2397 N N . THR A 1 301 ? -17.232 -10.314 24.248 1.00 90.81 301 THR A N 1
ATOM 2398 C CA . THR A 1 301 ? -16.146 -10.916 23.463 1.00 90.81 301 THR A CA 1
ATOM 2399 C C . THR A 1 301 ? -16.014 -10.275 22.084 1.00 90.81 301 THR A C 1
ATOM 2401 O O . THR A 1 301 ? -16.946 -10.305 21.274 1.00 90.81 301 THR A O 1
ATOM 2404 N N . ILE A 1 302 ? -14.817 -9.782 21.779 1.00 91.25 302 ILE A N 1
ATOM 2405 C CA . ILE A 1 302 ? -14.413 -9.268 20.472 1.00 91.25 302 ILE A CA 1
ATOM 2406 C C . ILE A 1 302 ? -13.340 -10.199 19.906 1.00 91.25 302 ILE A C 1
ATOM 2408 O O . ILE A 1 302 ? -12.368 -10.531 20.581 1.00 91.25 302 ILE A O 1
ATOM 2412 N N . THR A 1 303 ? -13.511 -10.652 18.664 1.00 92.38 303 THR A N 1
ATOM 2413 C CA . THR A 1 303 ? -12.621 -11.659 18.063 1.00 92.38 303 THR A CA 1
ATOM 2414 C C . THR A 1 303 ? -12.174 -11.269 16.663 1.00 92.38 303 THR A C 1
ATOM 2416 O O . THR A 1 303 ? -12.947 -10.696 15.896 1.00 92.38 303 THR A O 1
ATOM 2419 N N . GLY A 1 304 ? -10.940 -11.611 16.296 1.00 90.81 304 GLY A N 1
ATOM 2420 C CA . GLY A 1 304 ? -10.441 -11.430 14.934 1.00 90.81 304 GLY A CA 1
ATOM 2421 C C . GLY A 1 304 ? -9.322 -12.399 14.584 1.00 90.81 304 GLY A C 1
ATOM 2422 O O . GLY A 1 304 ? -8.493 -12.744 15.423 1.00 90.81 304 GLY A O 1
ATOM 2423 N N . LYS A 1 305 ? -9.291 -12.859 13.330 1.00 89.56 305 LYS A N 1
ATOM 2424 C CA . LYS A 1 305 ? -8.225 -13.736 12.820 1.00 89.56 305 LYS A CA 1
ATOM 2425 C C . LYS A 1 305 ? -7.012 -12.906 12.414 1.00 89.56 305 LYS A C 1
ATOM 2427 O O . LYS A 1 305 ? -7.166 -11.903 11.723 1.00 89.56 305 LYS A O 1
ATOM 2432 N N . ILE A 1 306 ? -5.821 -13.352 12.806 1.00 89.62 306 ILE A N 1
ATOM 2433 C CA . ILE A 1 306 ? -4.553 -12.713 12.443 1.00 89.62 306 ILE A CA 1
ATOM 2434 C C . ILE A 1 306 ? -4.182 -13.144 11.031 1.00 89.62 306 ILE A C 1
ATOM 2436 O O . ILE A 1 306 ? -3.927 -14.320 10.788 1.00 89.62 306 ILE A O 1
ATOM 2440 N N . LEU A 1 307 ? -4.143 -12.198 10.102 1.00 88.12 307 LEU A N 1
ATOM 2441 C CA . LEU A 1 307 ? -3.838 -12.432 8.696 1.00 88.12 307 LEU A CA 1
ATOM 2442 C C . LEU A 1 307 ? -2.644 -11.577 8.249 1.00 88.12 307 LEU A C 1
ATOM 2444 O O . LEU A 1 307 ? -2.343 -10.559 8.872 1.00 88.12 307 LEU A O 1
ATOM 2448 N N . PRO A 1 308 ? -1.953 -11.959 7.163 1.00 87.75 308 PRO A N 1
ATOM 2449 C CA . PRO A 1 308 ? -1.011 -11.077 6.481 1.00 87.75 308 PRO A CA 1
ATOM 2450 C C . PRO A 1 308 ? -1.661 -9.745 6.103 1.00 87.75 308 PRO A C 1
ATOM 2452 O O . PRO A 1 308 ? -2.820 -9.720 5.674 1.00 87.75 308 PRO A O 1
ATOM 2455 N N . ARG A 1 309 ? -0.911 -8.644 6.204 1.00 87.88 309 ARG A N 1
ATOM 2456 C CA . ARG A 1 309 ? -1.364 -7.356 5.674 1.00 87.88 309 ARG A CA 1
ATOM 2457 C C . ARG A 1 309 ? -1.487 -7.443 4.153 1.00 87.88 309 ARG A C 1
ATOM 2459 O O . ARG A 1 309 ? -0.494 -7.487 3.432 1.00 87.88 309 ARG A O 1
ATOM 2466 N N . MET A 1 310 ? -2.724 -7.467 3.673 1.00 83.06 310 MET A N 1
ATOM 2467 C CA . MET A 1 310 ? -3.017 -7.426 2.245 1.00 83.06 310 MET A CA 1
ATOM 2468 C C . MET A 1 310 ? -2.876 -5.994 1.731 1.00 83.06 310 MET A C 1
ATOM 2470 O O . MET A 1 310 ? -3.404 -5.061 2.334 1.00 83.06 310 MET A O 1
ATOM 2474 N N . VAL A 1 311 ? -2.197 -5.838 0.598 1.00 81.50 311 VAL A N 1
ATOM 2475 C CA . VAL A 1 311 ? -2.077 -4.572 -0.132 1.00 81.50 311 VAL A CA 1
ATOM 2476 C C . VAL A 1 311 ? -2.862 -4.660 -1.436 1.00 81.50 311 VAL A C 1
ATOM 2478 O O . VAL A 1 311 ? -3.077 -5.750 -1.962 1.00 81.50 311 VAL A O 1
ATOM 2481 N N . CYS A 1 312 ? -3.351 -3.524 -1.931 1.00 80.31 312 CYS A N 1
ATOM 2482 C CA . CYS A 1 312 ? -4.001 -3.455 -3.244 1.00 80.31 312 CYS A CA 1
ATOM 2483 C C . CYS A 1 312 ? -2.985 -3.436 -4.390 1.00 80.31 312 CYS A C 1
ATOM 2485 O O . CYS A 1 312 ? -3.309 -3.820 -5.510 1.00 80.31 312 CYS A O 1
ATOM 2487 N N . GLY A 1 313 ? -1.771 -2.963 -4.108 1.00 76.56 313 GLY A N 1
ATOM 2488 C CA . GLY A 1 313 ? -0.667 -2.960 -5.051 1.00 76.56 313 GLY A CA 1
ATOM 2489 C C . GLY A 1 313 ? -0.164 -4.360 -5.388 1.00 76.56 313 GLY A C 1
ATOM 2490 O O . GLY A 1 313 ? -0.623 -5.376 -4.861 1.00 76.56 313 GLY A O 1
ATOM 2491 N N . THR A 1 314 ? 0.831 -4.405 -6.264 1.00 78.69 314 THR 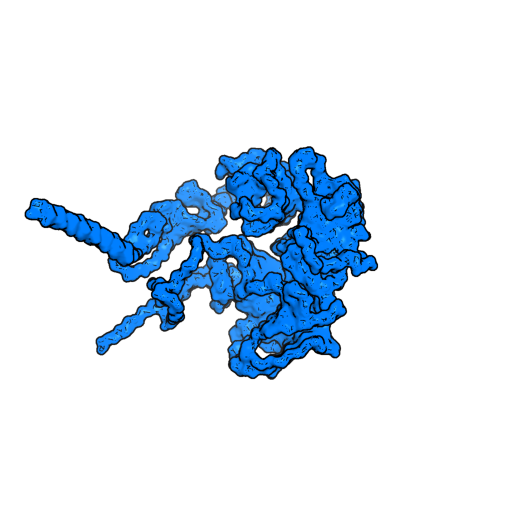A N 1
ATOM 2492 C CA . THR A 1 314 ? 1.567 -5.638 -6.562 1.00 78.69 314 THR A CA 1
ATOM 2493 C C . THR A 1 314 ? 3.027 -5.437 -6.210 1.00 78.69 314 THR A C 1
ATOM 2495 O O . THR A 1 314 ? 3.565 -4.342 -6.358 1.00 78.69 314 THR A O 1
ATOM 2498 N N . PHE A 1 315 ? 3.680 -6.486 -5.725 1.00 85.62 315 PHE A N 1
ATOM 2499 C CA . PHE A 1 315 ? 5.117 -6.440 -5.508 1.00 85.62 315 PHE A CA 1
ATOM 2500 C C . PHE A 1 315 ? 5.794 -6.776 -6.826 1.00 85.62 315 PHE A C 1
ATOM 2502 O O . PHE A 1 315 ? 5.533 -7.830 -7.408 1.00 85.62 315 PHE A O 1
ATOM 2509 N N . GLN A 1 316 ? 6.649 -5.888 -7.308 1.00 84.31 316 GLN A N 1
ATOM 2510 C CA . GLN A 1 316 ? 7.338 -6.079 -8.573 1.00 84.31 316 GLN A CA 1
ATOM 2511 C C . GLN A 1 316 ? 8.831 -5.862 -8.384 1.00 84.31 316 GLN A C 1
ATOM 2513 O O . GLN A 1 316 ? 9.260 -5.043 -7.577 1.00 84.31 316 GLN A O 1
ATOM 2518 N N . ALA A 1 317 ? 9.624 -6.621 -9.124 1.00 81.44 317 ALA A N 1
ATOM 2519 C CA . ALA A 1 317 ? 11.043 -6.371 -9.282 1.00 81.44 317 ALA A CA 1
ATOM 2520 C C . ALA A 1 317 ? 11.365 -6.371 -10.756 1.00 81.44 317 ALA A C 1
ATOM 2522 O O . ALA A 1 317 ? 10.865 -7.208 -11.512 1.00 81.44 317 ALA A O 1
ATOM 2523 N N . VAL A 1 318 ? 12.257 -5.478 -11.149 1.00 77.88 318 VAL A N 1
ATOM 2524 C CA . VAL A 1 318 ? 12.741 -5.468 -12.515 1.00 77.88 318 VAL A CA 1
ATOM 2525 C C . VAL A 1 318 ? 14.230 -5.732 -12.544 1.00 77.88 318 VAL A C 1
ATOM 2527 O O . VAL A 1 318 ? 14.995 -5.174 -11.762 1.00 77.88 318 VAL A O 1
ATOM 2530 N N . LEU A 1 319 ? 14.619 -6.685 -13.383 1.00 78.62 319 LEU A N 1
ATOM 2531 C CA . LEU A 1 319 ? 15.915 -7.341 -13.343 1.00 78.62 319 LEU A CA 1
ATOM 2532 C C . LEU A 1 319 ? 16.754 -6.813 -14.492 1.00 78.62 319 LEU A C 1
ATOM 2534 O O . LEU A 1 319 ? 16.450 -7.045 -15.659 1.00 78.62 319 LEU A O 1
ATOM 2538 N N . SER A 1 320 ? 17.848 -6.153 -14.145 1.00 75.44 320 SER A N 1
ATOM 2539 C CA . SER A 1 320 ? 18.848 -5.718 -15.113 1.00 75.44 320 SER A CA 1
ATOM 2540 C C . SER A 1 320 ? 20.193 -6.289 -14.732 1.00 75.44 320 SER A C 1
ATOM 2542 O O . SER A 1 320 ? 20.516 -6.392 -13.546 1.00 75.44 320 SER A O 1
ATOM 2544 N N . GLY A 1 321 ? 21.026 -6.548 -15.734 1.00 68.88 321 GLY A N 1
ATOM 2545 C CA . GLY A 1 321 ? 22.443 -6.771 -15.491 1.00 68.88 321 GLY A CA 1
ATOM 2546 C C . GLY A 1 321 ? 23.154 -5.505 -15.035 1.00 68.88 321 GLY A C 1
ATOM 2547 O O . GLY A 1 321 ? 22.621 -4.394 -15.151 1.00 68.88 321 GLY A O 1
ATOM 2548 N N . ASP A 1 322 ? 24.359 -5.676 -14.507 1.00 59.09 322 ASP A N 1
ATOM 2549 C CA . ASP A 1 322 ? 25.292 -4.569 -14.322 1.00 59.09 322 ASP A CA 1
ATOM 2550 C C . ASP A 1 322 ? 25.756 -4.068 -15.689 1.00 59.09 322 ASP A C 1
ATOM 2552 O O . ASP A 1 322 ? 26.112 -4.859 -16.569 1.00 59.09 322 ASP A O 1
ATOM 2556 N N . ILE A 1 323 ? 25.725 -2.747 -15.866 1.00 49.56 323 ILE A N 1
ATOM 2557 C CA . ILE A 1 323 ? 26.300 -2.090 -17.035 1.00 49.56 323 ILE A CA 1
ATOM 2558 C C . ILE A 1 323 ? 27.798 -1.979 -16.756 1.00 49.56 323 ILE A C 1
ATOM 2560 O O . ILE A 1 323 ? 28.227 -1.232 -15.879 1.00 49.56 323 ILE A O 1
ATOM 2564 N N . ILE A 1 324 ? 28.584 -2.784 -17.467 1.00 45.88 324 ILE A N 1
ATOM 2565 C CA . ILE A 1 324 ? 30.046 -2.686 -17.487 1.00 45.88 324 ILE A CA 1
ATOM 2566 C C . ILE A 1 324 ? 30.408 -1.389 -18.241 1.00 45.88 324 ILE A C 1
ATOM 2568 O O . ILE A 1 324 ? 29.708 -1.053 -19.199 1.00 45.88 324 ILE A O 1
ATOM 2572 N N . PRO A 1 325 ? 31.466 -0.653 -17.846 1.00 41.12 325 PRO A N 1
ATOM 2573 C CA . PRO A 1 325 ? 31.927 0.537 -18.560 1.00 41.12 325 PRO A CA 1
ATOM 2574 C C . PRO A 1 325 ? 32.104 0.310 -20.071 1.00 41.12 325 PRO A C 1
ATOM 2576 O O . PRO A 1 325 ? 32.427 -0.790 -20.522 1.00 41.12 325 PRO A O 1
ATOM 2579 N N . PHE A 1 326 ? 31.903 1.405 -20.811 1.00 41.03 326 PHE A N 1
ATOM 2580 C CA . PHE A 1 326 ? 31.666 1.589 -22.256 1.00 41.03 326 PHE A CA 1
ATOM 2581 C C . PHE A 1 326 ? 32.521 0.759 -23.243 1.00 41.03 326 PHE A C 1
ATOM 2583 O O . PHE A 1 326 ? 32.157 0.611 -24.404 1.00 41.03 326 PHE A O 1
ATOM 2590 N N . TYR A 1 327 ? 33.621 0.154 -22.797 1.00 45.31 327 TYR A N 1
ATOM 2591 C CA . TYR A 1 327 ? 34.577 -0.569 -23.642 1.00 45.31 327 TYR A CA 1
ATOM 2592 C C . TYR A 1 327 ? 34.214 -2.038 -23.919 1.00 45.31 327 TYR A C 1
ATOM 2594 O O . TYR A 1 327 ? 34.906 -2.710 -24.679 1.00 45.31 327 TYR A O 1
ATOM 2602 N N . LYS A 1 328 ? 33.144 -2.577 -23.318 1.00 42.34 328 LYS A N 1
ATOM 2603 C CA . LYS A 1 328 ? 32.745 -3.985 -23.490 1.00 42.34 328 LYS A CA 1
ATOM 2604 C C . LYS A 1 328 ? 31.281 -4.104 -23.940 1.00 42.34 328 LYS A C 1
ATOM 2606 O O . LYS A 1 328 ? 30.366 -4.060 -23.122 1.00 42.34 328 LYS A O 1
ATOM 2611 N N . LYS A 1 329 ? 31.070 -4.305 -25.251 1.00 40.75 329 LYS A N 1
ATOM 2612 C CA . LYS A 1 329 ? 29.784 -4.666 -25.894 1.00 40.75 329 LYS A CA 1
ATOM 2613 C C . LYS A 1 329 ? 29.281 -6.030 -25.385 1.00 40.75 329 LYS A C 1
ATOM 2615 O O . LYS A 1 329 ? 29.394 -7.039 -26.073 1.00 40.75 329 LYS A O 1
ATOM 2620 N N . TYR A 1 330 ? 28.695 -6.087 -24.194 1.00 47.69 330 TYR A N 1
ATOM 2621 C CA . TYR A 1 330 ? 27.918 -7.255 -23.773 1.00 47.69 330 TYR A CA 1
ATOM 2622 C C . TYR A 1 330 ? 26.440 -6.892 -23.722 1.00 47.69 330 TYR A C 1
ATOM 2624 O O . TYR A 1 330 ? 26.033 -6.041 -22.935 1.00 47.69 330 TYR A O 1
ATOM 2632 N N . ARG A 1 331 ? 25.624 -7.572 -24.540 1.00 53.88 331 ARG A N 1
ATOM 2633 C CA . ARG A 1 331 ? 24.167 -7.576 -24.369 1.00 53.88 331 ARG A CA 1
ATOM 2634 C C . ARG A 1 331 ? 23.873 -8.164 -22.987 1.00 53.88 331 ARG A C 1
ATOM 2636 O O . ARG A 1 331 ? 24.201 -9.318 -22.717 1.00 53.88 331 ARG A O 1
ATOM 2643 N N . THR A 1 332 ? 23.340 -7.356 -22.079 1.00 60.34 332 THR A N 1
ATOM 2644 C CA . THR A 1 332 ? 22.834 -7.837 -20.794 1.00 60.34 332 THR A CA 1
ATOM 2645 C C . THR A 1 332 ? 21.415 -8.353 -20.986 1.00 60.34 332 THR A C 1
ATOM 2647 O O . THR A 1 332 ? 20.644 -7.815 -21.782 1.00 60.34 332 THR A O 1
ATOM 2650 N N . GLY A 1 333 ? 21.086 -9.430 -20.277 1.00 69.75 333 GLY A N 1
ATOM 2651 C CA . GLY A 1 333 ? 19.713 -9.903 -20.221 1.00 69.75 333 GLY A CA 1
ATOM 2652 C C . GLY A 1 333 ? 18.808 -8.922 -19.492 1.00 69.75 333 GLY A C 1
ATOM 2653 O O . GLY A 1 333 ? 19.265 -8.027 -18.778 1.00 69.75 333 GLY A O 1
ATOM 2654 N N . ILE A 1 334 ? 17.514 -9.118 -19.677 1.00 76.31 334 ILE A N 1
ATOM 2655 C CA . ILE A 1 334 ? 16.450 -8.341 -19.053 1.00 76.31 334 ILE A CA 1
ATOM 2656 C C . ILE A 1 334 ? 15.525 -9.327 -18.354 1.00 76.31 334 ILE A C 1
ATOM 2658 O O . ILE A 1 334 ? 15.313 -10.441 -18.834 1.00 76.31 334 ILE A O 1
ATOM 2662 N N . GLY A 1 335 ? 14.942 -8.930 -17.231 1.00 77.88 335 GLY A N 1
ATOM 2663 C CA . GLY A 1 335 ? 13.884 -9.711 -16.618 1.00 77.88 335 GLY A CA 1
ATOM 2664 C C . GLY A 1 335 ? 12.896 -8.872 -15.836 1.00 77.88 335 GLY A C 1
ATOM 2665 O O . GLY A 1 335 ? 13.143 -7.720 -15.498 1.00 77.88 335 GLY A O 1
ATOM 2666 N N . SER A 1 336 ? 11.770 -9.482 -15.513 1.00 80.88 336 SER A N 1
ATOM 2667 C CA . SER A 1 336 ? 10.729 -8.910 -14.671 1.00 80.88 336 SER A CA 1
ATOM 2668 C C . SER A 1 336 ? 10.191 -9.976 -13.744 1.00 80.88 336 SER A C 1
ATOM 2670 O O . SER A 1 336 ? 9.986 -11.115 -14.157 1.00 80.88 336 SER A O 1
ATOM 2672 N N . ALA A 1 337 ? 9.918 -9.608 -12.505 1.00 82.69 337 ALA A N 1
ATOM 2673 C CA . ALA A 1 337 ? 9.315 -10.475 -11.517 1.00 82.69 337 ALA A CA 1
ATOM 2674 C C . ALA A 1 337 ? 8.109 -9.780 -10.889 1.00 82.69 337 ALA A C 1
ATOM 2676 O O . ALA A 1 337 ? 8.175 -8.611 -10.523 1.00 82.69 337 ALA A O 1
ATOM 2677 N N . SER A 1 338 ? 7.017 -10.516 -10.739 1.00 84.75 338 SER A N 1
ATOM 2678 C CA . SER A 1 338 ? 5.831 -10.090 -10.002 1.00 84.75 338 SER A CA 1
ATOM 2679 C C . SER A 1 338 ? 5.561 -11.070 -8.871 1.00 84.75 338 SER A C 1
ATOM 2681 O O . SER A 1 338 ? 5.739 -12.281 -9.029 1.00 84.75 338 SER A O 1
ATOM 2683 N N . PHE A 1 339 ? 5.135 -10.538 -7.731 1.00 85.00 339 PHE A N 1
ATOM 2684 C CA . PHE A 1 339 ? 4.795 -11.277 -6.528 1.00 85.00 339 PHE A CA 1
ATOM 2685 C C . PHE A 1 339 ? 3.431 -10.799 -6.022 1.00 85.00 339 PHE A C 1
ATOM 2687 O O . PHE A 1 339 ? 3.183 -9.604 -5.855 1.00 85.00 339 PHE A O 1
ATOM 2694 N N . GLN A 1 340 ? 2.538 -11.748 -5.764 1.00 83.75 340 GLN A N 1
ATOM 2695 C CA . GLN A 1 340 ? 1.189 -11.489 -5.281 1.00 83.75 340 GLN A CA 1
ATOM 2696 C C . GLN A 1 340 ? 0.951 -12.266 -3.990 1.00 83.75 340 GLN A C 1
ATOM 2698 O O . GLN A 1 340 ? 0.959 -13.501 -3.975 1.00 83.75 340 GLN A O 1
ATOM 2703 N N . LEU A 1 341 ? 0.731 -11.532 -2.901 1.00 84.56 341 LEU A N 1
ATOM 2704 C CA . LEU A 1 341 ? 0.372 -12.094 -1.606 1.00 84.56 341 LEU A CA 1
ATOM 2705 C C . LEU A 1 341 ? -1.100 -12.526 -1.616 1.00 84.56 341 LEU A C 1
ATOM 2707 O O . LEU A 1 341 ? -1.974 -11.774 -2.039 1.00 84.56 341 LEU A O 1
ATOM 2711 N N . GLN A 1 342 ? -1.378 -13.740 -1.152 1.00 83.62 342 GLN A N 1
ATOM 2712 C CA . GLN A 1 342 ? -2.728 -14.265 -0.960 1.00 83.62 342 GLN A CA 1
ATOM 2713 C C . GLN A 1 342 ? -3.151 -14.173 0.512 1.00 83.62 342 GLN A C 1
ATOM 2715 O O . GLN A 1 342 ? -2.319 -14.244 1.414 1.00 83.62 342 GLN A O 1
ATOM 2720 N N . GLN A 1 343 ? -4.463 -14.145 0.770 1.00 78.75 343 GLN A N 1
ATOM 2721 C CA . GLN A 1 343 ? -5.021 -14.090 2.134 1.00 78.75 343 GLN A CA 1
ATOM 2722 C C . GLN A 1 343 ? -4.634 -15.288 3.019 1.00 78.75 343 GLN A C 1
ATOM 2724 O O . GLN A 1 343 ? -4.571 -15.171 4.237 1.00 78.75 343 GLN A O 1
ATOM 2729 N N . ASN A 1 344 ? -4.349 -16.446 2.418 1.00 77.50 344 ASN A N 1
ATOM 2730 C CA . ASN A 1 344 ? -3.870 -17.643 3.122 1.00 77.50 344 ASN A CA 1
ATOM 2731 C C . ASN A 1 344 ? -2.362 -17.592 3.461 1.00 77.50 344 ASN A C 1
ATOM 2733 O O . ASN A 1 344 ? -1.806 -18.578 3.955 1.00 77.50 344 ASN A O 1
ATOM 2737 N N . GLY A 1 345 ? -1.702 -16.474 3.141 1.00 78.06 345 GLY A N 1
ATOM 2738 C CA . GLY A 1 345 ? -0.282 -16.236 3.338 1.00 78.06 345 GLY A CA 1
ATOM 2739 C C . GLY A 1 345 ? 0.625 -16.779 2.246 1.00 78.06 345 GLY A C 1
ATOM 2740 O O . GLY A 1 345 ? 1.822 -16.565 2.329 1.00 78.06 345 GLY A O 1
ATOM 2741 N N . ASN A 1 346 ? 0.127 -17.465 1.218 1.00 83.81 346 ASN A N 1
ATOM 2742 C CA . ASN A 1 346 ? 0.980 -17.888 0.108 1.00 83.81 346 ASN A CA 1
ATOM 2743 C C . ASN A 1 346 ? 1.364 -16.695 -0.777 1.00 83.81 346 ASN A C 1
ATOM 2745 O O . ASN A 1 346 ? 0.580 -15.765 -0.946 1.00 83.81 346 ASN A O 1
ATOM 2749 N N . ILE A 1 347 ? 2.543 -16.758 -1.395 1.00 83.75 347 ILE A N 1
ATOM 2750 C CA . ILE A 1 347 ? 2.994 -15.744 -2.356 1.00 83.75 347 ILE A CA 1
ATOM 2751 C C . ILE A 1 347 ? 3.084 -16.401 -3.732 1.00 83.75 347 ILE A C 1
ATOM 2753 O O . ILE A 1 347 ? 3.893 -17.306 -3.939 1.00 83.75 347 ILE A O 1
ATOM 2757 N N . ILE A 1 348 ? 2.235 -15.979 -4.666 1.00 83.75 348 ILE A N 1
ATOM 2758 C CA . ILE A 1 348 ? 2.355 -16.363 -6.076 1.00 83.75 348 ILE A CA 1
ATOM 2759 C C . ILE A 1 348 ? 3.453 -15.509 -6.691 1.00 83.75 348 ILE A C 1
ATOM 2761 O O . ILE A 1 348 ? 3.476 -14.304 -6.463 1.00 83.75 348 ILE A O 1
ATOM 2765 N N . TYR A 1 349 ? 4.333 -16.112 -7.482 1.00 84.75 349 TYR A N 1
ATOM 2766 C CA . TYR A 1 349 ? 5.328 -15.368 -8.243 1.00 84.75 349 TYR A CA 1
ATOM 2767 C C . TYR A 1 349 ? 5.327 -15.762 -9.712 1.00 84.75 349 TYR A C 1
ATOM 2769 O O . TYR A 1 349 ? 5.041 -16.909 -10.074 1.00 84.75 349 TYR A O 1
ATOM 2777 N N . LYS A 1 350 ? 5.688 -14.794 -10.550 1.00 83.12 350 LYS A N 1
ATOM 2778 C CA . LYS A 1 350 ? 5.982 -14.981 -11.968 1.00 83.12 350 LYS A CA 1
ATOM 2779 C C . LYS A 1 350 ? 7.242 -14.200 -12.293 1.00 83.12 350 LYS A C 1
ATOM 2781 O O . LYS A 1 350 ? 7.282 -12.998 -12.056 1.00 83.12 350 LYS A O 1
ATOM 2786 N N . ILE A 1 351 ? 8.251 -14.877 -12.817 1.00 82.31 351 ILE A N 1
ATOM 2787 C CA . ILE A 1 351 ? 9.532 -14.293 -13.207 1.00 82.31 351 ILE A CA 1
ATOM 2788 C C . ILE A 1 351 ? 9.727 -14.587 -14.688 1.00 82.31 351 ILE A C 1
ATOM 2790 O O . ILE A 1 351 ? 9.778 -15.750 -15.069 1.00 82.31 351 ILE A O 1
ATOM 2794 N N . GLY A 1 352 ? 9.812 -13.550 -15.509 1.00 81.00 352 GLY A N 1
ATOM 2795 C CA . GLY A 1 352 ? 10.143 -13.638 -16.927 1.00 81.00 352 GLY A CA 1
ATOM 2796 C C . GLY A 1 352 ? 11.555 -13.129 -17.157 1.00 81.00 352 GLY A C 1
ATOM 2797 O O . GLY A 1 352 ? 11.919 -12.080 -16.629 1.00 81.00 352 GLY A O 1
ATOM 2798 N N . LEU A 1 353 ? 12.349 -13.865 -17.926 1.00 81.25 353 LEU A N 1
ATOM 2799 C CA . LEU A 1 353 ? 13.693 -13.477 -18.345 1.00 81.25 353 LEU A CA 1
ATOM 2800 C C . LEU A 1 353 ? 13.767 -13.500 -19.871 1.00 81.25 353 LEU A C 1
ATOM 2802 O O . LEU A 1 353 ? 13.162 -14.348 -20.524 1.00 81.25 353 LEU A O 1
ATOM 2806 N N . SER A 1 354 ? 14.537 -12.585 -20.444 1.00 77.38 354 SER A N 1
ATOM 2807 C CA . SER A 1 354 ? 14.714 -12.459 -21.885 1.00 77.38 354 SER A CA 1
ATOM 2808 C C . SER A 1 354 ? 16.133 -12.008 -22.220 1.00 77.38 354 SER A C 1
ATOM 2810 O O . SER A 1 354 ? 16.774 -11.296 -21.443 1.00 77.38 354 SER A O 1
ATOM 2812 N N . ARG A 1 355 ? 16.617 -12.411 -23.401 1.00 75.88 355 ARG A N 1
ATOM 2813 C CA . ARG A 1 355 ? 17.916 -12.002 -23.966 1.00 75.88 355 ARG A CA 1
ATOM 2814 C C . ARG A 1 355 ? 19.113 -12.295 -23.045 1.00 75.88 355 ARG A C 1
ATOM 2816 O O . ARG A 1 355 ? 20.023 -11.475 -22.940 1.00 75.88 355 ARG A O 1
ATOM 2823 N N . LEU A 1 356 ? 19.116 -13.441 -22.360 1.00 76.06 356 LEU A N 1
ATOM 2824 C CA . LEU A 1 356 ? 20.245 -13.837 -21.512 1.00 76.06 356 LEU A CA 1
ATOM 2825 C C . LEU A 1 356 ? 21.485 -14.140 -22.375 1.00 76.06 356 LEU A C 1
ATOM 2827 O O . LEU A 1 356 ? 21.390 -14.606 -23.507 1.00 76.06 356 LEU A O 1
ATOM 2831 N N . ASP A 1 357 ? 22.668 -13.876 -21.825 1.00 76.81 357 ASP A N 1
ATOM 2832 C CA . ASP A 1 357 ? 23.960 -14.004 -22.519 1.00 76.81 357 ASP A CA 1
ATOM 2833 C C . ASP A 1 357 ? 24.526 -15.437 -22.561 1.00 76.81 357 ASP A C 1
ATOM 2835 O O . ASP A 1 357 ? 25.491 -15.727 -23.280 1.00 76.81 357 ASP A O 1
ATOM 2839 N N . SER A 1 358 ? 23.972 -16.307 -21.721 1.00 80.25 358 SER A N 1
ATOM 2840 C CA . SER A 1 358 ? 24.324 -17.713 -21.535 1.00 80.25 358 SER A CA 1
ATOM 2841 C C . SER A 1 358 ? 23.204 -18.429 -20.769 1.00 80.25 358 SER A C 1
ATOM 2843 O O . SER A 1 358 ? 22.356 -17.747 -20.177 1.00 80.25 358 SER A O 1
ATOM 2845 N N . PRO A 1 359 ? 23.188 -19.776 -20.758 1.00 82.75 359 PRO A N 1
ATOM 2846 C CA . PRO A 1 359 ? 22.160 -20.545 -20.073 1.00 82.75 359 PRO A CA 1
ATOM 2847 C C . PRO A 1 359 ? 21.980 -20.144 -18.606 1.00 82.75 359 PRO A C 1
ATOM 2849 O O . PRO A 1 359 ? 22.925 -19.770 -17.896 1.00 82.75 359 PRO A O 1
ATOM 2852 N N . LEU A 1 360 ? 20.729 -20.222 -18.153 1.00 81.88 360 LEU A N 1
ATOM 2853 C CA . LEU A 1 360 ? 20.355 -19.915 -16.784 1.00 81.88 360 LEU A CA 1
ATOM 2854 C C . LEU A 1 360 ? 20.942 -20.963 -15.835 1.00 81.88 360 LEU A C 1
ATOM 2856 O O . LEU A 1 360 ? 20.619 -22.144 -15.919 1.00 81.88 360 LEU A O 1
ATOM 2860 N N . ARG A 1 361 ? 21.735 -20.509 -14.864 1.00 81.75 361 ARG A N 1
ATOM 2861 C CA . ARG A 1 361 ? 22.250 -21.371 -13.799 1.00 81.75 361 ARG A CA 1
ATOM 2862 C C . ARG A 1 361 ? 21.334 -21.369 -12.585 1.00 81.75 361 ARG A C 1
ATOM 2864 O O . ARG A 1 361 ? 21.111 -22.417 -11.982 1.00 81.75 361 ARG A O 1
ATOM 2871 N N . GLN A 1 362 ? 20.882 -20.184 -12.166 1.00 79.19 362 GLN A N 1
ATOM 2872 C CA . GLN A 1 362 ? 20.123 -20.053 -10.929 1.00 79.19 362 GLN A CA 1
ATOM 2873 C C . GLN A 1 362 ? 19.269 -18.780 -10.851 1.00 79.19 362 GLN A C 1
ATOM 2875 O O . GLN A 1 362 ? 19.729 -17.706 -11.229 1.00 79.19 362 GLN A O 1
ATOM 2880 N N . VAL A 1 363 ? 18.071 -18.896 -10.264 1.00 81.12 363 VAL A N 1
ATOM 2881 C CA . VAL A 1 363 ? 17.249 -17.764 -9.790 1.00 81.12 363 VAL A CA 1
ATOM 2882 C C . VAL A 1 363 ? 16.984 -17.912 -8.290 1.00 81.12 363 VAL A C 1
ATOM 2884 O O . VAL A 1 363 ? 16.441 -18.934 -7.853 1.00 81.12 363 VAL A O 1
ATOM 2887 N N . ILE A 1 364 ? 17.369 -16.901 -7.506 1.00 80.69 364 ILE A N 1
ATOM 2888 C CA . ILE A 1 364 ? 17.189 -16.830 -6.046 1.00 80.69 364 ILE A CA 1
ATOM 2889 C C . ILE A 1 364 ? 16.510 -15.511 -5.669 1.00 80.69 364 ILE A C 1
ATOM 2891 O O . ILE A 1 364 ? 16.750 -14.482 -6.296 1.00 80.69 364 ILE A O 1
ATOM 2895 N N . VAL A 1 365 ? 15.708 -15.540 -4.604 1.00 81.62 365 VAL A N 1
ATOM 2896 C CA . VAL A 1 365 ? 15.253 -14.337 -3.897 1.00 81.62 365 VAL A CA 1
ATOM 2897 C C . VAL A 1 365 ? 16.000 -14.234 -2.562 1.00 81.62 365 VAL A C 1
ATOM 2899 O O . VAL A 1 365 ? 15.862 -15.123 -1.723 1.00 81.62 365 VAL A O 1
ATOM 2902 N N . GLU A 1 366 ? 16.813 -13.191 -2.371 1.00 78.75 366 GLU A N 1
ATOM 2903 C CA . GLU A 1 366 ? 17.650 -12.991 -1.173 1.00 78.75 366 GLU A CA 1
ATOM 2904 C C . GLU A 1 366 ? 17.770 -11.510 -0.761 1.00 78.75 366 GLU A C 1
ATOM 2906 O O . GLU A 1 366 ? 17.289 -10.621 -1.459 1.00 78.75 366 GLU A O 1
ATOM 2911 N N . ARG A 1 367 ? 18.383 -11.235 0.400 1.00 74.44 367 ARG A N 1
ATOM 2912 C CA . ARG A 1 367 ? 18.745 -9.869 0.820 1.00 74.44 367 ARG A CA 1
ATOM 2913 C C . ARG A 1 367 ? 19.985 -9.395 0.059 1.00 74.44 367 ARG A C 1
ATOM 2915 O O . ARG A 1 367 ? 20.875 -10.195 -0.226 1.00 74.44 367 ARG A O 1
ATOM 2922 N N . ASN A 1 368 ? 20.075 -8.094 -0.199 1.00 64.81 368 ASN A N 1
ATOM 2923 C CA . ASN A 1 368 ? 21.256 -7.502 -0.818 1.00 64.81 368 ASN A CA 1
ATOM 2924 C C . ASN A 1 368 ? 22.330 -7.215 0.242 1.00 64.81 368 ASN A C 1
ATOM 2926 O O . ASN A 1 368 ? 22.231 -6.248 0.991 1.00 64.81 368 ASN A O 1
ATOM 2930 N N . LEU A 1 369 ? 23.338 -8.080 0.338 1.00 53.22 369 LEU A N 1
ATOM 2931 C CA . LEU A 1 369 ? 24.502 -7.878 1.203 1.00 53.22 369 LEU A CA 1
ATOM 2932 C C . LEU A 1 369 ? 25.558 -7.071 0.434 1.00 53.22 369 LEU A C 1
ATOM 2934 O O . LEU A 1 369 ? 26.516 -7.640 -0.086 1.00 53.22 369 LEU A O 1
ATOM 2938 N N . ILE A 1 370 ? 25.370 -5.754 0.325 1.00 48.75 370 ILE A N 1
ATOM 2939 C CA . ILE A 1 370 ? 26.414 -4.839 -0.168 1.00 48.75 370 ILE A CA 1
ATOM 2940 C C . ILE A 1 370 ? 27.112 -4.209 1.038 1.00 48.75 370 ILE A C 1
ATOM 2942 O O . ILE A 1 370 ? 26.925 -3.039 1.340 1.00 48.75 370 ILE A O 1
ATOM 2946 N N . SER A 1 371 ? 27.909 -5.002 1.744 1.00 36.69 371 SER A N 1
ATOM 2947 C CA . SER A 1 371 ? 29.039 -4.503 2.530 1.00 36.69 371 SER A CA 1
ATOM 2948 C C . SER A 1 371 ? 29.956 -5.674 2.857 1.00 36.69 371 SER A C 1
ATOM 2950 O O . SER A 1 371 ? 29.586 -6.632 3.535 1.00 36.69 371 SER A O 1
ATOM 2952 N N . GLY A 1 372 ? 31.176 -5.615 2.327 1.00 37.31 372 GLY A N 1
ATOM 2953 C CA . GLY A 1 372 ? 32.277 -6.403 2.849 1.00 37.31 372 GLY A CA 1
ATOM 2954 C C . GLY A 1 372 ? 32.608 -5.891 4.243 1.00 37.31 372 GLY A C 1
ATOM 2955 O O . GLY A 1 372 ? 33.394 -4.967 4.388 1.00 37.31 372 GLY A O 1
ATOM 2956 N N . SER A 1 373 ? 31.999 -6.477 5.263 1.00 30.02 373 SER A N 1
ATOM 2957 C CA . SER A 1 373 ? 32.551 -6.484 6.609 1.00 30.02 373 SER A CA 1
ATOM 2958 C C . SER A 1 373 ? 32.481 -7.911 7.130 1.00 30.02 373 SER A C 1
ATOM 2960 O O . SER A 1 373 ? 31.427 -8.506 7.352 1.00 30.02 373 SER A O 1
ATOM 2962 N N . SER A 1 374 ? 33.669 -8.489 7.244 1.00 39.34 374 SER A N 1
ATOM 2963 C CA . SER A 1 374 ? 33.998 -9.619 8.094 1.00 39.34 374 SER A CA 1
ATOM 2964 C C . SER A 1 374 ? 33.406 -9.404 9.490 1.00 39.34 374 SER A C 1
ATOM 2966 O O . SER A 1 374 ? 33.974 -8.702 10.317 1.00 39.34 374 SER A O 1
ATOM 2968 N N . GLY A 1 375 ? 32.233 -9.982 9.730 1.00 28.28 375 GLY A N 1
ATOM 2969 C CA . GLY A 1 375 ? 31.533 -9.905 11.006 1.00 28.28 375 GLY A CA 1
ATOM 2970 C C . GLY A 1 375 ? 30.348 -10.859 11.007 1.00 28.28 375 GLY A C 1
ATOM 2971 O O . GLY A 1 375 ? 29.256 -10.484 10.607 1.00 28.28 375 GLY A O 1
ATOM 2972 N N . SER A 1 376 ? 30.609 -12.118 11.372 1.00 37.50 376 SER A N 1
ATOM 2973 C CA . SER A 1 376 ? 29.672 -13.145 11.867 1.00 37.50 376 SER A CA 1
ATOM 2974 C C . SER A 1 376 ? 28.160 -12.887 11.645 1.00 37.50 376 SER A C 1
ATOM 2976 O O . SER A 1 376 ? 27.381 -12.747 12.582 1.00 37.50 376 SER A O 1
ATOM 2978 N N . GLY A 1 377 ? 27.723 -12.827 10.383 1.00 32.66 377 GLY A N 1
ATOM 2979 C CA . GLY A 1 377 ? 26.356 -12.470 9.993 1.00 32.66 377 GLY A CA 1
ATOM 2980 C C . GLY A 1 377 ? 25.631 -13.632 9.324 1.00 32.66 377 GLY A C 1
ATOM 2981 O O . GLY A 1 377 ? 25.588 -13.728 8.106 1.00 32.66 377 GLY A O 1
ATOM 2982 N N . SER A 1 378 ? 25.088 -14.539 10.138 1.00 36.12 378 SER A N 1
ATOM 2983 C CA . SER A 1 378 ? 24.097 -15.581 9.809 1.00 36.12 378 SER A CA 1
ATOM 2984 C C . SER A 1 378 ? 24.074 -16.130 8.361 1.00 36.12 378 SER A C 1
ATOM 2986 O O . SER A 1 378 ? 23.304 -15.727 7.490 1.00 36.12 378 SER A O 1
ATOM 2988 N N . ASN A 1 379 ? 24.836 -17.206 8.156 1.00 37.59 379 ASN A N 1
ATOM 2989 C CA . ASN A 1 379 ? 24.752 -18.144 7.029 1.00 37.59 379 ASN A CA 1
ATOM 2990 C C . ASN A 1 379 ? 23.392 -18.893 6.957 1.00 37.59 379 ASN A C 1
ATOM 2992 O O . ASN A 1 379 ? 23.339 -20.125 7.000 1.00 37.59 379 ASN A O 1
ATOM 2996 N N . MET A 1 380 ? 22.266 -18.181 6.839 1.00 38.84 380 MET A N 1
ATOM 2997 C CA . MET A 1 380 ? 20.911 -18.747 6.941 1.00 38.84 380 MET A CA 1
ATOM 2998 C C . MET A 1 380 ? 20.259 -19.097 5.589 1.00 38.84 380 MET A C 1
ATOM 3000 O O . MET A 1 380 ? 19.051 -19.261 5.523 1.00 38.84 380 MET A O 1
ATOM 3004 N N . TRP A 1 381 ? 21.029 -19.272 4.509 1.00 41.72 381 TRP A N 1
ATOM 3005 C CA . TRP A 1 381 ? 20.544 -19.907 3.262 1.00 41.72 381 TRP A CA 1
ATOM 3006 C C . TRP A 1 381 ? 21.549 -20.903 2.644 1.00 41.72 381 TRP A C 1
ATOM 3008 O O . TRP A 1 381 ? 21.361 -21.350 1.516 1.00 41.72 381 TRP A O 1
ATOM 3018 N N . ARG A 1 382 ? 22.604 -21.308 3.379 1.00 34.84 382 ARG A N 1
ATOM 3019 C CA . ARG A 1 382 ? 23.611 -22.285 2.899 1.00 34.84 382 ARG A CA 1
ATOM 3020 C C . ARG A 1 382 ? 23.637 -23.630 3.630 1.00 34.84 382 ARG A C 1
ATOM 3022 O O . ARG A 1 382 ? 24.155 -24.596 3.081 1.00 34.84 382 ARG A O 1
ATOM 3029 N N . ARG A 1 383 ? 23.029 -23.761 4.815 1.00 32.91 383 ARG A N 1
ATOM 3030 C CA . ARG A 1 383 ? 22.979 -25.036 5.561 1.00 32.91 383 ARG A CA 1
ATOM 3031 C C . ARG A 1 383 ? 21.575 -25.632 5.610 1.00 32.91 383 ARG A C 1
ATOM 3033 O O . ARG A 1 383 ? 20.892 -25.573 6.626 1.00 32.91 383 ARG A O 1
ATOM 3040 N N . ARG A 1 384 ? 21.162 -26.218 4.484 1.00 32.75 384 ARG A N 1
ATOM 3041 C CA . ARG A 1 384 ? 20.421 -27.492 4.371 1.00 32.75 384 ARG A CA 1
ATOM 3042 C C . ARG A 1 384 ? 19.984 -27.666 2.919 1.00 32.75 384 ARG A C 1
ATOM 3044 O O . ARG A 1 384 ? 19.281 -26.819 2.377 1.00 32.75 384 ARG A O 1
ATOM 3051 N N . LYS A 1 385 ? 20.367 -28.796 2.319 1.00 36.28 385 LYS A N 1
ATOM 3052 C CA . LYS A 1 385 ? 19.782 -29.386 1.106 1.00 36.28 385 LYS A CA 1
ATOM 3053 C C . LYS A 1 385 ? 18.249 -29.489 1.249 1.00 36.28 385 LYS A C 1
ATOM 3055 O O . LYS A 1 385 ? 17.720 -30.540 1.590 1.00 36.28 385 LYS A O 1
ATOM 3060 N N . ARG A 1 386 ? 17.520 -28.389 1.038 1.00 36.94 386 ARG A N 1
ATOM 3061 C CA . ARG A 1 386 ? 16.062 -28.366 0.843 1.00 36.94 386 ARG A CA 1
ATOM 3062 C C . ARG A 1 386 ? 15.651 -27.084 0.104 1.00 36.94 386 ARG A C 1
ATOM 3064 O O . ARG A 1 386 ? 15.314 -26.082 0.716 1.00 36.94 386 ARG A O 1
ATOM 3071 N N . ASN A 1 387 ? 15.785 -27.145 -1.223 1.00 40.81 387 ASN A N 1
ATOM 3072 C CA . ASN A 1 387 ? 15.075 -26.468 -2.332 1.00 40.81 387 ASN A CA 1
ATOM 3073 C C . ASN A 1 387 ? 13.912 -25.467 -2.057 1.00 40.81 387 ASN A C 1
ATOM 3075 O O . ASN A 1 387 ? 12.930 -25.500 -2.788 1.00 40.81 387 ASN A O 1
ATOM 3079 N N . ASN A 1 388 ? 13.966 -24.559 -1.079 1.00 43.69 388 ASN A N 1
ATOM 3080 C CA . ASN A 1 388 ? 12.842 -23.634 -0.831 1.00 43.69 388 ASN A CA 1
ATOM 3081 C C . ASN A 1 388 ? 13.016 -22.218 -1.416 1.00 43.69 388 ASN A C 1
ATOM 3083 O O . ASN A 1 388 ? 12.020 -21.515 -1.525 1.00 43.69 388 ASN A O 1
ATOM 3087 N N . GLY A 1 389 ? 14.228 -21.808 -1.822 1.00 46.56 389 GLY A N 1
ATOM 3088 C CA . GLY A 1 389 ? 14.483 -20.508 -2.484 1.00 46.56 389 GLY A CA 1
ATOM 3089 C C . GLY A 1 389 ? 15.136 -20.600 -3.863 1.00 46.56 389 GLY A C 1
ATOM 3090 O O . GLY A 1 389 ? 15.397 -19.578 -4.486 1.00 46.56 389 GLY A O 1
ATOM 3091 N N . ASN A 1 390 ? 15.422 -21.816 -4.336 1.00 55.00 390 ASN A N 1
ATOM 3092 C CA . ASN A 1 390 ? 15.953 -22.044 -5.673 1.00 55.00 390 ASN A CA 1
ATOM 3093 C C . ASN A 1 390 ? 14.776 -22.258 -6.634 1.00 55.00 390 ASN A C 1
ATOM 3095 O O . ASN A 1 390 ? 14.221 -23.357 -6.694 1.00 55.00 390 ASN A O 1
ATOM 3099 N N . LEU A 1 391 ? 14.388 -21.206 -7.356 1.00 58.09 391 LEU A N 1
ATOM 3100 C CA . LEU A 1 391 ? 13.229 -21.232 -8.261 1.00 58.09 391 LEU A CA 1
ATOM 3101 C C . LEU A 1 391 ? 13.562 -21.867 -9.620 1.00 58.09 391 LEU A C 1
ATOM 3103 O O . LEU A 1 391 ? 12.677 -22.077 -10.443 1.00 58.09 391 LEU A O 1
ATOM 3107 N N . THR A 1 392 ? 14.827 -22.243 -9.830 1.00 56.53 392 THR A N 1
ATOM 3108 C CA . THR A 1 392 ? 15.357 -22.784 -11.093 1.00 56.53 392 THR A CA 1
ATOM 3109 C C . THR A 1 392 ? 14.640 -24.054 -11.548 1.00 56.53 392 THR A C 1
ATOM 3111 O O . THR A 1 392 ? 14.471 -24.262 -12.740 1.00 56.53 392 THR A O 1
ATOM 3114 N N . LYS A 1 393 ? 14.127 -24.877 -10.620 1.00 55.19 393 LYS A N 1
ATOM 3115 C CA . LYS A 1 393 ? 13.360 -26.092 -10.964 1.00 55.19 393 LYS A CA 1
ATOM 3116 C C . LYS A 1 393 ? 12.014 -25.816 -11.646 1.00 55.19 393 LYS A C 1
ATOM 3118 O O . LYS A 1 393 ? 11.411 -26.741 -12.172 1.00 55.19 393 LYS A O 1
ATOM 3123 N N . GLN A 1 394 ? 11.515 -24.584 -11.572 1.00 58.59 394 GLN A N 1
ATOM 3124 C CA . GLN A 1 394 ? 10.224 -24.178 -12.134 1.00 58.59 394 GLN A CA 1
ATOM 3125 C C . GLN A 1 394 ? 10.380 -23.269 -13.355 1.00 58.59 394 GLN A C 1
ATOM 3127 O O . GLN A 1 394 ? 9.386 -22.762 -13.869 1.00 58.59 394 GLN A O 1
ATOM 3132 N N . TYR A 1 395 ? 11.617 -23.043 -13.800 1.00 57.88 395 TYR A N 1
ATOM 3133 C CA . TYR A 1 395 ? 11.901 -22.243 -14.977 1.00 57.88 395 TYR A CA 1
ATOM 3134 C C . TYR A 1 395 ? 11.716 -23.087 -16.238 1.00 57.88 395 TYR A C 1
ATOM 3136 O O . TYR A 1 395 ? 12.344 -24.133 -16.391 1.00 57.88 395 TYR A O 1
ATOM 3144 N N . ARG A 1 396 ? 10.845 -22.627 -17.134 1.00 60.56 396 ARG A N 1
ATOM 3145 C CA . ARG A 1 396 ? 10.656 -23.185 -18.473 1.00 60.56 396 ARG A CA 1
ATOM 3146 C C . ARG A 1 396 ? 11.367 -22.281 -19.470 1.00 60.56 396 ARG A C 1
ATOM 3148 O O . ARG A 1 396 ? 11.098 -21.080 -19.503 1.00 60.56 396 ARG A O 1
ATOM 3155 N N . VAL A 1 397 ? 12.284 -22.859 -20.238 1.00 60.97 397 VAL A N 1
ATOM 3156 C CA . VAL A 1 397 ? 13.014 -22.166 -21.307 1.00 60.97 397 VAL A CA 1
ATOM 3157 C C . VAL A 1 397 ? 12.035 -21.849 -22.442 1.00 60.97 397 VAL A C 1
ATOM 3159 O O . VAL A 1 397 ? 11.203 -22.688 -22.774 1.00 60.97 397 VAL A O 1
ATOM 3162 N N . GLY A 1 398 ? 12.096 -20.628 -22.970 1.00 56.88 398 GLY A N 1
ATOM 3163 C CA . GLY A 1 398 ? 11.351 -20.188 -24.151 1.00 56.88 398 GLY A CA 1
ATOM 3164 C C . GLY A 1 398 ? 12.238 -20.130 -25.398 1.00 56.88 398 GLY A C 1
ATOM 3165 O O . GLY A 1 398 ? 13.461 -20.223 -25.304 1.00 56.88 398 GLY A O 1
ATOM 3166 N N . ASP A 1 399 ? 11.616 -19.928 -26.558 1.00 46.28 399 ASP A N 1
ATOM 3167 C CA . ASP A 1 399 ? 12.209 -20.235 -27.871 1.00 46.28 399 ASP A CA 1
ATOM 3168 C C . ASP A 1 399 ? 13.356 -19.306 -28.330 1.00 46.28 399 ASP A C 1
ATOM 3170 O O . ASP A 1 399 ? 14.037 -19.613 -29.305 1.00 46.28 399 ASP A O 1
ATOM 3174 N N . ILE A 1 400 ? 13.619 -18.171 -27.656 1.00 53.62 400 ILE A N 1
ATOM 3175 C CA . ILE A 1 400 ? 14.588 -17.160 -28.130 1.00 53.62 400 ILE A CA 1
ATOM 3176 C C . ILE A 1 400 ? 15.515 -16.661 -26.999 1.00 53.62 400 ILE A C 1
ATOM 3178 O O . ILE A 1 400 ? 15.076 -16.054 -26.020 1.00 53.62 400 ILE A O 1
ATOM 3182 N N . GLY A 1 401 ? 16.833 -16.849 -27.168 1.00 54.75 401 GLY A N 1
ATOM 3183 C CA . GLY A 1 401 ? 17.886 -16.165 -26.392 1.00 54.75 401 GLY A CA 1
ATOM 3184 C C . GLY A 1 401 ? 18.025 -16.579 -24.921 1.00 54.75 401 GLY A C 1
ATOM 3185 O O . GLY A 1 401 ? 18.107 -15.702 -24.057 1.00 54.75 401 GLY A O 1
ATOM 3186 N N . TYR A 1 402 ? 18.001 -17.890 -24.634 1.00 68.38 402 TYR A N 1
ATOM 3187 C CA . TYR A 1 402 ? 18.025 -18.499 -23.285 1.00 68.38 402 TYR A CA 1
ATOM 3188 C C . TYR A 1 402 ? 16.974 -17.927 -22.301 1.00 68.38 402 TYR A C 1
ATOM 3190 O O . TYR A 1 402 ? 17.032 -18.173 -21.093 1.00 68.38 402 TYR A O 1
ATOM 3198 N N . GLY A 1 403 ? 16.009 -17.153 -22.811 1.00 69.44 403 GLY A N 1
ATOM 3199 C CA . GLY A 1 403 ? 14.905 -16.570 -22.060 1.00 69.44 403 GLY A CA 1
ATOM 3200 C C . GLY A 1 403 ? 13.874 -17.619 -21.661 1.00 69.44 403 GLY A C 1
ATOM 3201 O O . GLY A 1 403 ? 13.995 -18.795 -21.997 1.00 69.44 403 GLY A O 1
ATOM 3202 N N . GLY A 1 404 ? 12.873 -17.215 -20.890 1.00 77.56 404 GLY A N 1
ATOM 3203 C CA . GLY A 1 404 ? 11.910 -18.145 -20.316 1.00 77.56 404 GLY A CA 1
ATOM 3204 C C . GLY A 1 404 ? 11.161 -17.573 -19.123 1.00 77.56 404 GLY A C 1
ATOM 3205 O O . GLY A 1 404 ? 11.354 -16.423 -18.725 1.00 77.56 404 GLY A O 1
ATOM 3206 N N . TRP A 1 405 ? 10.294 -18.399 -18.546 1.00 75.94 405 TRP A N 1
ATOM 3207 C CA . TRP A 1 405 ? 9.430 -18.009 -17.437 1.00 75.94 405 TRP A CA 1
ATOM 3208 C C . TRP A 1 405 ? 9.508 -19.021 -16.298 1.00 75.94 405 TRP A C 1
ATOM 3210 O O . TRP A 1 405 ? 9.458 -20.228 -16.518 1.00 75.94 405 TRP A O 1
ATOM 3220 N N . ALA A 1 406 ? 9.570 -18.527 -15.064 1.00 79.31 406 ALA A N 1
ATOM 3221 C CA . ALA A 1 406 ? 9.328 -19.303 -13.856 1.00 79.31 406 ALA A CA 1
ATOM 3222 C C . ALA A 1 406 ? 8.046 -18.815 -13.185 1.00 79.31 406 ALA A C 1
ATOM 3224 O O . ALA A 1 406 ? 7.943 -17.655 -12.785 1.00 79.31 406 ALA A O 1
ATOM 3225 N N . ASN A 1 407 ? 7.075 -19.708 -13.025 1.00 82.19 407 ASN A N 1
ATOM 3226 C CA . ASN A 1 407 ? 5.853 -19.445 -12.281 1.00 82.19 407 ASN A CA 1
ATOM 3227 C C . ASN A 1 407 ? 5.708 -20.442 -11.130 1.00 82.19 407 ASN A C 1
ATOM 3229 O O . ASN A 1 407 ? 6.053 -21.616 -11.238 1.00 82.19 407 ASN A O 1
ATOM 3233 N N . GLY A 1 408 ? 5.202 -19.968 -9.997 1.00 79.19 408 GLY A N 1
ATOM 3234 C CA . GLY A 1 408 ? 5.058 -20.830 -8.837 1.00 79.19 408 GLY A CA 1
ATOM 3235 C C . GLY A 1 408 ? 4.364 -20.171 -7.666 1.00 79.19 408 GLY A C 1
ATOM 3236 O O . GLY A 1 408 ? 3.846 -19.056 -7.736 1.00 79.19 408 GLY A O 1
ATOM 3237 N N . THR A 1 409 ? 4.323 -20.904 -6.559 1.00 80.88 409 THR A N 1
ATOM 3238 C CA . THR A 1 409 ? 3.723 -20.434 -5.314 1.00 80.88 409 THR A CA 1
ATOM 3239 C C . THR A 1 409 ? 4.644 -20.769 -4.156 1.00 80.88 409 THR A C 1
ATOM 3241 O O . THR A 1 409 ? 4.876 -21.944 -3.855 1.00 80.88 409 THR A O 1
ATOM 3244 N N . TYR A 1 410 ? 5.136 -19.742 -3.469 1.00 81.69 410 TYR A N 1
ATOM 3245 C CA . TYR A 1 410 ? 5.846 -19.901 -2.212 1.00 81.69 410 TYR A CA 1
ATOM 3246 C C . TYR A 1 410 ? 4.830 -20.189 -1.106 1.00 81.69 410 TYR A C 1
ATOM 3248 O O . TYR A 1 410 ? 4.146 -19.304 -0.585 1.00 81.69 410 TYR A O 1
ATOM 3256 N N . LYS A 1 411 ? 4.679 -21.480 -0.800 1.00 77.88 411 LYS A N 1
ATOM 3257 C CA . LYS A 1 411 ? 3.758 -21.968 0.225 1.00 77.88 411 LYS A CA 1
ATOM 3258 C C . LYS A 1 411 ? 4.398 -21.835 1.603 1.00 77.88 411 LYS A C 1
ATOM 3260 O O . LYS A 1 411 ? 5.522 -22.291 1.806 1.00 77.88 411 LYS A O 1
ATOM 3265 N N . LYS A 1 412 ? 3.620 -21.363 2.582 1.00 70.50 412 LYS A N 1
ATOM 3266 C CA . LYS A 1 412 ? 4.002 -21.303 4.009 1.00 70.50 412 LYS A CA 1
ATOM 3267 C C . LYS A 1 412 ? 5.204 -20.369 4.308 1.00 70.50 412 LYS A C 1
ATOM 3269 O O . LYS A 1 412 ? 6.131 -20.836 4.984 1.00 70.50 412 LYS A O 1
ATOM 3274 N N . PRO A 1 413 ? 5.196 -19.094 3.865 1.00 77.62 413 PRO A N 1
ATOM 3275 C CA . PRO A 1 413 ? 6.251 -18.147 4.218 1.00 77.62 413 PRO A CA 1
ATOM 3276 C C . PRO A 1 413 ? 6.338 -17.931 5.730 1.00 77.62 413 PRO A C 1
ATOM 3278 O O . PRO A 1 413 ? 5.371 -18.140 6.472 1.00 77.62 413 PRO A O 1
ATOM 3281 N N . LYS A 1 414 ? 7.523 -17.530 6.192 1.00 77.38 414 LYS A N 1
ATOM 3282 C CA . LYS A 1 414 ? 7.716 -17.065 7.569 1.00 77.38 414 LYS A CA 1
ATOM 3283 C C . LYS A 1 414 ? 7.243 -15.618 7.703 1.00 77.38 414 LYS A C 1
ATOM 3285 O O . LYS A 1 414 ? 7.237 -14.878 6.723 1.00 77.38 414 LYS A O 1
ATOM 3290 N N . VAL A 1 415 ? 6.934 -15.198 8.932 1.00 80.62 415 VAL A N 1
ATOM 3291 C CA . VAL A 1 415 ? 6.626 -13.787 9.242 1.00 80.62 415 VAL A CA 1
ATOM 3292 C C . VAL A 1 415 ? 7.796 -12.878 8.845 1.00 80.62 415 VAL A C 1
ATOM 3294 O O . VAL A 1 415 ? 7.576 -11.820 8.272 1.00 80.62 415 VAL A O 1
ATOM 3297 N N . THR A 1 416 ? 9.035 -13.339 9.045 1.00 80.06 416 THR A N 1
ATOM 3298 C CA . THR A 1 416 ? 10.261 -12.642 8.621 1.00 80.06 416 THR A CA 1
ATOM 3299 C C . THR A 1 416 ? 10.296 -12.396 7.115 1.00 80.06 416 THR A C 1
ATOM 3301 O O . THR A 1 416 ? 10.634 -11.305 6.676 1.00 80.06 416 THR A O 1
ATOM 3304 N N . ASP A 1 417 ? 9.931 -13.399 6.311 1.00 80.44 417 ASP A N 1
ATOM 3305 C CA . ASP A 1 417 ? 9.954 -13.295 4.848 1.00 80.44 417 ASP A CA 1
ATOM 3306 C C . ASP A 1 417 ? 8.893 -12.295 4.368 1.00 80.44 417 ASP A C 1
ATOM 3308 O O . ASP A 1 417 ? 9.143 -11.520 3.449 1.00 80.44 417 ASP A O 1
ATOM 3312 N N . LEU A 1 418 ? 7.726 -12.291 5.023 1.00 82.69 418 LEU A N 1
ATOM 3313 C CA . LEU A 1 418 ? 6.640 -11.356 4.742 1.00 82.69 418 LEU A CA 1
ATOM 3314 C C . LEU A 1 418 ? 7.018 -9.914 5.107 1.00 82.69 418 LEU A C 1
ATOM 3316 O O . LEU A 1 418 ? 6.830 -9.025 4.283 1.00 82.69 418 LEU A O 1
ATOM 3320 N N . ASN A 1 419 ? 7.588 -9.690 6.296 1.00 85.62 419 ASN A N 1
ATOM 3321 C CA . ASN A 1 419 ? 8.048 -8.365 6.723 1.00 85.62 419 ASN A CA 1
ATOM 3322 C C . ASN A 1 419 ? 9.083 -7.798 5.736 1.00 85.62 419 ASN A C 1
ATOM 3324 O O . ASN A 1 419 ? 8.958 -6.674 5.263 1.00 85.62 419 ASN A O 1
ATOM 3328 N N . ARG A 1 420 ? 10.056 -8.623 5.327 1.00 83.69 420 ARG A N 1
ATOM 3329 C CA . ARG A 1 420 ? 11.086 -8.241 4.345 1.00 83.69 420 ARG A CA 1
ATOM 3330 C C . ARG A 1 420 ? 10.502 -7.911 2.968 1.00 83.69 420 ARG A C 1
ATOM 3332 O O . ARG A 1 420 ? 11.010 -7.018 2.298 1.00 83.69 420 ARG A O 1
ATOM 3339 N N . LEU A 1 421 ? 9.462 -8.631 2.537 1.00 85.56 421 LEU A N 1
ATOM 3340 C CA . LEU A 1 421 ? 8.761 -8.351 1.281 1.00 85.56 421 LEU A CA 1
ATOM 3341 C C . LEU A 1 421 ? 8.041 -6.997 1.336 1.00 85.56 421 LEU A C 1
ATOM 3343 O O . LEU A 1 421 ? 8.201 -6.196 0.421 1.00 85.56 421 LEU A O 1
ATOM 3347 N N . ILE A 1 422 ? 7.287 -6.744 2.411 1.00 84.38 422 ILE A N 1
ATOM 3348 C CA . ILE A 1 422 ? 6.529 -5.497 2.612 1.00 84.38 422 ILE A CA 1
ATOM 3349 C C . ILE A 1 422 ? 7.477 -4.291 2.697 1.00 84.38 422 ILE A C 1
ATOM 3351 O O . ILE A 1 422 ? 7.197 -3.252 2.107 1.00 84.38 422 ILE A O 1
ATOM 3355 N N . ASN A 1 423 ? 8.632 -4.451 3.347 1.00 82.69 423 ASN A N 1
ATOM 3356 C CA . ASN A 1 423 ? 9.620 -3.381 3.519 1.00 82.69 423 ASN A CA 1
ATOM 3357 C C . ASN A 1 423 ? 10.571 -3.204 2.320 1.00 82.69 423 ASN A C 1
ATOM 3359 O O . ASN A 1 423 ? 11.455 -2.352 2.362 1.00 82.69 423 ASN A O 1
ATOM 3363 N N . GLY A 1 424 ? 10.425 -3.999 1.253 1.00 82.75 424 GLY A N 1
ATOM 3364 C CA . GLY A 1 424 ? 11.272 -3.906 0.059 1.00 82.75 424 GLY A CA 1
ATOM 3365 C C . GLY A 1 424 ? 12.737 -4.316 0.274 1.00 82.75 424 GLY A C 1
ATOM 3366 O O . GLY A 1 424 ? 13.629 -3.844 -0.429 1.00 82.75 424 GLY A O 1
ATOM 3367 N N . GLU A 1 425 ? 13.010 -5.193 1.245 1.00 82.69 425 GLU A N 1
ATOM 3368 C CA . GLU A 1 425 ? 14.362 -5.679 1.583 1.00 82.69 425 GLU A CA 1
ATOM 3369 C C . GLU A 1 425 ? 14.812 -6.882 0.733 1.00 82.69 425 GLU A C 1
ATOM 3371 O O . GLU A 1 425 ? 15.941 -7.369 0.867 1.00 82.69 425 GLU A O 1
ATOM 3376 N N . LEU A 1 426 ? 13.921 -7.416 -0.103 1.00 84.38 426 LEU A N 1
ATOM 3377 C CA . LEU A 1 426 ? 14.169 -8.607 -0.910 1.00 84.38 426 LEU A CA 1
ATOM 3378 C C . LEU A 1 426 ? 14.563 -8.244 -2.340 1.00 84.38 426 LEU A C 1
ATOM 3380 O O . LEU A 1 426 ? 14.030 -7.316 -2.941 1.00 84.38 426 LEU A O 1
ATOM 3384 N N . TYR A 1 427 ? 15.474 -9.032 -2.898 1.00 85.31 427 TYR A N 1
ATOM 3385 C CA . TYR A 1 427 ? 16.011 -8.867 -4.239 1.00 85.31 427 TYR A CA 1
ATOM 3386 C C . TYR A 1 427 ? 15.918 -10.183 -4.995 1.00 85.31 427 TYR A C 1
ATOM 3388 O O . TYR A 1 427 ? 16.154 -11.255 -4.439 1.00 85.31 427 TYR A O 1
ATOM 3396 N N . VAL A 1 428 ? 15.613 -10.101 -6.283 1.00 84.50 428 VAL A N 1
ATOM 3397 C CA . VAL A 1 428 ? 15.691 -11.230 -7.205 1.00 84.50 428 VAL A CA 1
ATOM 3398 C C . VAL A 1 428 ? 17.059 -11.199 -7.871 1.00 84.50 428 VAL A C 1
ATOM 3400 O O . VAL A 1 428 ? 17.419 -10.227 -8.537 1.00 84.50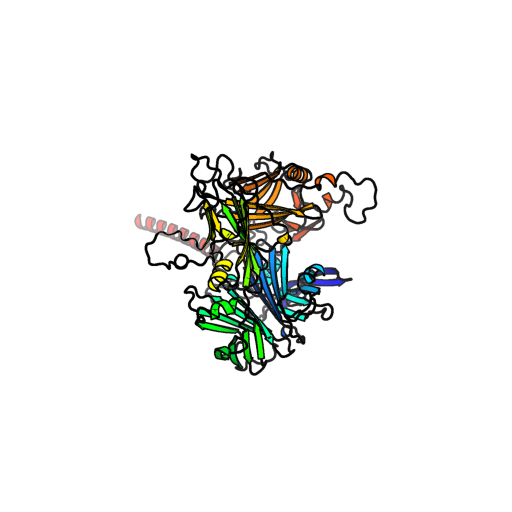 428 VAL A O 1
ATOM 3403 N N . LYS A 1 429 ? 17.812 -12.281 -7.699 1.00 83.06 429 LYS A N 1
ATOM 3404 C CA . LYS A 1 429 ? 19.149 -12.468 -8.249 1.00 83.06 429 LYS A CA 1
ATOM 3405 C C . LYS A 1 429 ? 19.148 -13.606 -9.252 1.00 83.06 429 LYS A C 1
ATOM 3407 O O . LYS A 1 429 ? 18.711 -14.720 -8.955 1.00 83.06 429 LYS A O 1
ATOM 3412 N N . VAL A 1 430 ? 19.675 -13.317 -10.433 1.00 83.81 430 VAL A N 1
ATOM 3413 C CA . VAL A 1 430 ? 19.788 -14.264 -11.542 1.00 83.81 430 VAL A CA 1
ATOM 3414 C C . VAL A 1 430 ? 21.262 -14.485 -11.828 1.00 83.81 430 VAL A C 1
ATOM 3416 O O . VAL A 1 430 ? 22.003 -13.517 -11.980 1.00 83.81 430 VAL A O 1
ATOM 3419 N N . SER A 1 431 ? 21.678 -15.742 -11.937 1.00 83.94 431 SER A N 1
ATOM 3420 C CA . SER A 1 431 ? 23.027 -16.140 -12.343 1.00 83.94 431 SER A CA 1
ATOM 3421 C C . SER A 1 431 ? 22.965 -16.978 -13.613 1.00 83.94 431 SER A C 1
ATOM 3423 O O . SER A 1 431 ? 22.127 -17.876 -13.736 1.00 83.94 431 SER A O 1
ATOM 3425 N N . THR A 1 432 ? 23.890 -16.724 -14.532 1.00 83.94 432 THR A N 1
ATOM 3426 C CA . THR A 1 432 ? 24.067 -17.492 -15.772 1.00 83.94 432 THR A CA 1
ATOM 3427 C C . THR A 1 432 ? 25.373 -18.288 -15.721 1.00 83.94 432 THR A C 1
ATOM 3429 O O . THR A 1 432 ? 26.165 -18.152 -14.780 1.00 83.94 432 THR A O 1
ATOM 3432 N N . GLU A 1 433 ? 25.605 -19.165 -16.696 1.00 83.44 433 GLU A N 1
ATOM 3433 C CA . GLU A 1 433 ? 26.847 -19.945 -16.773 1.00 83.44 433 GLU A CA 1
ATOM 3434 C C . GLU A 1 433 ? 28.091 -19.061 -16.898 1.00 83.44 433 GLU A C 1
ATOM 3436 O O . GLU A 1 433 ? 29.068 -19.291 -16.175 1.00 83.44 433 GLU A O 1
ATOM 3441 N N . LYS A 1 434 ? 28.026 -18.011 -17.734 1.00 81.62 434 LYS A N 1
ATOM 3442 C CA . LYS A 1 434 ? 29.102 -17.015 -17.862 1.00 81.62 434 LYS A CA 1
ATOM 3443 C C . LYS A 1 434 ? 29.190 -16.129 -16.623 1.00 81.62 434 LYS A C 1
ATOM 3445 O O . LYS A 1 434 ? 30.279 -15.881 -16.109 1.00 81.62 434 LYS A O 1
ATOM 3450 N N . ARG A 1 435 ? 28.050 -15.674 -16.092 1.00 77.06 435 ARG A N 1
ATOM 3451 C CA . ARG A 1 435 ? 27.988 -14.780 -14.924 1.00 77.06 435 ARG A CA 1
ATOM 3452 C C . ARG A 1 435 ? 27.475 -15.508 -13.690 1.00 77.06 435 ARG A C 1
ATOM 3454 O O . ARG A 1 435 ? 26.329 -15.366 -13.265 1.00 77.06 435 ARG A O 1
ATOM 3461 N N . ARG A 1 436 ? 28.389 -16.259 -13.070 1.00 77.19 436 ARG A N 1
ATOM 3462 C CA . ARG A 1 436 ? 28.106 -17.099 -11.894 1.00 77.19 436 ARG A CA 1
ATOM 3463 C C . ARG A 1 436 ? 27.753 -16.297 -10.638 1.00 77.19 436 ARG A C 1
ATOM 3465 O O . ARG A 1 436 ? 26.922 -16.751 -9.853 1.00 77.19 436 ARG A O 1
ATOM 3472 N N . ARG A 1 437 ? 28.396 -15.140 -10.427 1.00 74.12 437 ARG A N 1
ATOM 3473 C CA . ARG A 1 437 ? 28.175 -14.298 -9.236 1.00 74.12 437 ARG A CA 1
ATOM 3474 C C . ARG A 1 437 ? 26.840 -13.563 -9.302 1.00 74.12 437 ARG A C 1
ATOM 3476 O O . ARG A 1 437 ? 26.074 -13.640 -8.349 1.00 74.12 437 ARG A O 1
ATOM 3483 N N . MET A 1 438 ? 26.591 -12.865 -10.405 1.00 73.62 438 MET A N 1
ATOM 3484 C CA . MET A 1 438 ? 25.383 -12.080 -10.631 1.00 73.62 438 MET A CA 1
ATOM 3485 C C . MET A 1 438 ? 25.304 -11.723 -12.118 1.00 73.62 438 MET A C 1
ATOM 3487 O O . MET A 1 438 ? 26.211 -11.089 -12.652 1.00 73.62 438 MET A O 1
ATOM 3491 N N . ALA A 1 439 ? 24.249 -12.173 -12.787 1.00 77.38 439 ALA A N 1
ATOM 3492 C CA . ALA A 1 439 ? 23.930 -11.807 -14.161 1.00 77.38 439 ALA A CA 1
ATOM 3493 C C . ALA A 1 439 ? 22.905 -10.676 -14.192 1.00 77.38 439 ALA A C 1
ATOM 3495 O O . ALA A 1 439 ? 23.145 -9.698 -14.890 1.00 77.38 439 ALA A O 1
ATOM 3496 N N . LEU A 1 440 ? 21.819 -10.799 -13.414 1.00 80.56 440 LEU A N 1
ATOM 3497 C CA . LEU A 1 440 ? 20.788 -9.773 -13.225 1.00 80.56 440 LEU A CA 1
ATOM 3498 C C . LEU A 1 440 ? 20.469 -9.603 -11.738 1.00 80.56 440 LEU A C 1
ATOM 3500 O O . LEU A 1 440 ? 20.486 -10.578 -10.980 1.00 80.56 440 LEU A O 1
ATOM 3504 N N . LEU A 1 441 ? 20.113 -8.381 -11.354 1.00 82.38 441 LEU A N 1
ATOM 3505 C CA . LEU A 1 441 ? 19.614 -8.039 -10.026 1.00 82.38 441 LEU A CA 1
ATOM 3506 C C . LEU A 1 441 ? 18.415 -7.095 -10.156 1.00 82.38 441 LEU A C 1
ATOM 3508 O O . LEU A 1 441 ? 18.421 -6.199 -11.002 1.00 82.38 441 LEU A O 1
ATOM 3512 N N . GLY A 1 442 ? 17.411 -7.280 -9.303 1.00 80.75 442 GLY A N 1
ATOM 3513 C CA . GLY A 1 442 ? 16.304 -6.339 -9.147 1.00 80.75 442 GLY A CA 1
ATOM 3514 C C . GLY A 1 442 ? 15.756 -6.351 -7.730 1.00 80.75 442 GLY A C 1
ATOM 3515 O O . GLY A 1 442 ? 15.645 -7.413 -7.119 1.00 80.75 442 GLY A O 1
ATOM 3516 N N . GLN A 1 443 ? 15.425 -5.174 -7.204 1.00 83.38 443 GLN A N 1
ATOM 3517 C CA . GLN A 1 443 ? 14.810 -5.041 -5.882 1.00 83.38 443 GLN A CA 1
ATOM 3518 C C . GLN A 1 443 ? 13.308 -5.261 -6.009 1.00 83.38 443 GLN A C 1
ATOM 3520 O O . GLN A 1 443 ? 12.694 -4.759 -6.947 1.00 83.38 443 GLN A O 1
ATOM 3525 N N . ILE A 1 444 ? 12.724 -5.998 -5.069 1.00 85.62 444 ILE A N 1
ATOM 3526 C CA . ILE A 1 444 ? 11.277 -6.163 -4.977 1.00 85.62 444 ILE A CA 1
ATOM 3527 C C . ILE A 1 444 ? 10.715 -4.964 -4.223 1.00 85.62 444 ILE A C 1
ATOM 3529 O O . ILE A 1 444 ? 11.073 -4.736 -3.072 1.00 85.62 444 ILE A O 1
ATOM 3533 N N . VAL A 1 445 ? 9.831 -4.211 -4.870 1.00 83.00 445 VAL A N 1
ATOM 3534 C CA . VAL A 1 445 ? 9.186 -3.023 -4.306 1.00 83.00 445 VAL A CA 1
ATOM 3535 C C . VAL A 1 445 ? 7.669 -3.109 -4.467 1.00 83.00 445 VAL A C 1
ATOM 3537 O O . VAL A 1 445 ? 7.166 -3.707 -5.421 1.00 83.00 445 VAL A O 1
ATOM 3540 N N . GLU A 1 446 ? 6.928 -2.533 -3.520 1.00 82.50 446 GLU A N 1
ATOM 3541 C CA . GLU A 1 446 ? 5.474 -2.395 -3.635 1.00 82.50 446 GLU A CA 1
ATOM 3542 C C . GLU A 1 446 ? 5.140 -1.303 -4.655 1.00 82.50 446 GLU A C 1
ATOM 3544 O O . GLU A 1 446 ? 5.519 -0.140 -4.503 1.00 82.50 446 GLU A O 1
ATOM 3549 N N . VAL A 1 447 ? 4.398 -1.684 -5.687 1.00 79.25 447 VAL A N 1
ATOM 3550 C CA . VAL A 1 447 ? 3.915 -0.782 -6.726 1.00 79.25 447 VAL A CA 1
ATOM 3551 C C . VAL A 1 447 ? 2.463 -0.404 -6.415 1.00 79.25 447 VAL A C 1
ATOM 3553 O O . VAL A 1 447 ? 1.660 -1.309 -6.158 1.00 79.25 447 VAL A O 1
ATOM 3556 N N . PRO A 1 448 ? 2.095 0.896 -6.431 1.00 76.69 448 PRO A N 1
ATOM 3557 C CA . PRO A 1 448 ? 0.742 1.338 -6.105 1.00 76.69 448 PRO A CA 1
ATOM 3558 C C . PRO A 1 448 ? -0.305 0.720 -7.038 1.00 76.69 448 PRO A C 1
ATOM 3560 O O . PRO A 1 448 ? -0.026 0.373 -8.188 1.00 76.69 448 PRO A O 1
ATOM 3563 N N . TYR A 1 449 ? -1.527 0.584 -6.519 1.00 81.81 449 TYR A N 1
ATOM 3564 C CA . TYR A 1 449 ? -2.651 0.031 -7.269 1.00 81.81 449 TYR A CA 1
ATOM 3565 C C . TYR A 1 449 ? -2.968 0.881 -8.504 1.00 81.81 449 TYR A C 1
ATOM 3567 O O . TYR A 1 449 ? -3.101 2.100 -8.415 1.00 81.81 449 TYR A O 1
ATOM 3575 N N . HIS A 1 450 ? -3.159 0.207 -9.634 1.00 75.94 450 HIS A N 1
ATOM 3576 C CA . HIS A 1 450 ? -3.698 0.769 -10.862 1.00 75.94 450 HIS A CA 1
ATOM 3577 C C . HIS A 1 450 ? -4.942 -0.022 -11.262 1.00 75.94 450 HIS A C 1
ATOM 3579 O O . HIS A 1 450 ? -4.977 -1.250 -11.174 1.00 75.94 450 HIS A O 1
ATOM 3585 N N . GLU A 1 451 ? -5.943 0.669 -11.795 1.00 74.50 451 GLU A N 1
ATOM 3586 C CA . GLU A 1 451 ? -7.222 0.082 -12.225 1.00 74.50 451 GLU A CA 1
ATOM 3587 C C . GLU A 1 451 ? -7.061 -1.042 -13.270 1.00 74.50 451 GLU A C 1
ATOM 3589 O O . GLU A 1 451 ? -7.875 -1.959 -13.333 1.00 74.50 451 GLU A O 1
ATOM 3594 N N . GLN A 1 452 ? -5.957 -1.020 -14.026 1.00 71.12 452 GLN A N 1
ATOM 3595 C CA . GLN A 1 452 ? -5.608 -1.960 -15.092 1.00 71.12 452 GLN A CA 1
ATOM 3596 C C . GLN A 1 452 ? -4.417 -2.855 -14.701 1.00 71.12 452 GLN A C 1
ATOM 3598 O O . GLN A 1 452 ? -3.819 -3.505 -15.546 1.00 71.12 452 GLN A O 1
ATOM 3603 N N . CYS A 1 453 ? -4.060 -2.959 -13.413 1.00 62.94 453 CYS A N 1
ATOM 3604 C CA . CYS A 1 453 ? -2.905 -3.760 -12.977 1.00 62.94 453 CYS A CA 1
ATOM 3605 C C . CYS A 1 453 ? -2.921 -5.219 -13.464 1.00 62.94 453 CYS A C 1
ATOM 3607 O O . CYS A 1 453 ? -1.868 -5.808 -13.681 1.00 62.94 453 CYS A O 1
ATOM 3609 N N . ASN A 1 454 ? -4.106 -5.809 -13.643 1.00 58.91 454 ASN A N 1
ATOM 3610 C CA . ASN A 1 454 ? -4.241 -7.197 -14.088 1.00 58.91 454 ASN A CA 1
ATOM 3611 C C . ASN A 1 454 ? -3.938 -7.400 -15.581 1.00 58.91 454 ASN A C 1
ATOM 3613 O O . ASN A 1 454 ? -3.789 -8.548 -15.994 1.00 58.91 454 ASN A O 1
ATOM 3617 N N . THR A 1 455 ? -3.883 -6.334 -16.385 1.00 60.16 455 THR A N 1
ATOM 3618 C CA . THR A 1 455 ? -3.561 -6.417 -17.818 1.00 60.16 455 THR A CA 1
ATOM 3619 C C . THR A 1 455 ? -2.060 -6.266 -18.074 1.00 60.16 455 THR A C 1
ATOM 3621 O O . THR A 1 455 ? -1.559 -6.819 -19.054 1.00 60.16 455 THR A O 1
ATOM 3624 N N . PHE A 1 456 ? -1.308 -5.649 -17.151 1.00 62.50 456 PHE A N 1
ATOM 3625 C CA . PHE A 1 456 ? 0.161 -5.598 -17.164 1.00 62.50 456 PHE A CA 1
ATOM 3626 C C . PHE A 1 456 ? 0.778 -6.977 -16.856 1.00 62.50 456 PHE A C 1
ATOM 3628 O O . PHE A 1 456 ? 1.289 -7.236 -15.770 1.00 62.50 456 PHE A O 1
ATOM 3635 N N . THR A 1 457 ? 0.699 -7.904 -17.812 1.00 56.72 457 THR A N 1
ATOM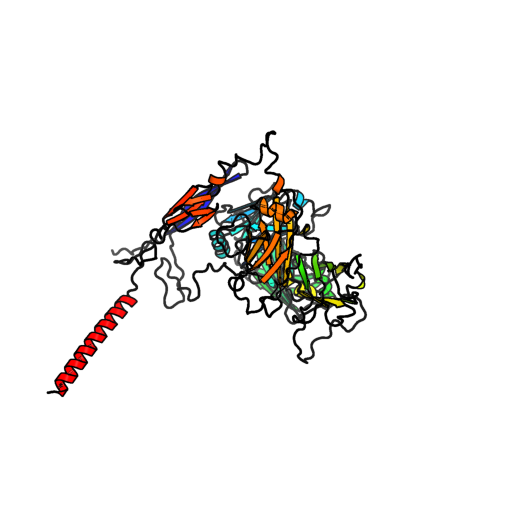 3636 C CA . THR A 1 457 ? 1.165 -9.299 -17.657 1.00 56.72 457 THR A CA 1
ATOM 3637 C C . THR A 1 457 ? 2.356 -9.661 -18.550 1.00 56.72 457 THR A C 1
ATOM 3639 O O . THR A 1 457 ? 2.891 -10.762 -18.425 1.00 56.72 457 THR A O 1
ATOM 3642 N N . GLY A 1 458 ? 2.793 -8.735 -19.413 1.00 61.53 458 GLY A N 1
ATOM 3643 C CA . GLY A 1 458 ? 3.922 -8.902 -20.334 1.00 61.53 458 GLY A CA 1
ATOM 3644 C C . GLY A 1 458 ? 5.275 -8.444 -19.777 1.00 61.53 458 GLY A C 1
ATOM 3645 O O . GLY A 1 458 ? 5.378 -7.913 -18.669 1.00 61.53 458 GLY A O 1
ATOM 3646 N N . THR A 1 459 ? 6.332 -8.640 -20.570 1.00 64.56 459 THR A N 1
ATOM 3647 C CA . THR A 1 459 ? 7.673 -8.120 -20.265 1.00 64.56 459 THR A CA 1
ATOM 3648 C C . THR A 1 459 ? 7.679 -6.590 -20.353 1.00 64.56 459 THR A C 1
ATOM 3650 O O . THR A 1 459 ? 7.253 -6.066 -21.384 1.00 64.56 459 THR A O 1
ATOM 3653 N N . PRO A 1 460 ? 8.164 -5.865 -19.330 1.00 74.69 460 PRO A N 1
ATOM 3654 C CA . PRO A 1 460 ? 8.251 -4.412 -19.381 1.00 74.69 460 PRO A CA 1
ATOM 3655 C C . PRO A 1 460 ? 9.187 -3.938 -20.491 1.00 74.69 460 PRO A C 1
ATOM 3657 O O . PRO A 1 460 ? 10.188 -4.589 -20.803 1.00 74.69 460 PRO A O 1
ATOM 3660 N N . LEU A 1 461 ? 8.900 -2.752 -21.019 1.00 79.19 461 LEU A N 1
ATOM 3661 C CA . LEU A 1 461 ? 9.824 -2.012 -21.867 1.00 79.19 461 LEU A CA 1
ATOM 3662 C C . LEU A 1 461 ? 10.983 -1.519 -21.008 1.00 79.19 461 LEU A C 1
ATOM 3664 O O . LEU A 1 461 ? 10.760 -0.940 -19.948 1.00 79.19 461 LEU A O 1
ATOM 3668 N N . VAL A 1 462 ? 12.213 -1.750 -21.456 1.00 76.44 462 VAL A N 1
ATOM 3669 C CA . VAL A 1 462 ? 13.420 -1.308 -20.748 1.00 76.44 462 VAL A CA 1
ATOM 3670 C C . VAL A 1 462 ? 13.888 -0.010 -21.352 1.00 76.44 462 VAL A C 1
ATOM 3672 O O . VAL A 1 462 ? 14.151 0.044 -22.552 1.00 76.44 462 VAL A O 1
ATOM 3675 N N . LEU A 1 463 ? 14.019 1.012 -20.519 1.00 80.00 463 LEU A N 1
ATOM 3676 C CA . LEU A 1 463 ? 14.580 2.274 -20.949 1.00 80.00 463 LEU A CA 1
ATOM 3677 C C . LEU A 1 463 ? 16.093 2.227 -20.778 1.00 80.00 463 LEU A C 1
ATOM 3679 O O . LEU A 1 463 ? 16.610 1.815 -19.735 1.00 80.00 463 LEU A O 1
ATOM 3683 N N . LEU A 1 464 ? 16.790 2.642 -21.826 1.00 75.44 464 LEU A N 1
ATOM 3684 C CA . LEU A 1 464 ? 18.242 2.649 -21.901 1.00 75.44 464 LEU A CA 1
ATOM 3685 C C . LEU A 1 464 ? 18.734 4.096 -21.962 1.00 75.44 464 LEU A C 1
ATOM 3687 O O . LEU A 1 464 ? 18.003 4.959 -22.445 1.00 75.44 464 LEU A O 1
ATOM 3691 N N . PRO A 1 465 ? 19.945 4.394 -21.471 1.00 72.12 465 PRO A N 1
ATOM 3692 C CA . PRO A 1 465 ? 20.501 5.726 -21.632 1.00 72.12 465 PRO A CA 1
ATOM 3693 C C . PRO A 1 465 ? 20.666 6.059 -23.122 1.00 72.12 465 PRO A C 1
ATOM 3695 O O . PRO A 1 465 ? 21.076 5.175 -23.885 1.00 72.12 465 PRO A O 1
ATOM 3698 N N . PRO A 1 466 ? 20.373 7.306 -23.538 1.00 70.00 466 PRO A N 1
ATOM 3699 C CA . PRO A 1 466 ? 20.627 7.742 -24.904 1.00 70.00 466 PRO A CA 1
ATOM 3700 C C . PRO A 1 466 ? 22.126 7.671 -25.211 1.00 70.00 466 PRO A C 1
ATOM 3702 O O . PRO A 1 466 ? 22.963 7.687 -24.307 1.00 70.00 466 PRO A O 1
ATOM 3705 N N . ASN A 1 467 ? 22.478 7.568 -26.490 1.00 63.66 467 ASN A N 1
ATOM 3706 C CA . ASN A 1 467 ? 23.869 7.560 -26.936 1.00 63.66 467 ASN A CA 1
ATOM 3707 C C . ASN A 1 467 ? 24.254 8.958 -27.458 1.00 63.66 467 ASN A C 1
ATOM 3709 O O . ASN A 1 467 ? 23.629 9.392 -28.428 1.00 63.66 467 ASN A O 1
ATOM 3713 N N . PRO A 1 468 ? 25.264 9.652 -26.890 1.00 63.94 468 PRO A N 1
ATOM 3714 C CA . PRO A 1 468 ? 26.151 9.257 -25.784 1.00 63.94 468 PRO A CA 1
ATOM 3715 C C . PRO A 1 468 ? 25.492 9.344 -24.396 1.00 63.94 468 PRO A C 1
ATOM 3717 O O . PRO A 1 468 ? 24.696 10.242 -24.135 1.00 63.94 468 PRO A O 1
ATOM 3720 N N . ASN A 1 469 ? 25.860 8.427 -23.488 1.00 63.47 469 ASN A N 1
ATOM 3721 C CA . ASN A 1 469 ? 25.250 8.338 -22.157 1.00 63.47 469 ASN A CA 1
ATOM 3722 C C . ASN A 1 469 ? 25.612 9.564 -21.293 1.00 63.47 469 ASN A C 1
ATOM 3724 O O . ASN A 1 469 ? 26.790 9.739 -20.965 1.00 63.47 469 ASN A O 1
ATOM 3728 N N . PRO A 1 470 ? 24.628 10.374 -20.858 1.00 62.28 470 PRO A N 1
ATOM 3729 C CA . PRO A 1 470 ? 24.885 11.577 -20.070 1.00 62.28 470 PRO A CA 1
ATOM 3730 C C . PRO A 1 470 ? 25.302 11.304 -18.612 1.00 62.28 470 PRO A C 1
ATOM 3732 O O . PRO A 1 470 ? 25.786 12.216 -17.936 1.00 62.28 470 PRO A O 1
ATOM 3735 N N . LEU A 1 471 ? 25.117 10.079 -18.098 1.00 62.12 471 LEU A N 1
ATOM 3736 C CA . LEU A 1 471 ? 25.365 9.733 -16.694 1.00 62.12 471 LEU A CA 1
ATOM 3737 C C . LEU A 1 471 ? 26.546 8.768 -16.502 1.00 62.12 471 LEU A C 1
ATOM 3739 O O . LEU A 1 471 ? 26.630 7.718 -17.136 1.00 62.12 471 LEU A O 1
ATOM 3743 N N . LYS A 1 472 ? 27.402 9.066 -15.509 1.00 53.78 472 LYS A N 1
ATOM 3744 C CA . LYS A 1 472 ? 28.458 8.155 -15.012 1.00 53.78 472 LYS A CA 1
ATOM 3745 C C . LYS A 1 472 ? 27.918 6.979 -14.174 1.00 53.78 472 LYS A C 1
ATOM 3747 O O . LYS A 1 472 ? 28.650 6.017 -13.959 1.00 53.78 472 LYS A O 1
ATOM 3752 N N . TYR A 1 473 ? 26.665 7.039 -13.705 1.00 55.28 473 TYR A N 1
ATOM 3753 C CA . TYR A 1 473 ? 26.052 6.042 -12.813 1.00 55.28 473 TYR A CA 1
ATOM 3754 C C . TYR A 1 473 ? 24.852 5.335 -13.469 1.00 55.28 473 TYR A C 1
ATOM 3756 O O . TYR A 1 473 ? 24.107 5.976 -14.212 1.00 55.28 473 TYR A O 1
ATOM 3764 N N . PRO A 1 474 ? 24.625 4.035 -13.193 1.00 57.75 474 PRO A N 1
ATOM 3765 C CA . PRO A 1 474 ? 23.591 3.253 -13.864 1.00 57.75 474 PRO A CA 1
ATOM 3766 C C . PRO A 1 474 ? 22.201 3.504 -13.258 1.00 57.75 474 PRO A C 1
ATOM 3768 O O . PRO A 1 474 ? 21.776 2.798 -12.343 1.00 57.75 474 PRO A O 1
ATOM 3771 N N . VAL A 1 475 ? 21.467 4.476 -13.804 1.00 66.88 475 VAL A N 1
ATOM 3772 C CA . VAL A 1 475 ? 20.014 4.586 -13.598 1.00 66.88 475 VAL A CA 1
ATOM 3773 C C . VAL A 1 475 ? 19.321 3.613 -14.544 1.00 66.88 475 VAL A C 1
ATOM 3775 O O . VAL A 1 475 ? 19.699 3.493 -15.708 1.00 66.88 475 VAL A O 1
ATOM 3778 N N . LYS A 1 476 ? 18.320 2.891 -14.048 1.00 72.69 476 LYS A N 1
ATOM 3779 C CA . LYS A 1 476 ? 17.571 1.890 -14.813 1.00 72.69 476 LYS A CA 1
ATOM 3780 C C . LYS A 1 476 ? 16.093 2.231 -14.725 1.00 72.69 476 LYS A C 1
ATOM 3782 O O . LYS A 1 476 ? 15.621 2.531 -13.633 1.00 72.69 476 LYS A O 1
ATOM 3787 N N . ALA A 1 477 ? 15.357 2.165 -15.829 1.00 77.94 477 ALA A N 1
ATOM 3788 C CA . ALA A 1 477 ? 13.914 2.355 -15.787 1.00 77.94 477 ALA A CA 1
ATOM 3789 C C . ALA A 1 477 ? 13.178 1.381 -16.691 1.00 77.94 477 ALA A C 1
ATOM 3791 O O . ALA A 1 477 ? 13.723 0.857 -17.662 1.00 77.94 477 ALA A O 1
ATOM 3792 N N . TYR A 1 478 ? 11.923 1.158 -16.339 1.00 79.88 478 TYR A N 1
ATOM 3793 C CA . TYR A 1 478 ? 11.036 0.234 -17.009 1.00 79.88 478 TYR A CA 1
ATOM 3794 C C . TYR A 1 478 ? 9.656 0.833 -17.138 1.00 79.88 478 TYR A C 1
ATOM 3796 O O . TYR A 1 478 ? 9.221 1.560 -16.247 1.00 79.88 478 TYR A O 1
ATOM 3804 N N . ALA A 1 479 ? 8.964 0.506 -18.219 1.00 85.06 479 ALA A N 1
ATOM 3805 C CA . ALA A 1 479 ? 7.622 0.991 -18.460 1.00 85.06 479 ALA A CA 1
ATOM 3806 C C . ALA A 1 479 ? 6.694 -0.115 -18.953 1.00 85.06 479 ALA A C 1
ATOM 3808 O O . ALA A 1 479 ? 7.076 -0.977 -19.747 1.00 85.06 479 ALA A O 1
ATOM 3809 N N . TRP A 1 480 ? 5.445 -0.034 -18.519 1.00 83.88 480 TRP A N 1
ATOM 3810 C CA . TRP A 1 480 ? 4.319 -0.724 -19.119 1.00 83.88 480 TRP A CA 1
ATOM 3811 C C . TRP A 1 480 ? 3.378 0.311 -19.708 1.00 83.88 480 TRP A C 1
ATOM 3813 O O . TRP A 1 480 ? 3.069 1.305 -19.053 1.00 83.88 480 TRP A O 1
ATOM 3823 N N . LEU A 1 481 ? 2.923 0.064 -20.932 1.00 86.81 481 LEU A N 1
ATOM 3824 C CA . LEU A 1 481 ? 1.943 0.891 -21.620 1.00 86.81 481 LEU A CA 1
ATOM 3825 C C . LEU A 1 481 ? 0.904 -0.022 -22.259 1.00 86.81 481 LEU A C 1
ATOM 3827 O O . LEU A 1 481 ? 1.263 -1.010 -22.899 1.00 86.81 481 LEU A O 1
ATOM 3831 N N . ILE A 1 482 ? -0.373 0.288 -22.051 1.00 85.25 482 ILE A N 1
ATOM 3832 C CA . ILE A 1 482 ? -1.503 -0.467 -22.595 1.00 85.25 482 ILE A CA 1
ATOM 3833 C C . ILE A 1 482 ? -2.577 0.517 -23.044 1.00 85.25 482 ILE A C 1
ATOM 3835 O O . ILE A 1 482 ? -2.915 1.449 -22.313 1.00 85.25 482 ILE A O 1
ATOM 3839 N N . MET A 1 483 ? -3.142 0.280 -24.226 1.00 85.50 483 MET A N 1
ATOM 3840 C CA . MET A 1 483 ? -4.313 1.010 -24.699 1.00 85.50 483 MET A CA 1
ATOM 3841 C C . MET A 1 483 ? -5.587 0.421 -24.083 1.00 85.50 483 MET A C 1
ATOM 3843 O O . MET A 1 483 ? -5.842 -0.778 -24.193 1.00 85.50 483 MET A O 1
ATOM 3847 N N . GLY A 1 484 ? -6.360 1.255 -23.394 1.00 76.69 484 GLY A N 1
ATOM 3848 C CA . GLY A 1 484 ? -7.660 0.915 -22.828 1.00 76.69 484 GLY A CA 1
ATOM 3849 C C . GLY A 1 484 ? -8.809 1.092 -23.823 1.00 76.69 484 GLY A C 1
ATOM 3850 O O . GLY A 1 484 ? -8.642 1.614 -24.927 1.00 76.69 484 GLY A O 1
ATOM 3851 N N . VAL A 1 485 ? -10.006 0.680 -23.403 1.00 72.31 485 VAL A N 1
ATOM 3852 C CA . VAL A 1 485 ? -11.251 0.946 -24.139 1.00 72.31 485 VAL A CA 1
ATOM 3853 C C . VAL A 1 485 ? -11.526 2.454 -24.108 1.00 72.31 485 VAL A C 1
ATOM 3855 O O . VAL A 1 485 ? -11.378 3.079 -23.061 1.00 72.31 485 VAL A O 1
ATOM 3858 N N . GLY A 1 486 ? -11.898 3.042 -25.248 1.00 72.31 486 GLY A N 1
ATOM 3859 C CA . GLY A 1 486 ? -12.100 4.493 -25.361 1.00 72.31 486 GLY A CA 1
ATOM 3860 C C . GLY A 1 486 ? -10.808 5.299 -25.540 1.00 72.31 486 GLY A C 1
ATOM 3861 O O . GLY A 1 486 ? -10.764 6.462 -25.157 1.00 72.31 486 GLY A O 1
ATOM 3862 N N . CYS A 1 487 ? -9.756 4.688 -26.098 1.00 79.88 487 CYS A N 1
ATOM 3863 C CA . CYS A 1 487 ? -8.519 5.371 -26.501 1.00 79.88 487 CYS A CA 1
ATOM 3864 C C . CYS A 1 487 ? -7.764 6.071 -25.369 1.00 79.88 487 CYS A C 1
ATOM 3866 O O . CYS A 1 487 ? -7.129 7.106 -25.551 1.00 79.88 487 CYS A O 1
ATOM 3868 N N . GLN A 1 488 ? -7.798 5.464 -24.187 1.00 82.88 488 GLN A N 1
ATOM 3869 C CA . GLN A 1 488 ? -7.055 5.928 -23.025 1.00 82.88 488 GLN A CA 1
ATOM 3870 C C . GLN A 1 488 ? -5.772 5.113 -22.872 1.00 82.88 488 GLN A C 1
ATOM 3872 O O . GLN A 1 488 ? -5.822 3.892 -22.718 1.00 82.88 488 GLN A O 1
ATOM 3877 N N . LEU A 1 489 ? -4.611 5.765 -22.883 1.00 84.25 489 LEU A N 1
ATOM 3878 C CA . LEU A 1 489 ? -3.335 5.080 -22.687 1.00 84.25 489 LEU A CA 1
ATOM 3879 C C . LEU A 1 489 ? -3.032 4.984 -21.192 1.00 84.25 489 LEU A C 1
ATOM 3881 O O . LEU A 1 489 ? -2.745 5.984 -20.532 1.00 84.25 489 LEU A O 1
ATOM 3885 N N . HIS A 1 490 ? -3.063 3.770 -20.658 1.00 86.31 490 HIS A N 1
ATOM 3886 C CA . HIS A 1 490 ? -2.655 3.490 -19.290 1.00 86.31 490 HIS A CA 1
ATOM 3887 C C . HIS A 1 490 ? -1.165 3.180 -19.252 1.00 86.31 490 HIS A C 1
ATOM 3889 O O . HIS A 1 490 ? -0.674 2.360 -20.030 1.00 86.31 490 HIS A O 1
ATOM 3895 N N . TYR A 1 491 ? -0.447 3.810 -18.329 1.00 86.44 491 TYR A N 1
ATOM 3896 C CA . TYR A 1 491 ? 0.994 3.650 -18.213 1.00 86.44 491 TYR A CA 1
ATOM 3897 C C . TYR A 1 491 ? 1.433 3.516 -16.761 1.00 86.44 491 TYR A C 1
ATOM 3899 O O . TYR A 1 491 ? 0.847 4.073 -15.829 1.00 86.44 491 TYR A O 1
ATOM 3907 N N . GLN A 1 492 ? 2.519 2.780 -16.584 1.00 84.38 492 GLN A N 1
ATOM 3908 C CA . GLN A 1 492 ? 3.210 2.627 -15.318 1.00 84.38 492 GLN A CA 1
ATOM 3909 C C . GLN A 1 492 ? 4.706 2.583 -15.597 1.00 84.38 492 GLN A C 1
ATOM 3911 O O . GLN A 1 492 ? 5.164 1.757 -16.378 1.00 84.38 492 GLN A O 1
ATOM 3916 N N . ILE A 1 493 ? 5.463 3.486 -14.986 1.00 84.94 493 ILE A N 1
ATOM 3917 C CA . ILE A 1 493 ? 6.892 3.662 -15.219 1.00 84.94 493 ILE A CA 1
ATOM 3918 C C . ILE A 1 493 ? 7.603 3.588 -13.874 1.00 84.94 493 ILE A C 1
ATOM 3920 O O . ILE A 1 493 ? 7.218 4.267 -12.925 1.00 84.94 493 ILE A O 1
ATOM 3924 N N . MET A 1 494 ? 8.638 2.763 -13.788 1.00 80.69 494 MET A N 1
ATOM 3925 C CA . MET A 1 494 ? 9.431 2.547 -12.583 1.00 80.69 494 MET A CA 1
ATOM 3926 C C . MET A 1 494 ? 10.899 2.851 -12.850 1.00 80.69 494 MET A C 1
ATOM 3928 O O . MET A 1 494 ? 11.443 2.413 -13.858 1.00 80.69 494 MET A O 1
ATOM 3932 N N . ILE A 1 495 ? 11.550 3.550 -11.926 1.00 78.75 495 ILE A N 1
ATOM 3933 C CA . ILE A 1 495 ? 12.973 3.886 -11.961 1.00 78.75 495 ILE A CA 1
ATOM 3934 C C . ILE A 1 495 ? 13.661 3.242 -10.759 1.00 78.75 495 ILE A C 1
ATOM 3936 O O . ILE A 1 495 ? 13.166 3.296 -9.638 1.00 78.75 495 ILE A O 1
ATOM 3940 N N . GLN A 1 496 ? 14.836 2.663 -10.976 1.00 72.31 496 GLN A N 1
ATOM 3941 C CA . GLN A 1 496 ? 15.692 2.114 -9.935 1.00 72.31 496 GLN A CA 1
ATOM 3942 C C . GLN A 1 496 ? 17.122 2.660 -10.071 1.00 72.31 496 GLN A C 1
ATOM 3944 O O . GLN A 1 496 ? 17.595 2.942 -11.173 1.00 72.31 496 GLN A O 1
ATOM 3949 N N . GLY A 1 497 ? 17.827 2.787 -8.943 1.00 63.31 497 GLY A N 1
ATOM 3950 C CA . GLY A 1 497 ? 19.223 3.240 -8.918 1.00 63.31 497 GLY A CA 1
ATOM 3951 C C . GLY A 1 497 ? 19.398 4.759 -8.851 1.00 63.31 497 GLY A C 1
ATOM 3952 O O . GLY A 1 497 ? 20.433 5.261 -9.278 1.00 63.31 497 GLY A O 1
ATOM 395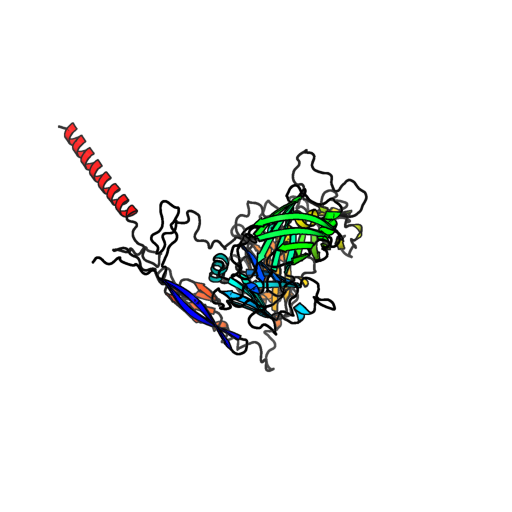3 N N . ARG A 1 498 ? 18.411 5.502 -8.321 1.00 57.72 498 ARG A N 1
ATOM 3954 C CA . ARG A 1 498 ? 18.574 6.936 -8.032 1.00 57.72 498 ARG A CA 1
ATOM 3955 C C . ARG A 1 498 ? 19.680 7.116 -6.987 1.00 57.72 498 ARG A C 1
ATOM 3957 O O . ARG A 1 498 ? 19.541 6.688 -5.845 1.00 57.72 498 ARG A O 1
ATOM 3964 N N . THR A 1 499 ? 20.785 7.726 -7.396 1.00 49.66 499 THR A N 1
ATOM 3965 C CA . THR A 1 499 ? 21.856 8.186 -6.509 1.00 49.66 499 THR A CA 1
ATOM 3966 C C . THR A 1 499 ? 21.479 9.536 -5.896 1.00 49.66 499 THR A C 1
ATOM 3968 O O . THR A 1 499 ? 20.674 10.279 -6.456 1.00 49.66 499 THR A O 1
ATOM 3971 N N . THR A 1 500 ? 22.103 9.899 -4.774 1.00 46.78 500 THR A N 1
ATOM 3972 C CA . THR A 1 500 ? 21.956 11.218 -4.119 1.00 46.78 500 THR A CA 1
ATOM 3973 C C . THR A 1 500 ? 22.282 12.405 -5.040 1.00 46.78 500 THR A C 1
ATOM 3975 O O . THR A 1 500 ? 21.881 13.529 -4.762 1.00 46.78 500 THR A O 1
ATOM 3978 N N . THR A 1 501 ? 22.961 12.159 -6.165 1.00 44.91 501 THR A N 1
ATOM 3979 C CA . THR A 1 501 ? 23.311 13.141 -7.203 1.00 44.91 501 THR A CA 1
ATOM 3980 C C . THR A 1 501 ? 22.174 13.480 -8.182 1.00 44.91 501 THR A C 1
ATOM 3982 O O . THR A 1 501 ? 22.308 14.436 -8.941 1.00 44.91 501 THR A O 1
ATOM 3985 N N . LEU A 1 502 ? 21.057 12.737 -8.176 1.00 54.88 502 LEU A N 1
ATOM 3986 C CA . LEU A 1 502 ? 19.838 12.997 -8.967 1.00 54.88 502 LEU A CA 1
ATOM 3987 C C . LEU A 1 502 ? 18.749 13.649 -8.090 1.00 54.88 502 LEU A C 1
ATOM 3989 O O . LEU A 1 502 ? 17.624 13.148 -7.997 1.00 54.88 502 LEU A O 1
ATOM 3993 N N . SER A 1 503 ? 19.117 14.732 -7.397 1.00 52.78 503 SER A N 1
ATOM 3994 C CA . SER A 1 503 ? 18.251 15.475 -6.466 1.00 52.78 503 SER A CA 1
ATOM 3995 C C . SER A 1 503 ? 17.126 16.257 -7.155 1.00 52.78 503 SER A C 1
ATOM 3997 O O . SER A 1 503 ? 16.126 16.589 -6.523 1.00 52.78 503 SER A O 1
ATOM 3999 N N . GLU A 1 504 ? 17.265 16.531 -8.450 1.00 63.03 504 GLU A N 1
ATOM 4000 C CA . GLU A 1 504 ? 16.256 17.214 -9.257 1.00 63.03 504 GLU A CA 1
ATOM 4001 C C . GLU A 1 504 ? 15.118 16.261 -9.707 1.00 63.03 504 GLU A C 1
ATOM 4003 O O . GLU A 1 504 ? 15.340 15.058 -9.902 1.00 63.03 504 GLU A O 1
ATOM 4008 N N . PRO A 1 505 ? 13.879 16.772 -9.869 1.00 66.75 505 PRO A N 1
ATOM 4009 C CA . PRO A 1 505 ? 12.728 15.968 -10.272 1.00 66.75 505 PRO A CA 1
ATOM 4010 C C . PRO A 1 505 ? 12.864 15.483 -11.721 1.00 66.75 505 PRO A C 1
ATOM 4012 O O . PRO A 1 505 ? 13.103 16.268 -12.636 1.00 66.75 505 PRO A O 1
ATOM 4015 N N . LEU A 1 506 ? 12.677 14.179 -11.929 1.00 74.62 506 LEU A N 1
ATOM 4016 C CA . LEU A 1 506 ? 12.640 13.580 -13.264 1.00 74.62 506 LEU A CA 1
ATOM 4017 C C . LEU A 1 506 ? 11.218 13.656 -13.812 1.00 74.62 506 LEU A C 1
ATOM 4019 O O . LEU A 1 506 ? 10.273 13.478 -13.050 1.00 74.62 506 LEU A O 1
ATOM 4023 N N . ASN A 1 507 ? 11.061 13.810 -15.123 1.00 78.38 507 ASN A N 1
ATOM 4024 C CA . ASN A 1 507 ? 9.753 13.846 -15.779 1.00 78.38 507 ASN A CA 1
ATOM 4025 C C . ASN A 1 507 ? 9.721 12.865 -16.960 1.00 78.38 507 ASN A C 1
ATOM 4027 O O . ASN A 1 507 ? 10.699 12.754 -17.701 1.00 78.38 507 ASN A O 1
ATOM 4031 N N . ALA A 1 508 ? 8.605 12.155 -17.127 1.00 83.31 508 ALA A N 1
ATOM 4032 C CA . ALA A 1 508 ? 8.352 11.260 -18.253 1.00 83.31 508 ALA A CA 1
ATOM 4033 C C . ALA A 1 508 ? 7.536 11.963 -19.343 1.00 83.31 508 ALA A C 1
ATOM 4035 O O . ALA A 1 508 ? 6.477 12.535 -19.071 1.00 83.31 508 ALA A O 1
ATOM 4036 N N . TYR A 1 509 ? 8.000 11.832 -20.583 1.00 84.00 509 TYR A N 1
ATOM 4037 C CA . TYR A 1 509 ? 7.346 12.348 -21.779 1.00 84.00 509 TYR A CA 1
ATOM 4038 C C . TYR A 1 509 ? 7.217 11.252 -22.824 1.00 84.00 509 TYR A C 1
ATOM 4040 O O . TYR A 1 509 ? 8.139 10.462 -23.027 1.00 84.00 509 TYR A O 1
ATOM 4048 N N . LEU A 1 510 ? 6.087 11.244 -23.517 1.00 84.88 510 LEU A N 1
ATOM 4049 C CA . LEU A 1 510 ? 5.893 10.468 -24.729 1.00 84.88 510 LEU A CA 1
ATOM 4050 C C . LEU A 1 510 ? 5.980 11.415 -25.921 1.00 84.88 510 LEU A C 1
ATOM 4052 O O . LEU A 1 510 ? 5.221 12.379 -25.990 1.00 84.88 510 LEU A O 1
ATOM 4056 N N . THR A 1 511 ? 6.910 11.158 -26.834 1.00 81.50 511 THR A N 1
ATOM 4057 C CA . THR A 1 511 ? 7.197 12.036 -27.971 1.00 81.50 511 THR A CA 1
ATOM 4058 C C . THR A 1 511 ? 7.221 11.257 -29.276 1.00 81.50 511 THR A C 1
ATOM 4060 O O . THR A 1 511 ? 7.632 10.096 -29.312 1.00 81.50 511 THR A O 1
ATOM 4063 N N . ASN A 1 512 ? 6.822 11.892 -30.373 1.00 76.69 512 ASN A N 1
ATOM 4064 C CA . ASN A 1 512 ? 7.130 11.378 -31.706 1.00 76.69 512 ASN A CA 1
ATOM 4065 C C . ASN A 1 512 ? 8.648 11.504 -31.983 1.00 76.69 512 ASN A C 1
ATOM 4067 O O . ASN A 1 512 ? 9.300 12.378 -31.409 1.00 76.69 512 ASN A O 1
ATOM 4071 N N . SER A 1 513 ? 9.217 10.630 -32.818 1.00 63.47 513 SER A N 1
ATOM 4072 C CA . SER A 1 513 ? 10.667 10.492 -33.056 1.00 63.47 513 SER A CA 1
ATOM 4073 C C . SER A 1 513 ? 11.390 11.772 -33.499 1.00 63.47 513 SER A C 1
ATOM 4075 O O . SER A 1 513 ? 12.606 11.850 -33.336 1.00 63.47 513 SER A O 1
ATOM 4077 N N . ASP A 1 514 ? 10.655 12.775 -33.987 1.00 55.69 514 ASP A N 1
ATOM 4078 C CA . ASP A 1 514 ? 11.202 13.968 -34.650 1.00 55.69 514 ASP A CA 1
ATOM 4079 C C . ASP A 1 514 ? 11.135 15.242 -33.775 1.00 55.69 514 ASP A C 1
ATOM 4081 O O . ASP A 1 514 ? 11.486 16.337 -34.211 1.00 55.69 514 ASP A O 1
ATOM 4085 N N . GLY A 1 515 ? 10.676 15.130 -32.522 1.00 48.06 515 GLY A N 1
ATOM 4086 C CA . GLY A 1 515 ? 10.533 16.271 -31.614 1.00 48.06 515 GLY A CA 1
ATOM 4087 C C . GLY A 1 515 ? 11.829 16.634 -30.884 1.00 48.06 515 GLY A C 1
ATOM 4088 O O . GLY A 1 515 ? 12.200 15.984 -29.904 1.00 48.06 515 GLY A O 1
ATOM 4089 N N . HIS A 1 516 ? 12.489 17.721 -31.288 1.00 45.53 516 HIS A N 1
ATOM 4090 C CA . HIS A 1 516 ? 13.462 18.401 -30.430 1.00 45.53 516 HIS A CA 1
ATOM 4091 C C . HIS A 1 516 ? 12.726 19.058 -29.245 1.00 45.53 516 HIS A C 1
ATOM 4093 O O . HIS A 1 516 ? 11.874 19.918 -29.441 1.00 45.53 516 HIS A O 1
ATOM 4099 N N . ILE A 1 517 ? 13.084 18.696 -28.007 1.00 48.31 517 ILE A N 1
ATOM 4100 C CA . ILE A 1 517 ? 12.468 19.189 -26.748 1.00 48.31 517 ILE A CA 1
ATOM 4101 C C . ILE A 1 517 ? 12.737 20.698 -26.498 1.00 48.31 517 ILE A C 1
ATOM 4103 O O . ILE A 1 517 ? 12.252 21.278 -25.531 1.00 48.31 517 ILE A O 1
ATOM 4107 N N . ASN A 1 518 ? 13.463 21.378 -27.391 1.00 41.72 518 ASN A N 1
ATOM 4108 C CA . ASN A 1 518 ? 13.935 22.753 -27.196 1.00 41.72 518 ASN A CA 1
ATOM 4109 C C . ASN A 1 518 ? 12.986 23.852 -27.712 1.00 41.72 518 ASN A C 1
ATOM 4111 O O . ASN A 1 518 ? 13.415 24.997 -27.813 1.00 41.72 518 ASN A O 1
ATOM 4115 N N . SER A 1 519 ? 11.718 23.557 -28.024 1.00 39.59 519 SER A N 1
ATOM 4116 C CA . SER A 1 519 ? 10.753 24.598 -28.409 1.00 39.59 519 SER A CA 1
ATOM 4117 C C . SER A 1 519 ? 9.435 24.483 -27.628 1.00 39.59 519 SER A C 1
ATOM 4119 O O . SER A 1 519 ? 8.809 23.421 -27.671 1.00 39.59 519 SER A O 1
ATOM 4121 N N . PRO A 1 520 ? 8.962 25.555 -26.956 1.00 35.44 520 PRO A N 1
ATOM 4122 C CA . PRO A 1 520 ? 7.709 25.569 -26.187 1.00 35.44 520 PRO A CA 1
ATOM 4123 C C . PRO A 1 520 ? 6.424 25.409 -27.028 1.00 35.44 520 PRO A C 1
ATOM 4125 O O . PRO A 1 520 ? 5.330 25.501 -26.479 1.00 35.44 520 PRO A O 1
ATOM 4128 N N . HIS A 1 521 ? 6.530 25.189 -28.345 1.00 36.97 521 HIS A N 1
ATOM 4129 C CA . HIS A 1 521 ? 5.419 25.293 -29.299 1.00 36.97 521 HIS A CA 1
ATOM 4130 C C . HIS A 1 521 ? 5.011 23.993 -30.021 1.00 36.97 521 HIS A C 1
ATOM 4132 O O . HIS A 1 521 ? 4.347 24.064 -31.046 1.00 36.97 521 HIS A O 1
ATOM 4138 N N . THR A 1 522 ? 5.327 22.793 -29.515 1.00 43.03 522 THR A N 1
ATOM 4139 C CA . THR A 1 522 ? 4.836 21.535 -30.137 1.00 43.03 522 THR A CA 1
ATOM 4140 C C . THR A 1 522 ? 4.068 20.636 -29.162 1.00 43.03 522 THR A C 1
ATOM 4142 O O . THR A 1 522 ? 4.452 19.503 -28.861 1.00 43.03 522 THR A O 1
ATOM 4145 N N . SER A 1 523 ? 2.924 21.132 -28.679 1.00 50.91 523 SER A N 1
ATOM 4146 C CA . SER A 1 523 ? 1.941 20.341 -27.917 1.00 50.91 523 SER A CA 1
ATOM 4147 C C . SER A 1 523 ? 1.312 19.200 -28.732 1.00 50.91 523 SER A C 1
ATOM 4149 O O . SER A 1 523 ? 0.779 18.256 -28.156 1.00 50.91 523 SER A O 1
ATOM 4151 N N . GLU A 1 524 ? 1.399 19.236 -30.066 1.00 55.03 524 GLU A N 1
ATOM 4152 C CA . GLU A 1 524 ? 0.808 18.212 -30.939 1.00 55.03 524 GLU A CA 1
ATOM 4153 C C . GLU A 1 524 ? 1.596 16.893 -30.965 1.00 55.03 524 GLU A C 1
ATOM 4155 O O . GLU A 1 524 ? 1.015 15.837 -31.211 1.00 55.03 524 GLU A O 1
ATOM 4160 N N . ASN A 1 525 ? 2.901 16.920 -30.673 1.00 64.69 525 ASN A N 1
ATOM 4161 C CA . ASN A 1 525 ? 3.793 15.759 -30.817 1.00 64.69 525 ASN A CA 1
ATOM 4162 C C . ASN A 1 525 ? 4.344 15.225 -29.492 1.00 64.69 525 ASN A C 1
ATOM 4164 O O . ASN A 1 525 ? 5.107 14.252 -29.492 1.00 64.69 525 ASN A O 1
ATOM 4168 N N . THR A 1 526 ? 3.985 15.854 -28.372 1.00 67.56 526 THR A N 1
ATOM 4169 C CA . THR A 1 526 ? 4.504 15.510 -27.049 1.00 67.56 526 THR A CA 1
ATOM 4170 C C . THR A 1 526 ? 3.373 15.426 -26.029 1.00 67.56 526 THR A C 1
ATOM 4172 O O . THR A 1 526 ? 2.454 16.238 -26.014 1.00 67.56 526 THR A O 1
ATOM 4175 N N . SER A 1 527 ? 3.412 14.415 -25.165 1.00 76.06 527 SER A N 1
ATOM 4176 C CA . SER A 1 527 ? 2.455 14.252 -24.070 1.00 76.06 527 SER A CA 1
ATOM 4177 C C . SER A 1 527 ? 3.191 14.009 -22.761 1.00 76.06 527 SER A C 1
ATOM 4179 O O . SER A 1 527 ? 4.065 13.142 -22.667 1.00 76.06 527 SER A O 1
ATOM 4181 N N . ILE A 1 528 ? 2.829 14.778 -21.735 1.00 78.75 528 ILE A N 1
ATOM 4182 C CA . ILE A 1 528 ? 3.407 14.659 -20.395 1.00 78.75 528 ILE A CA 1
ATOM 4183 C C . ILE A 1 528 ? 2.775 13.456 -19.703 1.00 78.75 528 ILE A C 1
ATOM 4185 O O . ILE A 1 528 ? 1.581 13.453 -19.423 1.00 78.75 528 ILE A O 1
ATOM 4189 N N . MET A 1 529 ? 3.583 12.447 -19.385 1.00 74.19 529 MET A N 1
ATOM 4190 C CA . MET A 1 529 ? 3.139 11.286 -18.608 1.00 74.19 529 MET A CA 1
ATOM 4191 C C . MET A 1 529 ? 3.229 11.538 -17.102 1.00 74.19 529 MET A C 1
ATOM 4193 O O . MET A 1 529 ? 2.491 10.946 -16.324 1.00 74.19 529 MET A O 1
ATOM 4197 N N . GLY A 1 530 ? 4.103 12.425 -16.646 1.00 72.31 530 GLY A N 1
ATOM 4198 C CA . GLY A 1 530 ? 4.111 12.859 -15.252 1.00 72.31 530 GLY A CA 1
ATOM 4199 C C . GLY A 1 530 ? 5.498 12.937 -14.647 1.00 72.31 530 GLY A C 1
ATOM 4200 O O . GLY A 1 530 ? 6.507 12.652 -15.291 1.00 72.31 530 GLY A O 1
ATOM 4201 N N . ASN A 1 531 ? 5.524 13.333 -13.381 1.00 72.38 531 ASN A N 1
ATOM 4202 C CA . ASN A 1 531 ? 6.740 13.701 -12.672 1.00 72.38 531 ASN A CA 1
ATOM 4203 C C . ASN A 1 531 ? 7.080 12.631 -11.625 1.00 72.38 531 ASN A C 1
ATOM 4205 O O . ASN A 1 531 ? 6.209 12.179 -10.884 1.00 72.38 531 ASN A O 1
ATOM 4209 N N . PHE A 1 532 ? 8.349 12.240 -11.539 1.00 68.69 532 PHE A N 1
ATOM 4210 C CA . PHE A 1 532 ? 8.860 11.256 -10.587 1.00 68.69 532 PHE A CA 1
ATOM 4211 C C . PHE A 1 532 ? 9.218 11.917 -9.258 1.00 68.69 532 PHE A C 1
ATOM 4213 O O . PHE A 1 532 ? 10.357 12.341 -9.024 1.00 68.69 532 PHE A O 1
ATOM 4220 N N . TYR A 1 533 ? 8.246 11.946 -8.356 1.00 60.75 533 TYR A N 1
ATOM 4221 C CA . TYR A 1 533 ? 8.475 12.317 -6.959 1.00 60.75 533 TYR A CA 1
ATOM 4222 C C . TYR A 1 533 ? 8.981 11.139 -6.114 1.00 60.75 533 TYR A C 1
ATOM 4224 O O . TYR A 1 533 ? 9.702 11.343 -5.142 1.00 60.75 533 TYR A O 1
ATOM 4232 N N . ASP A 1 534 ? 8.673 9.913 -6.535 1.00 67.88 534 ASP A N 1
ATOM 4233 C CA . ASP A 1 534 ? 9.211 8.656 -6.005 1.00 67.88 534 ASP A CA 1
ATOM 4234 C C . ASP A 1 534 ? 9.921 7.887 -7.145 1.00 67.88 534 ASP A C 1
ATOM 4236 O O . ASP A 1 534 ? 10.324 8.458 -8.163 1.00 67.88 534 ASP A O 1
ATOM 4240 N N . ASN A 1 535 ? 10.079 6.579 -6.994 1.00 75.31 535 ASN A N 1
ATOM 4241 C CA . ASN A 1 535 ? 10.607 5.666 -8.002 1.00 75.31 535 ASN A CA 1
ATOM 4242 C C . ASN A 1 535 ? 9.542 5.150 -8.983 1.00 75.31 535 ASN A C 1
ATOM 4244 O O . ASN A 1 535 ? 9.870 4.354 -9.857 1.00 75.31 535 ASN A O 1
ATOM 4248 N N . VAL A 1 536 ? 8.275 5.558 -8.852 1.00 77.56 536 VAL A N 1
ATOM 4249 C CA . VAL A 1 536 ? 7.167 5.069 -9.688 1.00 77.56 536 VAL A CA 1
ATOM 4250 C C . VAL A 1 536 ? 6.263 6.220 -10.110 1.00 77.56 536 VAL A C 1
ATOM 4252 O O . VAL A 1 536 ? 5.873 7.034 -9.279 1.00 77.56 536 VAL A O 1
ATOM 4255 N N . VAL A 1 537 ? 5.881 6.238 -11.383 1.00 79.06 537 VAL A N 1
ATOM 4256 C CA . VAL A 1 537 ? 4.851 7.112 -11.955 1.00 79.06 537 VAL A CA 1
ATOM 4257 C C . VAL A 1 537 ? 3.814 6.234 -12.636 1.00 79.06 537 VAL A C 1
ATOM 4259 O O . VAL A 1 537 ? 4.162 5.299 -13.353 1.00 79.06 537 VAL A O 1
ATOM 4262 N N . SER A 1 538 ? 2.530 6.498 -12.413 1.00 82.56 538 SER A N 1
ATOM 4263 C CA . SER A 1 538 ? 1.468 5.704 -13.029 1.00 82.56 538 SER A CA 1
ATOM 4264 C C . SER A 1 538 ? 0.211 6.520 -13.279 1.00 82.56 538 SER A C 1
ATOM 4266 O O . SER A 1 538 ? -0.242 7.256 -12.397 1.00 82.56 538 SER A O 1
ATOM 4268 N N . GLY A 1 539 ? -0.401 6.352 -14.446 1.00 78.94 539 GLY A N 1
ATOM 4269 C CA . GLY A 1 539 ? -1.500 7.205 -14.856 1.00 78.94 539 GLY A CA 1
ATOM 4270 C C . GLY A 1 539 ? -2.257 6.737 -16.081 1.00 78.94 539 GLY A C 1
ATOM 4271 O O . GLY A 1 539 ? -2.007 5.670 -16.638 1.00 78.94 539 GLY A O 1
ATOM 4272 N N . THR A 1 540 ? -3.208 7.577 -16.469 1.00 82.25 540 THR A N 1
ATOM 4273 C CA . THR A 1 540 ? -4.013 7.404 -17.671 1.00 82.25 540 THR A CA 1
ATOM 4274 C C . THR A 1 540 ? -3.929 8.696 -18.469 1.00 82.25 540 THR A C 1
ATOM 4276 O O . THR A 1 540 ? -4.282 9.754 -17.948 1.00 82.25 540 THR A O 1
ATOM 4279 N N . LEU A 1 541 ? -3.463 8.612 -19.712 1.00 80.75 541 LEU A N 1
ATOM 4280 C CA . LEU A 1 541 ? -3.530 9.706 -20.672 1.00 80.75 541 LEU A CA 1
ATOM 4281 C C . LEU A 1 541 ? -4.820 9.565 -21.475 1.00 80.75 541 LEU A C 1
ATOM 4283 O O . LEU A 1 541 ? -5.011 8.572 -22.174 1.00 80.75 541 LEU A O 1
ATOM 4287 N N . THR A 1 542 ? -5.702 10.552 -21.348 1.00 76.31 542 THR A N 1
ATOM 4288 C CA . THR A 1 542 ? -6.984 10.613 -22.069 1.00 76.31 542 THR A CA 1
ATOM 4289 C C . THR A 1 542 ? -6.939 11.563 -23.263 1.00 76.31 542 THR A C 1
ATOM 4291 O O . THR A 1 542 ? -7.697 11.380 -24.204 1.00 76.31 542 THR A O 1
ATOM 4294 N N . ALA A 1 543 ? -6.049 12.558 -23.238 1.00 71.06 543 ALA A N 1
ATOM 4295 C CA . ALA A 1 543 ? -5.856 13.522 -24.315 1.00 71.06 543 ALA A CA 1
ATOM 4296 C C . ALA A 1 543 ? -4.529 13.225 -25.028 1.00 71.06 543 ALA A C 1
ATOM 4298 O O . ALA A 1 543 ? -3.467 13.663 -24.588 1.00 71.06 543 ALA A O 1
ATOM 4299 N N . ILE A 1 544 ? -4.591 12.422 -26.092 1.00 77.81 544 ILE A N 1
ATOM 4300 C CA . ILE A 1 544 ? -3.453 12.079 -26.954 1.00 77.81 544 ILE A CA 1
ATOM 4301 C C . ILE A 1 544 ? -3.789 12.540 -28.372 1.00 77.81 544 ILE A C 1
ATOM 4303 O O . ILE A 1 544 ? -4.910 12.344 -28.839 1.00 77.81 544 ILE A O 1
ATOM 4307 N N . SER A 1 545 ? -2.831 13.161 -29.060 1.00 77.88 545 SER A N 1
ATOM 4308 C CA . SER A 1 545 ? -3.033 13.623 -30.434 1.00 77.88 545 SER A CA 1
ATOM 4309 C C . SER A 1 545 ? -3.136 12.456 -31.423 1.00 77.88 545 SER A C 1
ATOM 4311 O O . SER A 1 545 ? -2.546 11.389 -31.232 1.00 77.88 545 SER A O 1
ATOM 4313 N N . GLN A 1 546 ? -3.837 12.671 -32.540 1.00 79.44 546 GLN A N 1
ATOM 4314 C CA . GLN A 1 546 ? -3.953 11.678 -33.616 1.00 79.44 546 GLN A CA 1
ATOM 4315 C C . GLN A 1 546 ? -2.578 11.267 -34.176 1.00 79.44 546 GLN A C 1
ATOM 4317 O O . GLN A 1 546 ? -2.338 10.085 -34.435 1.00 79.44 546 GLN A O 1
ATOM 4322 N N . HIS A 1 547 ? -1.648 12.222 -34.296 1.00 80.44 547 HIS A N 1
ATOM 4323 C CA . HIS A 1 547 ? -0.269 11.970 -34.724 1.00 80.44 547 HIS A CA 1
ATOM 4324 C C . HIS A 1 547 ? 0.469 11.032 -33.764 1.00 80.44 547 HIS A C 1
ATOM 4326 O O . HIS A 1 547 ? 1.154 10.108 -34.206 1.00 80.44 547 HIS A O 1
ATOM 4332 N N . LEU A 1 548 ? 0.287 11.215 -32.454 1.00 82.69 548 LEU A N 1
ATOM 4333 C CA . LEU A 1 548 ? 0.935 10.380 -31.451 1.00 82.69 548 LEU A CA 1
ATOM 4334 C C . LEU A 1 548 ? 0.299 8.985 -31.357 1.00 82.69 548 LEU A C 1
ATOM 4336 O O . LEU A 1 548 ? 1.027 8.007 -31.190 1.00 82.69 548 LEU A O 1
ATOM 4340 N N . PHE A 1 549 ? -1.020 8.852 -31.552 1.00 86.00 549 PHE A N 1
ATOM 4341 C CA . PHE A 1 549 ? -1.669 7.540 -31.694 1.00 86.00 549 PHE A CA 1
ATOM 4342 C C . PHE A 1 549 ? -1.121 6.750 -32.888 1.00 86.00 549 PHE A C 1
ATOM 4344 O O . PHE A 1 549 ? -0.807 5.566 -32.746 1.00 86.00 549 PHE A O 1
ATOM 4351 N N . LYS A 1 550 ? -0.937 7.409 -34.039 1.00 84.94 550 LYS A N 1
ATOM 4352 C CA . LYS A 1 550 ? -0.333 6.798 -35.232 1.00 84.94 550 LYS A CA 1
ATOM 4353 C C . LYS A 1 550 ? 1.134 6.420 -34.999 1.00 84.94 550 LYS A C 1
ATOM 4355 O O . LYS A 1 550 ? 1.569 5.347 -35.408 1.00 84.94 550 LYS A O 1
ATOM 4360 N N . ALA A 1 551 ? 1.896 7.263 -34.300 1.00 85.31 551 ALA A N 1
ATOM 4361 C CA . ALA A 1 551 ? 3.278 6.957 -33.930 1.00 85.31 551 ALA A CA 1
ATOM 4362 C C . ALA A 1 551 ? 3.374 5.759 -32.966 1.00 85.31 551 ALA A C 1
ATOM 4364 O O . ALA A 1 551 ? 4.284 4.942 -33.105 1.00 85.31 551 ALA A O 1
ATOM 4365 N N . LEU A 1 552 ? 2.438 5.628 -32.018 1.00 89.38 552 LEU A N 1
ATOM 4366 C CA . LEU A 1 552 ? 2.342 4.472 -31.121 1.00 89.38 552 LEU A CA 1
ATOM 4367 C C . LEU A 1 552 ? 2.007 3.184 -31.878 1.00 89.38 552 LEU A C 1
ATOM 4369 O O . LEU A 1 552 ? 2.606 2.153 -31.586 1.00 89.38 552 LEU A O 1
ATOM 4373 N N . ASP A 1 553 ? 1.091 3.245 -32.845 1.00 89.12 553 ASP A N 1
ATOM 4374 C CA . ASP A 1 553 ? 0.690 2.087 -33.654 1.00 89.12 553 ASP A CA 1
ATOM 4375 C C . ASP A 1 553 ? 1.855 1.590 -34.529 1.00 89.12 553 ASP A C 1
ATOM 4377 O O . ASP A 1 553 ? 2.182 0.405 -34.542 1.00 89.12 553 ASP A O 1
ATOM 4381 N N . ASN A 1 554 ? 2.577 2.523 -35.158 1.00 87.25 554 ASN A N 1
ATOM 4382 C CA . ASN A 1 554 ? 3.722 2.230 -36.026 1.00 87.25 554 ASN A CA 1
ATOM 4383 C C . ASN A 1 554 ? 5.024 1.897 -35.270 1.00 87.25 554 ASN A C 1
ATOM 4385 O O . ASN A 1 554 ? 6.007 1.501 -35.892 1.00 87.25 554 ASN A O 1
ATOM 4389 N N . GLY A 1 555 ? 5.075 2.090 -33.947 1.00 86.12 555 GLY A N 1
ATOM 4390 C CA . GLY A 1 555 ? 6.291 1.886 -33.148 1.00 86.12 555 GLY A CA 1
ATOM 4391 C C . GLY A 1 555 ? 7.347 2.995 -33.253 1.00 86.12 555 GLY A C 1
ATOM 4392 O O . GLY A 1 555 ? 8.506 2.780 -32.888 1.00 86.12 555 GLY A O 1
ATOM 4393 N N . ASN A 1 556 ? 6.955 4.179 -33.729 1.00 85.88 556 ASN A N 1
ATOM 4394 C CA . ASN A 1 556 ? 7.819 5.359 -33.864 1.00 85.88 556 ASN A CA 1
ATOM 4395 C C . ASN A 1 556 ? 7.743 6.306 -32.658 1.00 85.88 556 ASN A C 1
ATOM 4397 O O . ASN A 1 556 ? 8.529 7.248 -32.560 1.00 85.88 556 ASN A O 1
ATOM 4401 N N . ALA A 1 557 ? 6.830 6.060 -31.718 1.00 87.56 557 ALA A N 1
ATOM 4402 C CA . ALA A 1 557 ? 6.784 6.813 -30.475 1.00 87.56 557 ALA A CA 1
ATOM 4403 C C . ALA A 1 557 ? 8.013 6.507 -29.602 1.00 87.56 557 ALA A C 1
ATOM 4405 O O . ALA A 1 557 ? 8.535 5.392 -29.569 1.00 87.56 557 ALA A O 1
ATOM 4406 N N . THR A 1 558 ? 8.464 7.504 -28.853 1.00 86.00 558 THR A N 1
ATOM 4407 C CA . THR A 1 558 ? 9.605 7.416 -27.942 1.00 86.00 558 THR A CA 1
ATOM 4408 C C . THR A 1 558 ? 9.176 7.857 -26.552 1.00 86.00 558 THR A C 1
ATOM 4410 O O . THR A 1 558 ? 8.613 8.931 -26.368 1.00 86.00 558 THR A O 1
ATOM 4413 N N . LEU A 1 559 ? 9.414 7.007 -25.557 1.00 87.81 559 LEU A N 1
ATOM 4414 C CA . LEU A 1 559 ? 9.239 7.356 -24.154 1.00 87.81 559 LEU A CA 1
ATOM 4415 C C . LEU A 1 559 ? 10.581 7.838 -23.618 1.00 87.81 559 LEU A C 1
ATOM 4417 O O . LEU A 1 559 ? 11.554 7.085 -23.653 1.00 87.81 559 LEU A O 1
ATOM 4421 N N . ARG A 1 560 ? 10.623 9.070 -23.112 1.00 83.25 560 ARG A N 1
ATOM 4422 C CA . ARG A 1 560 ? 11.836 9.723 -22.613 1.00 83.25 560 ARG A CA 1
ATOM 4423 C C . ARG A 1 560 ? 11.651 10.142 -21.164 1.00 83.25 560 ARG A C 1
ATOM 4425 O O . ARG A 1 560 ? 10.636 10.732 -20.799 1.00 83.25 560 ARG A O 1
ATOM 4432 N N . ILE A 1 561 ? 12.653 9.861 -20.340 1.00 83.00 561 ILE A N 1
ATOM 4433 C CA . ILE A 1 561 ? 12.770 10.397 -18.984 1.00 83.00 561 ILE A CA 1
ATOM 4434 C C . ILE A 1 561 ? 13.833 11.479 -19.025 1.00 83.00 561 ILE A C 1
ATOM 4436 O O . ILE A 1 561 ? 14.985 11.196 -19.353 1.00 83.00 561 ILE A O 1
ATOM 4440 N N . ILE A 1 562 ? 13.450 12.705 -18.693 1.00 76.75 562 ILE A N 1
ATOM 4441 C CA . ILE A 1 562 ? 14.334 13.869 -18.747 1.00 76.75 562 ILE A CA 1
ATOM 4442 C C . ILE A 1 562 ? 14.429 14.545 -17.379 1.00 76.75 562 ILE A C 1
ATOM 4444 O O . ILE A 1 562 ? 13.621 14.304 -16.479 1.00 76.75 562 ILE A O 1
ATOM 4448 N N . ASN A 1 563 ? 15.412 15.427 -17.245 1.00 72.56 563 ASN A N 1
ATOM 4449 C CA . ASN A 1 563 ? 15.557 16.346 -16.122 1.00 72.56 563 ASN A CA 1
ATOM 4450 C C . ASN A 1 563 ? 16.073 17.695 -16.645 1.00 72.56 563 ASN A C 1
ATOM 4452 O O . ASN A 1 563 ? 16.641 17.741 -17.733 1.00 72.56 563 ASN A O 1
ATOM 4456 N N . ARG A 1 564 ? 15.951 18.768 -15.859 1.00 68.06 564 ARG A N 1
ATOM 4457 C CA . ARG A 1 564 ? 16.486 20.104 -16.163 1.00 68.06 564 ARG A CA 1
ATOM 4458 C C . ARG A 1 564 ? 17.958 20.065 -16.567 1.00 68.06 564 ARG A C 1
ATOM 4460 O O . ARG A 1 564 ? 18.324 20.682 -17.558 1.00 68.06 564 ARG A O 1
ATOM 4467 N N . ARG A 1 565 ? 18.783 19.289 -15.858 1.00 63.22 565 ARG A N 1
ATOM 4468 C CA . ARG A 1 565 ? 20.209 19.130 -16.191 1.00 63.22 565 ARG A CA 1
ATOM 4469 C C . ARG A 1 565 ? 20.482 18.339 -17.478 1.00 63.22 565 ARG A C 1
ATOM 4471 O O . ARG A 1 565 ? 21.542 18.496 -18.073 1.00 63.22 565 ARG A O 1
ATOM 4478 N N . TYR A 1 566 ? 19.552 17.483 -17.896 1.00 66.50 566 TYR A N 1
ATOM 4479 C CA . TYR A 1 566 ? 19.701 16.587 -19.046 1.00 66.50 566 TYR A CA 1
ATOM 4480 C C . TYR A 1 566 ? 18.436 16.628 -19.924 1.00 66.50 566 TYR A C 1
ATOM 4482 O O . TYR A 1 566 ? 17.658 15.664 -19.934 1.00 66.50 566 TYR A O 1
ATOM 4490 N N . PRO A 1 567 ? 18.205 17.740 -20.651 1.00 63.31 567 PRO A N 1
ATOM 4491 C CA . PRO A 1 567 ? 17.002 17.935 -21.465 1.00 63.31 567 PRO A CA 1
ATOM 4492 C C . PRO A 1 567 ? 16.954 16.996 -22.677 1.00 63.31 567 PRO A C 1
ATOM 4494 O O . PRO A 1 567 ? 15.874 16.605 -23.109 1.00 63.31 567 PRO A O 1
ATOM 4497 N N . SER A 1 568 ? 18.114 16.542 -23.167 1.00 59.94 568 SER A N 1
ATOM 4498 C CA . SER A 1 568 ? 18.232 15.538 -24.236 1.00 59.94 568 SER A CA 1
ATOM 4499 C C . SER A 1 568 ? 17.812 14.124 -23.805 1.00 59.94 568 SER A C 1
ATOM 4501 O O . SER A 1 568 ? 17.797 13.208 -24.623 1.00 59.94 568 SER A O 1
ATOM 4503 N N . GLY A 1 569 ? 17.439 13.927 -22.539 1.00 65.31 569 GLY A N 1
ATOM 4504 C CA . GLY A 1 569 ? 17.000 12.650 -21.991 1.00 65.31 569 GLY A CA 1
ATOM 4505 C C . GLY A 1 569 ? 18.080 11.913 -21.213 1.00 65.31 569 GLY A C 1
ATOM 4506 O O . GLY A 1 569 ? 19.259 11.946 -21.542 1.00 65.31 569 GLY A O 1
ATOM 4507 N N . ILE A 1 570 ? 17.647 11.259 -20.140 1.00 72.50 570 ILE A N 1
ATOM 4508 C CA . ILE A 1 570 ? 18.461 10.408 -19.269 1.00 72.50 570 ILE A CA 1
ATOM 4509 C C . ILE A 1 570 ? 18.249 8.941 -19.630 1.00 72.50 570 ILE A C 1
ATOM 4511 O O . ILE A 1 570 ? 19.193 8.158 -19.600 1.00 72.50 570 ILE A O 1
ATOM 4515 N N . LEU A 1 571 ? 17.010 8.576 -19.958 1.00 78.56 571 LEU A N 1
ATOM 4516 C CA . LEU A 1 571 ? 16.622 7.242 -20.393 1.00 78.56 571 LEU A CA 1
ATOM 4517 C C . LEU A 1 571 ? 15.573 7.354 -21.500 1.00 78.56 571 LEU A C 1
ATOM 4519 O O . LEU A 1 571 ? 14.665 8.180 -21.401 1.00 78.56 571 LEU A O 1
ATOM 4523 N N . GLU A 1 572 ? 15.674 6.510 -22.520 1.00 81.75 572 GLU A N 1
ATOM 4524 C CA . GLU A 1 572 ? 14.747 6.467 -23.646 1.00 81.75 572 GLU A CA 1
ATOM 4525 C C . GLU A 1 572 ? 14.450 5.037 -24.113 1.00 81.75 572 GLU A C 1
ATOM 4527 O O . GLU A 1 572 ? 15.242 4.108 -23.926 1.00 81.75 572 GLU A O 1
ATOM 4532 N N . VAL A 1 573 ? 13.273 4.849 -24.711 1.00 83.94 573 VAL A N 1
ATOM 4533 C CA . VAL A 1 573 ? 12.894 3.610 -25.399 1.00 83.94 573 VAL A CA 1
ATOM 4534 C C . VAL A 1 573 ? 11.900 3.907 -26.518 1.00 83.94 573 VAL A C 1
ATOM 4536 O O . VAL A 1 573 ? 11.014 4.747 -26.358 1.00 83.94 573 VAL A O 1
ATOM 4539 N N . LYS A 1 574 ? 12.025 3.201 -27.648 1.00 86.12 574 LYS A N 1
ATOM 4540 C CA . LYS A 1 574 ? 10.988 3.187 -28.689 1.00 86.12 574 LYS A CA 1
ATOM 4541 C C . LYS A 1 574 ? 9.808 2.337 -28.229 1.00 86.12 574 LYS A C 1
ATOM 4543 O O . LYS A 1 574 ? 9.996 1.225 -27.735 1.00 86.12 574 LYS A O 1
ATOM 4548 N N . VAL A 1 575 ? 8.603 2.865 -28.383 1.00 88.88 575 VAL A N 1
ATOM 4549 C CA . VAL A 1 575 ? 7.368 2.274 -27.877 1.00 88.88 575 VAL A CA 1
ATOM 4550 C C . VAL A 1 575 ? 6.434 1.981 -29.041 1.00 88.88 575 VAL A C 1
ATOM 4552 O O . VAL A 1 575 ? 6.108 2.872 -29.820 1.00 88.88 575 VAL A O 1
ATOM 4555 N N . ALA A 1 576 ? 5.970 0.734 -29.105 1.00 88.69 576 ALA A N 1
ATOM 4556 C CA . ALA A 1 576 ? 4.907 0.296 -29.997 1.00 88.69 576 ALA A CA 1
ATOM 4557 C C . ALA A 1 576 ? 3.722 -0.191 -29.155 1.00 88.69 576 ALA A C 1
ATOM 4559 O O . ALA A 1 576 ? 3.867 -1.124 -28.363 1.00 88.69 576 ALA A O 1
ATOM 4560 N N . VAL A 1 577 ? 2.568 0.456 -29.306 1.00 88.00 577 VAL A N 1
ATOM 4561 C CA . VAL A 1 577 ? 1.298 0.057 -28.688 1.00 88.00 577 VAL A CA 1
ATOM 4562 C C . VAL A 1 577 ? 0.251 0.016 -29.802 1.00 88.00 577 VAL A C 1
ATOM 4564 O O . VAL A 1 577 ? -0.257 1.077 -30.180 1.00 88.00 577 VAL A O 1
ATOM 4567 N N . PRO A 1 578 ? -0.068 -1.183 -30.327 1.00 87.38 578 PRO A N 1
ATOM 4568 C CA . PRO A 1 578 ? -1.056 -1.343 -31.388 1.00 87.38 578 PRO A CA 1
ATOM 4569 C C . PRO A 1 578 ? -2.386 -0.698 -31.005 1.00 87.38 578 PRO A C 1
ATOM 4571 O O . PRO A 1 578 ? -2.900 -0.937 -29.907 1.00 87.38 578 PRO A O 1
ATOM 4574 N N . ASN A 1 579 ? -2.926 0.143 -31.883 1.00 86.06 579 ASN A N 1
ATOM 4575 C CA . ASN A 1 579 ? -4.185 0.840 -31.645 1.00 86.06 579 ASN A CA 1
ATOM 4576 C C . ASN A 1 579 ? -4.825 1.317 -32.956 1.00 86.06 579 ASN A C 1
ATOM 4578 O O . ASN A 1 579 ? -4.150 1.663 -33.913 1.00 86.06 579 ASN A O 1
ATOM 4582 N N . ASN A 1 580 ? -6.150 1.417 -32.974 1.00 84.19 580 ASN A N 1
ATOM 4583 C CA . ASN A 1 580 ? -6.922 1.988 -34.083 1.00 84.19 580 ASN A CA 1
ATOM 4584 C C . ASN A 1 580 ? -7.488 3.380 -33.751 1.00 84.19 580 ASN A C 1
ATOM 4586 O O . ASN A 1 580 ? -8.336 3.897 -34.475 1.00 84.19 580 ASN A O 1
ATOM 4590 N N . CYS A 1 581 ? -7.019 3.996 -32.666 1.00 83.25 581 CYS A N 1
ATOM 4591 C CA . CYS A 1 581 ? -7.572 5.236 -32.125 1.00 83.25 581 CYS A CA 1
ATOM 4592 C C . CYS A 1 581 ? -7.405 6.435 -33.056 1.00 83.25 581 CYS A C 1
ATOM 4594 O O . CYS A 1 581 ? -8.223 7.347 -33.056 1.00 83.25 581 CYS A O 1
ATOM 4596 N N . TRP A 1 582 ? -6.379 6.401 -33.902 1.00 80.38 582 TRP A N 1
ATOM 4597 C CA . TRP A 1 582 ? -6.129 7.431 -34.900 1.00 80.38 582 TRP A CA 1
ATOM 4598 C C . TRP A 1 582 ? -7.106 7.397 -36.090 1.00 80.38 582 TRP A C 1
ATOM 4600 O O . TRP A 1 582 ? -7.115 8.352 -36.862 1.00 80.38 582 TRP A O 1
ATOM 4610 N N . LYS A 1 583 ? -7.911 6.333 -36.255 1.00 73.62 583 LYS A N 1
ATOM 4611 C CA . LYS A 1 583 ? -8.903 6.193 -37.342 1.00 73.62 583 LYS A CA 1
ATOM 4612 C C . LYS A 1 583 ? -10.289 6.729 -36.976 1.00 73.62 583 LYS A C 1
ATOM 4614 O O . LYS A 1 583 ? -11.053 7.096 -37.857 1.00 73.62 583 LYS A O 1
ATOM 4619 N N . LEU A 1 584 ? -10.599 6.825 -35.681 1.00 63.72 584 LEU A N 1
ATOM 4620 C CA . LEU A 1 584 ? -11.917 7.234 -35.175 1.00 63.72 584 LEU A CA 1
ATOM 4621 C C . LEU A 1 584 ? -12.311 8.683 -35.521 1.00 63.72 584 LEU A C 1
ATOM 4623 O O . LEU A 1 584 ? -13.466 9.037 -35.322 1.00 63.72 584 LEU A O 1
ATOM 4627 N N . SER A 1 585 ? -11.403 9.514 -36.049 1.00 50.72 585 SER A N 1
ATOM 4628 C CA . SER A 1 585 ? -11.748 10.856 -36.547 1.00 50.72 585 SER A CA 1
ATOM 4629 C C . SER A 1 585 ? -12.152 10.898 -38.028 1.00 50.72 585 SER A C 1
ATOM 4631 O O . SER A 1 585 ? -12.520 11.967 -38.504 1.00 50.72 585 SER A O 1
ATOM 4633 N N . GLN A 1 586 ? -12.087 9.778 -38.764 1.00 47.56 586 GLN A N 1
ATOM 4634 C CA . GLN A 1 586 ? -12.336 9.755 -40.216 1.00 47.56 586 GLN A CA 1
ATOM 4635 C C . GLN A 1 586 ? -13.687 9.140 -40.636 1.00 47.56 586 GLN A C 1
ATOM 4637 O O . GLN A 1 586 ? -14.131 9.426 -41.742 1.00 47.56 586 GLN A O 1
ATOM 4642 N N . ASP A 1 587 ? -14.380 8.388 -39.770 1.00 42.94 587 ASP A N 1
ATOM 4643 C CA . ASP A 1 587 ? -15.546 7.565 -40.158 1.00 42.94 587 ASP A CA 1
ATOM 4644 C C . ASP A 1 587 ? -16.895 7.997 -39.534 1.00 42.94 587 ASP A C 1
ATOM 4646 O O . ASP A 1 587 ? -17.691 7.152 -39.127 1.00 42.94 587 ASP A O 1
ATOM 4650 N N . VAL A 1 588 ? -17.209 9.297 -39.455 1.00 44.41 588 VAL A N 1
ATOM 4651 C CA . VAL A 1 588 ? -18.569 9.740 -39.060 1.00 44.41 588 VAL A CA 1
ATOM 4652 C C . VAL A 1 588 ? -19.148 10.731 -40.067 1.00 44.41 588 VAL A C 1
ATOM 4654 O O . VAL A 1 588 ? -19.303 11.914 -39.793 1.00 44.41 588 VAL A O 1
ATOM 4657 N N . ASN A 1 589 ? -19.519 10.209 -41.236 1.00 42.44 589 ASN A N 1
ATOM 4658 C CA . ASN A 1 589 ? -20.615 10.754 -42.035 1.00 42.44 589 ASN A CA 1
ATOM 4659 C C . ASN A 1 589 ? -21.723 9.695 -42.074 1.00 42.44 589 ASN A C 1
ATOM 4661 O O . ASN A 1 589 ? -21.706 8.801 -42.914 1.00 42.44 589 ASN A O 1
ATOM 4665 N N . GLY A 1 590 ? -22.675 9.804 -41.146 1.00 48.12 590 GLY A N 1
ATOM 4666 C CA . GLY A 1 590 ? -23.916 9.030 -41.162 1.00 48.12 590 GLY A CA 1
ATOM 4667 C C . GLY A 1 590 ? -23.909 7.796 -40.263 1.00 48.12 590 GLY A C 1
ATOM 4668 O O . GLY A 1 590 ? -23.613 6.702 -40.719 1.00 48.12 590 GLY A O 1
ATOM 4669 N N . ILE A 1 591 ? -24.266 7.987 -38.992 1.00 39.34 591 ILE A N 1
ATOM 4670 C CA . ILE A 1 591 ? -25.278 7.236 -38.223 1.00 39.34 591 ILE A CA 1
ATOM 4671 C C . ILE A 1 591 ? -25.333 7.892 -36.836 1.00 39.34 591 ILE A C 1
ATOM 4673 O O . ILE A 1 591 ? -24.307 8.181 -36.227 1.00 39.34 591 ILE A O 1
ATOM 4677 N N . ASP A 1 592 ? -26.556 8.155 -36.389 1.00 44.00 592 ASP A N 1
ATOM 4678 C CA . ASP A 1 592 ? -26.952 8.886 -35.185 1.00 44.00 592 ASP A CA 1
ATOM 4679 C C . ASP A 1 592 ? -26.262 8.352 -33.908 1.00 44.00 592 ASP A C 1
ATOM 4681 O O . ASP A 1 592 ? -26.668 7.355 -33.303 1.00 44.00 592 ASP A O 1
ATOM 4685 N N . SER A 1 593 ? -25.162 8.994 -33.506 1.00 38.66 593 SER A N 1
ATOM 4686 C CA . SER A 1 593 ? -24.401 8.675 -32.299 1.00 38.66 593 SER A CA 1
ATOM 4687 C C . SER A 1 593 ? -24.912 9.511 -31.128 1.00 38.66 593 SER A C 1
ATOM 4689 O O . SER A 1 593 ? -24.401 10.588 -30.828 1.00 38.66 593 SER A O 1
ATOM 4691 N N . PHE A 1 594 ? -25.891 8.967 -30.405 1.00 45.19 594 PHE A N 1
ATOM 4692 C CA . PHE A 1 594 ? -26.422 9.539 -29.161 1.00 45.19 594 PHE A CA 1
ATOM 4693 C C . PHE A 1 594 ? -25.433 9.506 -27.972 1.00 45.19 594 PHE A C 1
ATOM 4695 O O . PHE A 1 594 ? -25.816 9.783 -26.840 1.00 45.19 594 PHE A O 1
ATOM 4702 N N . LEU A 1 595 ? -24.152 9.193 -28.190 1.00 49.75 595 LEU A N 1
ATOM 4703 C CA . LEU A 1 595 ? -23.056 9.435 -27.252 1.00 49.75 595 LEU A CA 1
ATOM 4704 C C . LEU A 1 595 ? -21.774 9.715 -28.049 1.00 49.75 595 LEU A C 1
ATOM 4706 O O . LEU A 1 595 ? -21.372 8.886 -28.860 1.00 49.75 595 LEU A O 1
ATOM 4710 N N . VAL A 1 596 ? -21.105 10.819 -27.699 1.00 42.28 596 VAL A N 1
ATOM 4711 C CA . VAL A 1 596 ? -19.805 11.314 -28.199 1.00 42.28 596 VAL A CA 1
ATOM 4712 C C . VAL A 1 596 ? -19.885 12.197 -29.451 1.00 42.28 596 VAL A C 1
ATOM 4714 O O . VAL A 1 596 ? -20.217 11.741 -30.536 1.00 42.28 596 VAL A O 1
ATOM 4717 N N . GLY A 1 597 ? -19.467 13.458 -29.277 1.00 35.19 597 GLY A N 1
ATOM 4718 C CA . GLY A 1 597 ? -19.030 14.338 -30.361 1.00 35.19 597 GLY A CA 1
ATOM 4719 C C . GLY A 1 597 ? -19.992 15.471 -30.703 1.00 35.19 597 GLY A C 1
ATOM 4720 O O . GLY A 1 597 ? -20.559 15.494 -31.790 1.00 35.19 597 GLY A O 1
ATOM 4721 N N . THR A 1 598 ? -20.145 16.460 -29.820 1.00 36.34 598 THR A N 1
ATOM 4722 C CA . THR A 1 598 ? -20.589 17.786 -30.267 1.00 36.34 598 THR A CA 1
ATOM 4723 C C . THR A 1 598 ? -19.548 18.334 -31.243 1.00 36.34 598 THR A C 1
ATOM 4725 O O . THR A 1 598 ? -18.390 18.478 -30.866 1.00 36.34 598 THR A O 1
ATOM 4728 N N . SER A 1 599 ? -19.972 18.586 -32.486 1.00 39.16 599 SER A N 1
ATOM 4729 C CA . SER A 1 599 ? -19.307 19.374 -33.537 1.00 39.16 599 SER A CA 1
ATOM 4730 C C . SER A 1 599 ? -17.997 20.070 -33.110 1.00 39.16 599 SER A C 1
ATOM 4732 O O . SER A 1 599 ? -17.999 21.024 -32.327 1.00 39.16 599 SER A O 1
ATOM 4734 N N . ASP A 1 600 ? -16.883 19.612 -33.697 1.00 51.44 600 ASP A N 1
ATOM 4735 C CA . ASP A 1 600 ? -15.466 19.986 -33.476 1.00 51.44 600 ASP A CA 1
ATOM 4736 C C . ASP A 1 600 ? -15.113 21.442 -33.878 1.00 51.44 600 ASP A C 1
ATOM 4738 O O . ASP A 1 600 ? -13.960 21.786 -34.134 1.00 51.44 600 ASP A O 1
ATOM 4742 N N . LYS A 1 601 ? -16.106 22.337 -33.928 1.00 43.97 601 LYS A N 1
ATOM 4743 C CA . LYS A 1 601 ? -15.888 23.792 -33.980 1.00 43.97 601 LYS A CA 1
ATOM 4744 C C . LYS A 1 601 ? -16.406 24.536 -32.746 1.00 43.97 601 LYS A C 1
ATOM 4746 O O . LYS A 1 601 ? -15.997 25.673 -32.551 1.00 43.97 601 LYS A O 1
ATOM 4751 N N . ASP A 1 602 ? -17.219 23.899 -31.896 1.00 44.38 602 ASP A N 1
ATOM 4752 C CA . ASP A 1 602 ? -17.766 24.512 -30.669 1.00 44.38 602 ASP A CA 1
ATOM 4753 C C . ASP A 1 602 ? -17.111 23.951 -29.379 1.00 44.38 602 ASP A C 1
ATOM 4755 O O . ASP A 1 602 ? -17.078 24.623 -28.351 1.00 44.38 602 ASP A O 1
ATOM 4759 N N . ASP A 1 603 ? -16.499 22.753 -29.417 1.00 47.72 603 ASP A N 1
ATOM 4760 C CA . ASP A 1 603 ? -15.936 22.093 -28.215 1.00 47.72 603 ASP A CA 1
ATOM 4761 C C . ASP A 1 603 ? -14.470 22.474 -27.897 1.00 47.72 603 ASP A C 1
ATOM 4763 O O . ASP A 1 603 ? -14.055 22.524 -26.736 1.00 47.72 603 ASP A O 1
ATOM 4767 N N . ARG A 1 604 ? -13.684 22.878 -28.911 1.00 45.41 604 ARG A N 1
ATOM 4768 C CA . ARG A 1 604 ? -12.342 23.471 -28.693 1.00 45.41 604 ARG A CA 1
ATOM 4769 C C . ARG A 1 604 ? -12.406 24.820 -27.976 1.00 45.41 604 ARG A C 1
ATOM 4771 O O . ARG A 1 604 ? -11.422 25.225 -27.362 1.00 45.41 604 ARG A O 1
ATOM 4778 N N . GLN A 1 605 ? -13.565 25.477 -28.023 1.00 47.41 605 GLN A N 1
ATOM 4779 C CA . GLN A 1 605 ? -13.837 26.729 -27.322 1.00 47.41 605 GLN A CA 1
ATOM 4780 C C . GLN A 1 605 ? -14.422 26.501 -25.913 1.00 47.41 605 GLN A C 1
ATOM 4782 O O . GLN A 1 605 ? -14.368 27.407 -25.090 1.00 47.41 605 GLN A O 1
ATOM 4787 N N . ARG A 1 606 ? -14.945 25.298 -25.610 1.00 49.50 606 ARG A N 1
ATOM 4788 C CA . ARG A 1 606 ? -15.586 24.960 -24.321 1.00 49.50 606 ARG A CA 1
ATOM 4789 C C . ARG A 1 606 ? -14.694 24.227 -23.316 1.00 49.50 606 ARG A C 1
ATOM 4791 O O . ARG A 1 606 ? -15.117 24.026 -22.187 1.00 49.50 606 ARG A O 1
ATOM 4798 N N . SER A 1 607 ? -13.472 23.849 -23.694 1.00 59.06 607 SER A N 1
ATOM 4799 C CA . SER A 1 607 ? -12.532 23.127 -22.810 1.00 59.06 607 SER A CA 1
ATOM 4800 C C . SER A 1 607 ? -11.250 23.904 -22.485 1.00 59.06 607 SER A C 1
ATOM 4802 O O . SER A 1 607 ? -10.394 23.418 -21.746 1.00 59.06 607 SER A O 1
ATOM 4804 N N . LYS A 1 608 ? -11.067 25.087 -23.079 1.00 65.56 608 LYS A N 1
ATOM 4805 C CA . LYS A 1 608 ? -9.938 25.977 -22.801 1.00 65.56 608 LYS A CA 1
ATOM 4806 C C . LYS A 1 608 ? -10.443 27.393 -22.683 1.00 65.56 608 LYS A C 1
ATOM 4808 O O . LYS A 1 608 ? -11.212 27.855 -23.519 1.00 65.56 608 LYS A O 1
ATOM 4813 N N . CYS A 1 609 ? -9.961 28.090 -21.676 1.00 75.12 609 CYS A N 1
ATOM 4814 C CA . CYS A 1 609 ? -10.351 29.456 -21.419 1.00 75.12 609 CYS A CA 1
ATOM 4815 C C . CYS A 1 609 ? -9.252 30.373 -21.935 1.00 75.12 609 CYS A C 1
ATOM 4817 O O . CYS A 1 609 ? -8.078 30.199 -21.601 1.00 75.12 609 CYS A O 1
ATOM 4819 N N . LYS A 1 610 ? -9.620 31.343 -22.772 1.00 79.38 610 LYS A N 1
ATOM 4820 C CA . LYS A 1 610 ? -8.687 32.378 -23.213 1.00 79.38 610 LYS A CA 1
ATOM 4821 C C . LYS A 1 610 ? -8.750 33.546 -22.240 1.00 79.38 610 LYS A C 1
ATOM 4823 O O . LYS A 1 610 ? -9.815 34.127 -22.051 1.00 79.38 610 LYS A O 1
ATOM 4828 N N . PHE A 1 611 ? -7.610 33.906 -21.669 1.00 73.19 611 PHE A N 1
ATOM 4829 C CA . PHE A 1 611 ? -7.482 35.029 -20.750 1.00 73.19 611 PHE A CA 1
ATOM 4830 C C . PHE A 1 611 ? -6.158 35.758 -21.008 1.00 73.19 611 PHE A C 1
ATOM 4832 O O . PHE A 1 611 ? -5.123 35.111 -21.128 1.00 73.19 611 PHE A O 1
ATOM 4839 N N . GLU A 1 612 ? -6.198 37.084 -21.188 1.00 71.88 612 GLU A N 1
ATOM 4840 C CA . GLU A 1 612 ? -5.022 37.942 -21.468 1.00 71.88 612 GLU A CA 1
ATOM 4841 C C . GLU A 1 612 ? -4.042 37.371 -22.517 1.00 71.88 612 GLU A C 1
ATOM 4843 O O . GLU A 1 612 ? -2.827 37.330 -22.342 1.00 71.88 612 GLU A O 1
ATOM 4848 N N . ASN A 1 613 ? -4.585 36.894 -23.643 1.00 64.69 613 ASN A N 1
ATOM 4849 C CA . ASN A 1 613 ? -3.838 36.267 -24.746 1.00 64.69 613 ASN A CA 1
ATOM 4850 C C . ASN A 1 613 ? -3.102 34.955 -24.419 1.00 64.69 613 ASN A C 1
ATOM 4852 O O . ASN A 1 613 ? -2.403 34.427 -25.287 1.00 64.69 613 ASN A O 1
ATOM 4856 N N . ARG A 1 614 ? -3.323 34.364 -23.242 1.00 70.81 614 ARG A N 1
ATOM 4857 C CA . ARG A 1 614 ? -2.930 32.988 -22.922 1.00 70.81 614 ARG A CA 1
ATOM 4858 C C . ARG A 1 614 ? -4.139 32.063 -22.885 1.00 70.81 614 ARG A C 1
ATOM 4860 O O . ARG A 1 614 ? -5.268 32.466 -22.610 1.00 70.81 614 ARG A O 1
ATOM 4867 N N . TRP A 1 615 ? -3.887 30.809 -23.233 1.00 76.62 615 TRP A N 1
ATOM 4868 C CA . TRP A 1 615 ? -4.872 29.741 -23.160 1.00 76.62 615 TRP A CA 1
ATOM 4869 C C . TRP A 1 615 ? -4.613 28.929 -21.905 1.00 76.62 615 TRP A C 1
ATOM 4871 O O . TRP A 1 615 ? -3.480 28.510 -21.675 1.00 76.62 615 TRP A O 1
ATOM 4881 N N . HIS A 1 616 ? -5.670 28.705 -21.141 1.00 71.31 616 HIS A N 1
ATOM 4882 C CA . HIS A 1 616 ? -5.643 27.930 -19.913 1.00 71.31 616 HIS A CA 1
ATOM 4883 C C . HIS A 1 616 ? -6.534 26.703 -20.065 1.00 71.31 616 HIS A C 1
ATOM 4885 O O . HIS A 1 616 ? -7.631 26.786 -20.624 1.00 71.31 616 HIS A O 1
ATOM 4891 N N . GLU A 1 617 ? -6.038 25.557 -19.616 1.00 74.75 617 GLU A N 1
ATOM 4892 C CA . GLU A 1 617 ? -6.729 24.274 -19.724 1.00 74.75 617 GLU A CA 1
ATOM 4893 C C . GLU A 1 617 ? -7.887 24.174 -18.718 1.00 74.75 617 GLU A C 1
ATOM 4895 O O . GLU A 1 617 ? -7.854 24.783 -17.650 1.00 74.75 617 GLU A O 1
ATOM 4900 N N . GLU A 1 618 ? -8.904 23.364 -19.018 1.00 69.38 618 GLU A N 1
ATOM 4901 C CA . GLU A 1 618 ? -10.022 23.091 -18.105 1.00 69.38 618 GLU A CA 1
ATOM 4902 C C . GLU A 1 618 ? -9.540 22.637 -16.709 1.00 69.38 618 GLU A C 1
ATOM 4904 O O . GLU A 1 618 ? -8.849 21.622 -16.550 1.00 69.38 618 GLU A O 1
ATOM 4909 N N . GLY A 1 619 ? -9.933 23.385 -15.675 1.00 62.09 619 GLY A N 1
ATOM 4910 C CA . GLY A 1 619 ? -9.529 23.191 -14.282 1.00 62.09 619 GLY A CA 1
ATOM 4911 C C . GLY A 1 619 ? -8.167 23.792 -13.905 1.00 62.09 619 GLY A C 1
ATOM 4912 O O . GLY A 1 619 ? -7.736 23.626 -12.761 1.00 62.09 619 GLY A O 1
ATOM 4913 N N . GLU A 1 620 ? -7.479 24.470 -14.827 1.00 61.03 620 GLU A N 1
ATOM 4914 C CA . GLU A 1 620 ? -6.269 25.245 -14.545 1.00 61.03 620 GLU A CA 1
ATOM 4915 C C . GLU A 1 620 ? -6.616 26.523 -13.770 1.00 61.03 620 GLU A C 1
ATOM 4917 O O . GLU A 1 620 ? -7.646 27.151 -14.011 1.00 61.03 620 GLU A O 1
ATOM 4922 N N . THR A 1 621 ? -5.749 26.909 -12.832 1.00 73.50 621 THR A N 1
ATOM 4923 C CA . THR A 1 621 ? -5.869 28.134 -12.027 1.00 73.50 621 THR A CA 1
ATOM 4924 C C . THR A 1 621 ? -4.606 28.977 -12.164 1.00 73.50 621 THR A C 1
ATOM 4926 O O . THR A 1 621 ? -3.509 28.439 -11.988 1.00 73.50 621 THR A O 1
ATOM 4929 N N . TRP A 1 622 ? -4.745 30.278 -12.416 1.00 77.62 622 TRP A N 1
ATOM 4930 C CA . TRP A 1 622 ? -3.632 31.209 -12.637 1.00 77.62 622 TRP A CA 1
ATOM 4931 C C . TRP A 1 622 ? -3.923 32.610 -12.078 1.00 77.62 622 TRP A C 1
ATOM 4933 O O . TRP A 1 622 ? -5.051 32.926 -11.700 1.00 77.62 622 TRP A O 1
ATOM 4943 N N . VAL A 1 623 ? -2.887 33.450 -12.034 1.00 72.88 623 VAL A N 1
ATOM 4944 C CA . VAL A 1 623 ? -2.983 34.883 -11.717 1.00 72.88 623 VAL A CA 1
ATOM 4945 C C . VAL A 1 623 ? -2.790 35.663 -13.029 1.00 72.88 623 VAL A C 1
ATOM 4947 O O . VAL A 1 623 ? -1.812 35.369 -13.719 1.00 72.88 623 VAL A O 1
ATOM 4950 N N . PRO A 1 624 ? -3.705 36.585 -13.395 1.00 66.25 624 PRO A N 1
ATOM 4951 C CA . PRO A 1 624 ? -3.696 37.373 -14.635 1.00 66.25 624 PRO A CA 1
ATOM 4952 C C . PRO A 1 624 ? -2.345 37.991 -15.029 1.00 66.25 624 PRO A C 1
ATOM 4954 O O . PRO A 1 624 ? -1.720 37.581 -16.005 1.00 66.25 624 PRO A O 1
ATOM 4957 N N . SER A 1 625 ? -1.860 38.926 -14.213 1.00 64.88 625 SER A N 1
ATOM 4958 C CA . SER A 1 625 ? -0.745 39.819 -14.521 1.00 64.88 625 SER A CA 1
ATOM 4959 C C . SER A 1 625 ? -0.038 40.243 -13.229 1.00 64.88 625 SER A C 1
ATOM 4961 O O . SER A 1 625 ? -0.649 40.261 -12.159 1.00 64.88 625 SER A O 1
ATOM 4963 N N . GLU A 1 626 ? 1.238 40.640 -13.319 1.00 56.06 626 GLU A N 1
ATOM 4964 C CA . GLU A 1 626 ? 1.995 41.237 -12.202 1.00 56.06 626 GLU A CA 1
ATOM 4965 C C . GLU A 1 626 ? 1.393 42.566 -11.705 1.00 56.06 626 GLU A C 1
ATOM 4967 O O . GLU A 1 626 ? 1.728 43.026 -10.619 1.00 56.06 626 GLU A O 1
ATOM 4972 N N . GLN A 1 627 ? 0.469 43.166 -12.460 1.00 51.84 627 GLN A N 1
ATOM 4973 C CA . GLN A 1 627 ? -0.270 44.375 -12.079 1.00 51.84 627 GLN A CA 1
ATOM 4974 C C . GLN A 1 627 ? -1.647 44.056 -11.460 1.00 51.84 627 GLN A C 1
ATOM 4976 O O . GLN A 1 627 ? -2.205 44.882 -10.744 1.00 51.84 627 GLN A O 1
ATOM 4981 N N . GLU A 1 628 ? -2.172 42.840 -11.668 1.00 57.53 628 GLU A N 1
ATOM 4982 C CA . GLU A 1 628 ? -3.436 42.335 -11.103 1.00 57.53 628 GLU A CA 1
ATOM 4983 C C . GLU A 1 628 ? -3.193 41.155 -10.138 1.00 57.53 628 GLU A C 1
ATOM 4985 O O . GLU A 1 628 ? -3.898 40.143 -10.143 1.00 57.53 628 GLU A O 1
ATOM 4990 N N . LEU A 1 629 ? -2.188 41.284 -9.267 1.00 58.62 629 LEU A N 1
ATOM 4991 C CA . LEU A 1 629 ? -1.783 40.261 -8.285 1.00 58.62 629 LEU A CA 1
ATOM 4992 C C . LEU A 1 629 ? -2.919 39.814 -7.344 1.00 58.62 629 LEU A C 1
ATOM 4994 O O . LEU A 1 629 ? -2.809 38.779 -6.686 1.00 58.62 629 LEU A O 1
ATOM 4998 N N . CYS A 1 630 ? -4.001 40.594 -7.272 1.00 65.50 630 CYS A N 1
ATOM 4999 C CA . CYS A 1 630 ? -5.169 40.366 -6.429 1.00 65.50 630 CYS A CA 1
ATOM 5000 C C . CYS A 1 630 ? -6.324 39.617 -7.079 1.00 65.50 630 CYS A C 1
ATOM 5002 O O . CYS A 1 630 ? -7.410 39.587 -6.509 1.00 65.50 630 CYS A O 1
ATOM 5004 N N . LYS A 1 631 ? -6.123 38.985 -8.233 1.00 69.56 631 LYS A N 1
ATOM 5005 C CA . LYS A 1 631 ? -7.153 38.156 -8.862 1.00 69.56 631 LYS A CA 1
ATOM 5006 C C . LYS A 1 631 ? -6.629 36.753 -9.094 1.00 69.56 631 LYS A C 1
ATOM 5008 O O . LYS A 1 631 ? -5.500 36.559 -9.529 1.00 69.56 631 LYS A O 1
ATOM 5013 N N . THR A 1 632 ? -7.451 35.752 -8.798 1.00 73.06 632 THR A N 1
ATOM 5014 C CA . THR A 1 632 ? -7.167 34.362 -9.167 1.00 73.06 632 THR A CA 1
ATOM 5015 C C . THR A 1 632 ? -8.236 33.882 -10.124 1.00 73.06 632 THR A C 1
ATOM 5017 O O . THR A 1 632 ? -9.419 33.860 -9.791 1.00 73.06 632 THR A O 1
ATOM 5020 N N . CYS A 1 633 ? -7.809 33.484 -11.313 1.00 78.50 633 CYS A N 1
ATOM 5021 C CA . CYS A 1 633 ? -8.675 32.997 -12.368 1.00 78.50 633 CYS A CA 1
ATOM 5022 C C . CYS A 1 633 ? -8.578 31.483 -12.484 1.00 78.50 633 CYS A C 1
ATOM 5024 O O . CYS A 1 633 ? -7.542 30.878 -12.214 1.00 78.50 633 CYS A O 1
ATOM 5026 N N . SER A 1 634 ? -9.691 30.870 -12.859 1.00 70.50 634 SER A N 1
ATOM 5027 C CA . SER A 1 634 ? -9.803 29.439 -13.092 1.00 70.50 634 SER A CA 1
ATOM 5028 C C . SER A 1 634 ? -10.578 29.186 -14.371 1.00 70.50 634 SER A C 1
ATOM 5030 O O . SER A 1 634 ? -11.500 29.936 -14.690 1.00 70.50 634 SER A O 1
ATOM 5032 N N . CYS A 1 635 ? -10.201 28.150 -15.110 1.00 78.62 635 CYS A N 1
ATOM 5033 C CA . CYS A 1 635 ? -10.926 27.756 -16.305 1.00 78.62 635 CYS A CA 1
ATOM 5034 C C . CYS A 1 635 ? -11.963 26.695 -15.947 1.00 78.62 635 CYS A C 1
ATOM 5036 O O . CYS A 1 635 ? -11.590 25.617 -15.482 1.00 78.62 635 CYS A O 1
ATOM 5038 N N . VAL A 1 636 ? -13.247 27.006 -16.125 1.00 71.31 636 VAL A N 1
ATOM 5039 C CA . VAL A 1 636 ? -14.351 26.084 -15.841 1.00 71.31 636 VAL A CA 1
ATOM 5040 C C . VAL A 1 636 ? -15.339 26.106 -17.002 1.00 71.31 636 VAL A C 1
ATOM 5042 O O . VAL A 1 636 ? -15.920 27.140 -17.315 1.00 71.31 636 VAL A O 1
ATOM 5045 N N . GLN A 1 637 ? -15.532 24.955 -17.633 1.00 67.81 637 GLN A N 1
ATOM 5046 C CA . GLN A 1 637 ? -16.377 24.723 -18.802 1.00 67.81 637 GLN A CA 1
ATOM 5047 C C . GLN A 1 637 ? -16.112 25.734 -19.928 1.00 67.81 637 GLN A C 1
ATOM 5049 O O . GLN A 1 637 ? -17.040 26.251 -20.553 1.00 67.81 637 GLN A O 1
ATOM 5054 N N . GLY A 1 638 ? -14.833 26.059 -20.150 1.00 68.88 638 GLY A N 1
ATOM 5055 C CA . GLY A 1 638 ? -14.413 27.005 -21.187 1.00 68.88 638 GLY A CA 1
ATOM 5056 C C . GLY A 1 638 ? -14.678 28.478 -20.864 1.00 68.88 638 GLY A C 1
ATOM 5057 O O . GLY A 1 638 ? -14.366 29.345 -21.680 1.00 68.88 638 GLY A O 1
ATOM 5058 N N . GLN A 1 639 ? -15.193 28.794 -19.672 1.00 64.88 639 GLN A N 1
ATOM 5059 C CA . GLN A 1 639 ? -15.301 30.160 -19.167 1.00 64.88 639 GLN A CA 1
ATOM 5060 C C . GLN A 1 639 ? -14.244 30.453 -18.103 1.00 64.88 639 GLN A C 1
ATOM 5062 O O . GLN A 1 639 ? -13.980 29.654 -17.202 1.00 64.88 639 GLN A O 1
ATOM 5067 N N . VAL A 1 640 ? -13.641 31.640 -18.198 1.00 77.31 640 VAL A N 1
ATOM 5068 C CA . VAL A 1 640 ? -12.747 32.136 -17.154 1.00 77.31 640 VAL A CA 1
ATOM 5069 C C . VAL A 1 640 ? -13.594 32.613 -15.979 1.00 77.31 640 VAL A C 1
ATOM 5071 O O . VAL A 1 640 ? -14.336 33.585 -16.095 1.00 77.31 640 VAL A O 1
ATOM 5074 N N . SER A 1 641 ? -13.445 31.959 -14.833 1.00 73.56 641 SER A N 1
ATOM 5075 C CA . SER A 1 641 ? -13.995 32.411 -13.560 1.00 73.56 641 SER A CA 1
ATOM 5076 C C . SER A 1 641 ? -12.874 33.006 -12.716 1.00 73.56 641 SER A C 1
ATOM 5078 O O . SER A 1 641 ? -12.074 32.264 -12.139 1.00 73.56 641 SER A O 1
ATOM 5080 N N . CYS A 1 642 ? -12.819 34.337 -12.649 1.00 72.31 642 CYS A N 1
ATOM 5081 C CA . CYS A 1 642 ? -11.897 35.085 -11.796 1.00 72.31 642 CYS A CA 1
ATOM 5082 C C . CYS A 1 642 ? -12.567 35.481 -10.484 1.00 72.31 642 CYS A C 1
ATOM 5084 O O . CYS A 1 642 ? -13.707 35.936 -10.473 1.00 72.31 642 CYS A O 1
ATOM 5086 N N . ILE A 1 643 ? -11.850 35.301 -9.383 1.00 64.12 643 ILE A N 1
ATOM 5087 C CA . ILE A 1 643 ? -12.290 35.671 -8.042 1.00 64.12 643 ILE A CA 1
ATOM 5088 C C . ILE A 1 643 ? -11.233 36.610 -7.463 1.00 64.12 643 ILE A C 1
ATOM 5090 O O . ILE A 1 643 ? -10.033 36.327 -7.553 1.00 64.12 643 ILE A O 1
ATOM 5094 N N . ASP A 1 644 ? -11.680 37.715 -6.870 1.00 61.91 644 ASP A N 1
ATOM 5095 C CA . ASP A 1 644 ? -10.798 38.645 -6.173 1.00 61.91 644 ASP A CA 1
ATOM 5096 C C . ASP A 1 644 ? -10.230 37.990 -4.906 1.00 61.91 644 ASP A C 1
ATOM 5098 O O . ASP A 1 644 ? -10.921 37.312 -4.138 1.00 61.91 644 ASP A O 1
ATOM 5102 N N . VAL A 1 645 ? -8.938 38.192 -4.683 1.00 64.50 645 VAL A N 1
ATOM 5103 C CA . VAL A 1 645 ? -8.231 37.754 -3.485 1.00 64.50 645 VAL A CA 1
ATOM 5104 C C . VAL A 1 645 ? -8.721 38.617 -2.323 1.00 64.50 645 VAL A C 1
ATOM 5106 O O . VAL A 1 645 ? -8.361 39.782 -2.189 1.00 64.50 645 VAL A O 1
ATOM 5109 N N . LEU A 1 646 ? -9.569 38.039 -1.472 1.00 49.78 646 LEU A N 1
ATOM 5110 C CA . LEU A 1 646 ? -10.059 38.698 -0.264 1.00 49.78 646 LEU A CA 1
ATOM 5111 C C . LEU A 1 646 ? -8.919 38.840 0.751 1.00 49.78 646 LEU A C 1
ATOM 5113 O O . LEU A 1 646 ? -8.505 37.863 1.381 1.00 49.78 646 LEU A O 1
ATOM 5117 N N . CYS A 1 647 ? -8.420 40.062 0.916 1.00 55.44 647 CYS A N 1
ATOM 5118 C CA . CYS A 1 647 ? -7.373 40.356 1.883 1.00 55.44 647 CYS A CA 1
ATOM 5119 C C . CYS A 1 647 ? -7.908 40.361 3.323 1.00 55.44 647 CYS A C 1
ATOM 5121 O O . CYS A 1 647 ? -9.025 40.821 3.577 1.00 55.44 647 CYS A O 1
ATOM 5123 N N . PRO A 1 648 ? -7.126 39.864 4.296 1.00 53.78 648 PRO A N 1
ATOM 5124 C CA . PRO A 1 648 ? -7.495 39.950 5.701 1.00 53.78 648 PRO A CA 1
ATOM 5125 C C . PRO A 1 648 ? -7.528 41.419 6.154 1.00 53.78 648 PRO A C 1
ATOM 5127 O O . PRO A 1 648 ? -6.630 42.191 5.827 1.00 53.78 648 PRO A O 1
ATOM 5130 N N . LEU A 1 649 ? -8.545 41.801 6.934 1.00 46.31 649 LEU A N 1
ATOM 5131 C CA . LEU A 1 649 ? -8.616 43.123 7.565 1.00 46.31 649 LEU A CA 1
ATOM 5132 C C . LEU A 1 649 ? -7.438 43.287 8.536 1.00 46.31 649 LEU A C 1
ATOM 5134 O O . LEU A 1 649 ? -7.337 42.565 9.530 1.00 46.31 649 LEU A O 1
ATOM 5138 N N . LEU A 1 650 ? -6.540 44.221 8.230 1.00 60.12 650 LEU A N 1
ATOM 5139 C CA . LEU A 1 650 ? -5.376 44.531 9.052 1.00 60.12 650 LEU A CA 1
ATOM 5140 C C . LEU A 1 650 ? -5.740 45.518 10.167 1.00 60.12 650 LEU A C 1
ATOM 5142 O O . LEU A 1 650 ? -6.423 46.507 9.929 1.00 60.12 650 LEU A O 1
ATOM 5146 N N . GLY A 1 651 ? -5.257 45.266 11.386 1.00 52.69 651 GLY A N 1
ATOM 5147 C CA . GLY A 1 651 ? -5.522 46.092 12.573 1.00 52.69 651 GLY A CA 1
ATOM 5148 C C . GLY A 1 651 ? -4.500 47.204 12.841 1.00 52.69 651 GLY A C 1
ATOM 5149 O O . GLY A 1 651 ? -4.389 47.642 13.982 1.00 52.69 651 GLY A O 1
ATOM 5150 N N . CYS A 1 652 ? -3.715 47.624 11.846 1.00 67.56 652 CYS A N 1
ATOM 5151 C CA . CYS A 1 652 ? -2.719 48.690 11.984 1.00 67.56 652 CYS A CA 1
ATOM 5152 C C . CYS A 1 652 ? -3.226 50.012 11.392 1.00 67.56 652 CYS A C 1
ATOM 5154 O O . CYS A 1 652 ? -3.969 50.015 10.416 1.00 67.56 652 CYS A O 1
ATOM 5156 N N . GLN A 1 653 ? -2.805 51.143 11.969 1.00 56.19 653 GLN A N 1
ATOM 5157 C CA . GLN A 1 653 ? -3.259 52.479 11.552 1.00 56.19 653 GLN A CA 1
ATOM 5158 C C . GLN A 1 653 ? -2.779 52.902 10.155 1.00 56.19 653 GLN A C 1
ATOM 5160 O O . GLN A 1 653 ? -3.409 53.770 9.561 1.00 56.19 653 GLN A O 1
ATOM 5165 N N . ASN A 1 654 ? -1.692 52.318 9.629 1.00 57.19 654 ASN A N 1
ATOM 5166 C CA . ASN A 1 654 ? -1.145 52.694 8.321 1.00 57.19 654 ASN A CA 1
ATOM 5167 C C . ASN A 1 654 ? -0.582 51.471 7.557 1.00 57.19 654 ASN A C 1
ATOM 5169 O O . ASN A 1 654 ? 0.616 51.187 7.629 1.00 57.19 654 ASN A O 1
ATOM 5173 N N . PRO A 1 655 ? -1.442 50.681 6.890 1.00 66.75 655 PRO A N 1
ATOM 5174 C CA . PRO A 1 655 ? -1.013 49.553 6.066 1.00 66.75 655 PRO A CA 1
ATOM 5175 C C . PRO A 1 655 ? -0.222 50.024 4.837 1.00 66.75 655 PRO A C 1
ATOM 5177 O O . PRO A 1 655 ? -0.654 50.931 4.130 1.00 66.75 655 PRO A O 1
ATOM 5180 N N . ILE A 1 656 ? 0.918 49.386 4.558 1.00 64.75 656 ILE A N 1
ATOM 5181 C CA . ILE A 1 656 ? 1.755 49.705 3.396 1.00 64.75 656 ILE A CA 1
ATOM 5182 C C . ILE A 1 656 ? 1.521 48.657 2.312 1.00 64.75 656 ILE A C 1
ATOM 5184 O O . ILE A 1 656 ? 1.537 47.450 2.570 1.00 64.75 656 ILE A O 1
ATOM 5188 N N . HIS A 1 657 ? 1.319 49.122 1.083 1.00 60.56 657 HIS A N 1
ATOM 5189 C CA . HIS A 1 657 ? 1.257 48.262 -0.089 1.00 60.56 657 HIS A CA 1
ATOM 5190 C C . HIS A 1 657 ? 2.671 48.054 -0.631 1.00 60.56 657 HIS A C 1
ATOM 5192 O O . HIS A 1 657 ? 3.348 49.014 -0.990 1.00 60.56 657 HIS A O 1
ATOM 5198 N N . VAL A 1 658 ? 3.133 46.807 -0.660 1.00 66.88 658 VAL A N 1
ATOM 5199 C CA . VAL A 1 658 ? 4.456 46.455 -1.192 1.00 66.88 658 VAL A CA 1
ATOM 5200 C C . VAL A 1 658 ? 4.295 46.018 -2.644 1.00 66.88 658 VAL A C 1
ATOM 5202 O O . VAL A 1 658 ? 3.400 45.229 -2.954 1.00 66.88 658 VAL A O 1
ATOM 5205 N N . GLU A 1 659 ? 5.146 46.526 -3.535 1.00 48.31 659 GLU A N 1
ATOM 5206 C CA . GLU A 1 659 ? 5.154 46.130 -4.947 1.00 48.31 659 GLU A CA 1
ATOM 5207 C C . GLU A 1 659 ? 5.387 44.614 -5.083 1.00 48.31 659 GLU A C 1
ATOM 5209 O O . GLU A 1 659 ? 6.278 44.047 -4.449 1.00 48.31 659 GLU A O 1
ATOM 5214 N N . GLY A 1 660 ? 4.559 43.932 -5.882 1.00 59.62 660 GLY A N 1
ATOM 5215 C CA . GLY A 1 660 ? 4.624 42.475 -6.063 1.00 59.62 660 GLY A CA 1
ATOM 5216 C C . GLY A 1 660 ? 3.758 41.644 -5.102 1.00 59.62 660 GLY A C 1
ATOM 5217 O O . GLY A 1 660 ? 3.659 40.428 -5.275 1.00 59.62 660 GLY A O 1
ATOM 5218 N N . LEU A 1 661 ? 3.084 42.262 -4.123 1.00 57.41 661 LEU A N 1
ATOM 5219 C CA . LEU A 1 661 ? 2.138 41.595 -3.219 1.00 57.41 661 LEU A CA 1
ATOM 5220 C C . LEU A 1 661 ? 0.724 42.153 -3.387 1.00 57.41 661 LEU A C 1
ATOM 5222 O O . LEU A 1 661 ? 0.534 43.357 -3.502 1.00 57.41 661 LEU A O 1
ATOM 5226 N N . CYS A 1 662 ? -0.273 41.266 -3.363 1.00 67.94 662 CYS A N 1
ATOM 5227 C CA . CYS A 1 662 ? -1.674 41.669 -3.455 1.00 67.94 662 CYS A CA 1
ATOM 5228 C C . CYS A 1 662 ? -2.176 42.380 -2.190 1.00 67.94 662 CYS A C 1
ATOM 5230 O O . CYS A 1 662 ? -2.796 43.433 -2.268 1.00 67.94 662 CYS A O 1
ATOM 5232 N N . CYS A 1 663 ? -1.959 41.784 -1.018 1.00 71.81 663 CYS A N 1
ATOM 5233 C CA . CYS A 1 663 ? -2.539 42.314 0.206 1.00 71.81 663 CYS A CA 1
ATOM 5234 C C . CYS A 1 663 ? -1.594 43.312 0.872 1.00 71.81 663 CYS A C 1
ATOM 5236 O O . CYS A 1 663 ? -0.388 43.044 0.927 1.00 71.81 663 CYS A O 1
ATOM 5238 N N . PRO A 1 664 ? -2.125 44.420 1.423 1.00 67.94 664 PRO A N 1
ATOM 5239 C CA . PRO A 1 664 ? -1.320 45.325 2.218 1.00 67.94 664 PRO A CA 1
ATOM 5240 C C . PRO A 1 664 ? -0.712 44.568 3.396 1.00 67.94 664 PRO A C 1
ATOM 5242 O O . PRO A 1 664 ? -1.269 43.578 3.876 1.00 67.94 664 PRO A O 1
ATOM 5245 N N . VAL A 1 665 ? 0.433 45.045 3.862 1.00 72.44 665 VAL A N 1
ATOM 5246 C CA . VAL A 1 665 ? 1.118 44.514 5.037 1.00 72.44 665 VAL A CA 1
ATOM 5247 C C . VAL A 1 665 ? 1.249 45.620 6.070 1.00 72.44 665 VAL A C 1
ATOM 5249 O O . VAL A 1 665 ? 1.451 46.789 5.739 1.00 72.44 665 VAL A O 1
ATOM 5252 N N . CYS A 1 666 ? 1.116 45.267 7.345 1.00 68.50 666 CYS A N 1
ATOM 5253 C CA . CYS A 1 666 ? 1.451 46.213 8.396 1.00 68.50 666 CYS A CA 1
ATOM 5254 C C . CYS A 1 666 ? 2.975 46.377 8.427 1.00 68.50 666 CYS A C 1
ATOM 5256 O O . CYS A 1 666 ? 3.679 45.364 8.457 1.00 68.50 666 CYS A O 1
ATOM 5258 N N . PRO A 1 667 ? 3.503 47.609 8.426 1.00 58.06 667 PRO A N 1
ATOM 5259 C CA . PRO A 1 667 ? 4.913 47.817 8.698 1.00 58.06 667 PRO A CA 1
ATOM 5260 C C . PRO A 1 667 ? 5.216 47.289 10.098 1.00 58.06 667 PRO A C 1
ATOM 5262 O O . PRO A 1 667 ? 4.633 47.746 11.083 1.00 58.06 667 PRO A O 1
ATOM 5265 N N . ASP A 1 668 ? 6.122 46.317 10.191 1.00 60.03 668 ASP A N 1
ATOM 5266 C CA . ASP A 1 668 ? 6.634 45.859 11.476 1.00 60.03 668 ASP A CA 1
ATOM 5267 C C . ASP A 1 668 ? 7.283 47.056 12.185 1.00 60.03 668 ASP A C 1
ATOM 5269 O O . ASP A 1 668 ? 8.298 47.592 11.724 1.00 60.03 668 ASP A O 1
ATOM 5273 N N . LEU A 1 669 ? 6.724 47.466 13.333 1.00 54.28 669 LEU A N 1
ATOM 5274 C CA . LEU A 1 669 ? 7.260 48.562 14.154 1.00 54.28 669 LEU A CA 1
ATOM 5275 C C . LEU A 1 669 ? 8.745 48.351 14.496 1.00 54.28 669 LEU A C 1
ATOM 5277 O O . LEU A 1 669 ? 9.455 49.321 14.740 1.00 54.28 669 LEU A O 1
ATOM 5281 N N . SER A 1 670 ? 9.235 47.105 14.480 1.00 57.81 670 SER A N 1
ATOM 5282 C CA . SER A 1 670 ? 10.648 46.789 14.697 1.00 57.81 670 SER A CA 1
ATOM 5283 C C . SER A 1 670 ? 11.564 47.300 13.588 1.00 57.81 670 SER A C 1
ATOM 5285 O O . SER A 1 670 ? 12.700 47.659 13.880 1.00 57.81 670 SER A O 1
ATOM 5287 N N . ILE A 1 671 ? 11.091 47.359 12.337 1.00 58.03 671 ILE A N 1
ATOM 5288 C CA . ILE A 1 671 ? 11.889 47.863 11.214 1.00 58.03 671 ILE A CA 1
ATOM 5289 C C . ILE A 1 671 ? 11.970 49.387 11.300 1.00 58.03 671 ILE A C 1
ATOM 5291 O O . ILE A 1 671 ? 13.071 49.930 11.250 1.00 58.03 671 ILE A O 1
ATOM 5295 N N . TYR A 1 672 ? 10.848 50.069 11.552 1.00 61.50 672 TYR A N 1
ATOM 5296 C CA . TYR A 1 672 ? 10.840 51.526 11.719 1.00 61.50 672 TYR A CA 1
ATOM 5297 C C . TYR A 1 672 ? 11.664 51.968 12.935 1.00 61.50 672 TYR A C 1
ATOM 5299 O O . TYR A 1 672 ? 12.476 52.879 12.810 1.00 61.50 672 TYR A O 1
ATOM 5307 N N . LEU A 1 673 ? 11.554 51.275 14.081 1.00 58.41 673 LEU A N 1
ATOM 5308 C CA . LEU A 1 673 ? 12.409 51.554 15.241 1.00 58.41 673 LEU A CA 1
ATOM 5309 C C . LEU A 1 673 ? 13.884 51.287 14.942 1.00 58.41 673 LEU A C 1
ATOM 5311 O O . LEU A 1 673 ? 14.725 52.051 15.396 1.00 58.41 673 LEU A O 1
ATOM 5315 N N . SER A 1 674 ? 14.211 50.228 14.192 1.00 65.94 674 SER A N 1
ATOM 5316 C CA . SER A 1 674 ? 15.603 49.914 13.847 1.00 65.94 674 SER A CA 1
ATOM 5317 C C . SER A 1 674 ? 16.218 50.958 12.915 1.00 65.94 674 SER A C 1
ATOM 5319 O O . SER A 1 674 ? 17.344 51.392 13.150 1.00 65.94 674 SER A O 1
ATOM 5321 N N . ILE A 1 675 ? 15.459 51.429 11.920 1.00 71.88 675 ILE A N 1
ATOM 5322 C CA . ILE A 1 675 ? 15.893 52.481 10.999 1.00 71.88 675 ILE A CA 1
ATOM 5323 C C . ILE A 1 675 ? 16.004 53.805 11.763 1.00 71.88 675 ILE A C 1
ATOM 5325 O O . ILE A 1 675 ? 17.040 54.459 11.690 1.00 71.88 675 ILE A O 1
ATOM 5329 N N . TYR A 1 676 ? 15.007 54.152 12.580 1.00 74.38 676 TYR A N 1
ATOM 5330 C CA . TYR A 1 676 ? 15.015 55.366 13.394 1.00 74.38 676 TYR A CA 1
ATOM 5331 C C . TYR A 1 676 ? 16.167 55.385 14.409 1.00 74.38 676 TYR A C 1
ATOM 5333 O O . TYR A 1 676 ? 16.882 56.381 14.489 1.00 74.38 676 TYR A O 1
ATOM 5341 N N . LEU A 1 677 ? 16.420 54.279 15.127 1.00 74.62 677 LEU A N 1
ATOM 5342 C CA . LEU A 1 677 ? 17.584 54.167 16.014 1.00 74.62 677 LEU A CA 1
ATOM 5343 C C . LEU A 1 677 ? 18.891 54.265 15.232 1.00 74.62 677 LEU A C 1
ATOM 5345 O O . LEU A 1 677 ? 19.810 54.923 15.704 1.00 74.62 677 LEU A O 1
ATOM 5349 N N . SER A 1 678 ? 18.994 53.635 14.058 1.00 82.44 678 SER A N 1
ATOM 5350 C CA . SER A 1 678 ? 20.229 53.676 13.268 1.00 82.44 678 SER A CA 1
ATOM 5351 C C . SER A 1 678 ? 20.552 55.091 12.776 1.00 82.44 678 SER A C 1
ATOM 5353 O O . SER A 1 678 ? 21.693 55.535 12.902 1.00 82.44 678 SER A O 1
ATOM 5355 N N . ILE A 1 679 ? 19.539 55.836 12.316 1.00 85.06 679 ILE A N 1
ATOM 5356 C CA . ILE A 1 679 ? 19.686 57.229 11.885 1.00 85.06 679 ILE A CA 1
ATOM 5357 C C . ILE A 1 679 ? 20.033 58.107 13.092 1.00 85.06 679 ILE A C 1
ATOM 5359 O O . ILE A 1 679 ? 21.011 58.850 13.042 1.00 85.06 679 ILE A O 1
ATOM 5363 N N . TYR A 1 680 ? 19.310 57.967 14.206 1.00 86.88 680 TYR A N 1
ATOM 5364 C CA . TYR A 1 680 ? 19.562 58.741 15.423 1.00 86.88 680 TYR A CA 1
ATOM 5365 C C . TYR A 1 680 ? 20.976 58.509 15.978 1.00 86.88 680 TYR A C 1
ATOM 5367 O O . TYR A 1 680 ? 21.675 59.466 16.311 1.00 86.88 680 TYR A O 1
ATOM 5375 N N . LEU A 1 681 ? 21.434 57.252 16.013 1.00 83.12 681 LEU A N 1
ATOM 5376 C CA . LEU A 1 681 ? 22.774 56.899 16.482 1.00 83.12 681 LEU A CA 1
ATOM 5377 C C . LEU A 1 681 ? 23.856 57.463 15.552 1.00 83.12 681 LEU A C 1
ATOM 5379 O O . LEU A 1 681 ? 24.867 57.967 16.033 1.00 83.12 681 LEU A O 1
ATOM 5383 N N . SER A 1 682 ? 23.633 57.429 14.232 1.00 89.38 682 SER A N 1
ATOM 5384 C CA . SER A 1 682 ? 24.581 57.981 13.257 1.00 89.38 682 SER A CA 1
ATOM 5385 C C . SER A 1 682 ? 24.743 59.501 13.389 1.00 89.38 682 SER A C 1
ATOM 5387 O O . SER A 1 682 ? 25.869 59.998 13.413 1.00 89.38 682 SER A O 1
ATOM 5389 N N . ILE A 1 683 ? 23.637 60.233 13.578 1.00 88.94 683 ILE A N 1
ATOM 5390 C CA . ILE A 1 683 ? 23.650 61.684 13.799 1.00 88.94 683 ILE A CA 1
ATOM 5391 C C . ILE A 1 683 ? 24.344 62.005 15.126 1.00 88.94 683 ILE A C 1
ATOM 5393 O O . ILE A 1 683 ? 25.232 62.855 15.158 1.00 88.94 683 ILE A O 1
ATOM 5397 N N . TYR A 1 684 ? 24.015 61.291 16.205 1.00 88.75 684 TYR A N 1
ATOM 5398 C CA . TYR A 1 684 ? 24.634 61.515 17.512 1.00 88.75 684 TYR A CA 1
ATOM 5399 C C . TYR A 1 684 ? 26.153 61.290 17.489 1.00 88.75 684 TYR A C 1
ATOM 5401 O O . TYR A 1 684 ? 26.902 62.127 17.989 1.00 88.75 684 TYR A O 1
ATOM 5409 N N . LEU A 1 685 ? 26.624 60.210 16.853 1.00 85.25 685 LEU A N 1
ATOM 5410 C CA . LEU A 1 685 ? 28.059 59.958 16.686 1.00 85.25 685 LEU A CA 1
ATOM 5411 C C . LEU A 1 685 ? 28.742 61.047 15.857 1.00 85.25 685 LEU A C 1
ATOM 5413 O O . LEU A 1 685 ? 29.839 61.470 16.209 1.00 85.25 685 LEU A O 1
ATOM 5417 N N . SER A 1 686 ? 28.101 61.528 14.789 1.00 89.25 686 SER A N 1
ATOM 5418 C CA . SER A 1 686 ? 28.669 62.593 13.957 1.00 89.25 686 SER A CA 1
ATOM 5419 C C . SER A 1 686 ? 28.834 63.909 14.727 1.00 89.25 686 SER A C 1
ATOM 5421 O O . SER A 1 686 ? 29.892 64.532 14.652 1.00 89.25 686 SER A O 1
ATOM 5423 N N . ILE A 1 687 ? 27.840 64.284 15.541 1.00 88.62 687 ILE A N 1
ATOM 5424 C CA . ILE A 1 687 ? 27.890 65.481 16.389 1.00 88.62 687 ILE A CA 1
ATOM 5425 C C . ILE A 1 687 ? 28.933 65.306 17.493 1.00 88.62 687 ILE A C 1
ATOM 5427 O O . ILE A 1 687 ? 29.712 66.221 17.736 1.00 88.62 687 ILE A O 1
ATOM 5431 N N . TYR A 1 688 ? 28.987 64.136 18.136 1.00 85.31 688 TYR A N 1
ATOM 5432 C CA . TYR A 1 688 ? 29.973 63.851 19.178 1.00 85.31 688 TYR A CA 1
ATOM 5433 C C . TYR A 1 688 ? 31.403 63.940 18.640 1.00 85.31 688 TYR A C 1
ATOM 5435 O O . TYR A 1 688 ? 32.238 64.602 19.246 1.00 85.31 688 TYR A O 1
ATOM 5443 N N . ILE A 1 689 ? 31.679 63.344 17.475 1.00 85.94 689 ILE A N 1
ATOM 5444 C CA . ILE A 1 689 ? 32.993 63.422 16.823 1.00 85.94 689 ILE A CA 1
ATOM 5445 C C . ILE A 1 689 ? 33.331 64.874 16.466 1.00 85.94 689 ILE A C 1
ATOM 5447 O O . ILE A 1 689 ? 34.438 65.321 16.754 1.00 85.94 689 ILE A O 1
ATOM 5451 N N . TYR A 1 690 ? 32.384 65.627 15.900 1.00 84.62 690 TYR A N 1
ATOM 5452 C CA . TYR A 1 690 ? 32.586 67.041 15.580 1.00 84.62 690 TYR A CA 1
ATOM 5453 C C . TYR A 1 690 ? 32.916 67.871 16.830 1.00 84.62 690 TYR A C 1
ATOM 5455 O O . TYR A 1 690 ? 33.881 68.634 16.823 1.00 84.62 690 TYR A O 1
ATOM 5463 N N . LEU A 1 691 ? 32.175 67.676 17.927 1.00 78.38 691 LEU A N 1
ATOM 5464 C CA . LEU A 1 691 ? 32.417 68.367 19.193 1.00 78.38 691 LEU A CA 1
ATOM 5465 C C . LEU A 1 691 ? 33.763 67.966 19.812 1.00 78.38 691 LEU A C 1
ATOM 5467 O O . LEU A 1 691 ? 34.478 68.823 20.318 1.00 78.38 691 LEU A O 1
ATOM 5471 N N . SER A 1 692 ? 34.124 66.680 19.746 1.00 77.56 692 SER A N 1
ATOM 5472 C CA . SER A 1 692 ? 35.396 66.174 20.271 1.00 77.56 692 SER A CA 1
ATOM 5473 C C . SER A 1 692 ? 36.591 66.734 19.501 1.00 77.56 692 SER A C 1
ATOM 5475 O O . SER A 1 692 ? 37.590 67.077 20.125 1.00 77.56 692 SER A O 1
ATOM 5477 N N . ILE A 1 693 ? 36.489 66.861 18.173 1.00 81.94 693 ILE A N 1
ATOM 5478 C CA . ILE A 1 693 ? 37.511 67.500 17.329 1.00 81.94 693 ILE A CA 1
ATOM 5479 C C . ILE A 1 693 ? 37.594 68.998 17.642 1.00 81.94 693 ILE A C 1
ATOM 5481 O O . ILE A 1 693 ? 38.684 69.530 17.815 1.00 81.94 693 ILE A O 1
ATOM 5485 N N . TYR A 1 694 ? 36.455 69.679 17.781 1.00 78.19 694 TYR A N 1
ATOM 5486 C CA . TYR A 1 694 ? 36.424 71.105 18.116 1.00 78.19 694 TYR A CA 1
ATOM 5487 C C . TYR A 1 694 ? 37.066 71.400 19.486 1.00 78.19 694 TYR A C 1
ATOM 5489 O O . TYR A 1 694 ? 37.857 72.329 19.608 1.00 78.19 694 TYR A O 1
ATOM 5497 N N . LEU A 1 695 ? 36.798 70.564 20.495 1.00 71.62 695 LEU A N 1
ATOM 5498 C CA . LEU A 1 695 ? 37.382 70.645 21.844 1.00 71.62 695 LEU A CA 1
ATOM 5499 C C . LEU A 1 695 ? 38.849 70.201 21.943 1.00 71.62 695 LEU A C 1
ATOM 5501 O O . LEU A 1 695 ? 39.443 70.383 22.996 1.00 71.62 695 LEU A O 1
ATOM 5505 N N . SER A 1 696 ? 39.413 69.579 20.904 1.00 70.62 696 SER A N 1
ATOM 5506 C CA . SER A 1 696 ? 40.843 69.230 20.856 1.00 70.62 696 SER A CA 1
ATOM 5507 C C . SER A 1 696 ? 41.669 70.172 19.971 1.00 70.62 696 SER A C 1
ATOM 5509 O O . SER A 1 696 ? 42.891 70.045 19.925 1.00 70.62 696 SER A O 1
ATOM 5511 N N . ILE A 1 697 ? 41.011 71.109 19.278 1.00 73.44 697 ILE A N 1
ATOM 5512 C CA . ILE A 1 697 ? 41.639 72.193 18.504 1.00 73.44 697 ILE A CA 1
ATOM 5513 C C . ILE A 1 697 ? 41.626 73.522 19.289 1.00 73.44 697 ILE A C 1
ATOM 5515 O O . ILE A 1 697 ? 42.479 74.375 19.042 1.00 73.44 697 ILE A O 1
ATOM 5519 N N . LEU A 1 698 ? 40.687 73.687 20.229 1.00 60.53 698 LEU A N 1
ATOM 5520 C CA . LEU A 1 698 ? 40.758 74.650 21.339 1.00 60.53 698 LEU A CA 1
ATOM 5521 C C . LEU A 1 698 ? 41.695 74.132 22.432 1.00 60.53 698 LEU A C 1
ATOM 5523 O O . LEU A 1 698 ? 42.399 74.980 23.025 1.00 60.53 698 LEU A O 1
#

Nearest PDB structures (foldseek):
  3nms-assembly1_A  TM=1.558E-01  e=2.432E-05  Homo sapiens
  3hrz-assembly1_A  TM=1.828E-01  e=3.526E-04  Naja kaouthia
  3hs0-assembly1_F  TM=1.775E-01  e=2.097E-03  Naja kaouthia
  8ayh-assembly1_B  TM=1.793E-01  e=4.194E-03  Naja kaouthia
  5j12-assembly1_B  TM=2.494E-01  e=1.023E+00  Mus musculus

Sequence (698 aa):
MEEADMKYCVKCTCLPVNKVQKDQIYWTGKVSCHNIRKCPRPTCKKANESCCRSCPNLSYENKPFWKHKITEFSALLVGSNFTDSVSTHAVAIADISVRDSSLYYSIRLTRLKPASKILFVLENNNIIHQISIGHQQLKKTCRRRCSAMMQLCGVWRKLPLLYHEYLREKQVSLVITTNEYSKGLVKGLIFPSTDKKKETLTAILVAKSMQGAGGRAYFTLDPTETSLDYSITIVTDKERSRTQENITISIGNERKPAFIRWISERELSITGTWLAPEKRASRHLVRGRFSVVIITQTLGTITGKILPRMVCGTFQAVLSGDIIPFYKKYRTGIGSASFQLQQNGNIIYKIGLSRLDSPLRQVIVERNLISGSSGSGSNMWRRRKRNNGNLTKQYRVGDIGYGGWANGTYKKPKVTDLNRLINGELYVKVSTEKRRRMALLGQIVEVPYHEQCNTFTGTPLVLLPPNPNPLKYPVKAYAWLIMGVGCQLHYQIMIQGRTTTLSEPLNAYLTNSDGHINSPHTSENTSIMGNFYDNVVSGTLTAISQHLFKALDNGNATLRIINRRYPSGILEVKVAVPNNCWKLSQDVNGIDSFLVGTSDKDDRQRSKCKFENRWHEEGETWVPSEQELCKTCSCVQGQVSCIDVLCPLLGCQNPIHVEGLCCPVCPDLSIYLSIYLSIYLSIYLSIYIYLSIYLSIL

Solvent-accessible surface area (backbone atoms only — not comparable to full-atom values): 39795 Å² total; per-residue (Å²): 140,82,81,79,84,76,76,81,35,68,54,70,45,79,40,66,39,70,48,80,54,94,96,39,80,46,82,41,82,41,82,47,71,46,74,62,86,80,66,74,82,58,95,55,99,62,55,44,98,50,97,52,44,41,57,70,80,90,74,82,70,100,58,62,81,64,69,82,41,83,46,41,31,35,25,63,20,16,6,16,66,43,96,68,60,32,76,28,54,30,32,34,39,36,46,35,38,37,50,92,46,24,40,36,42,32,38,40,35,36,78,64,71,75,61,37,37,42,34,36,22,37,83,87,65,31,64,81,46,77,45,78,54,56,73,71,74,56,64,82,74,60,88,89,71,87,83,62,76,44,76,49,68,52,72,46,72,78,50,56,73,69,57,58,49,35,46,71,74,47,39,32,27,43,31,38,18,25,86,90,33,74,94,40,52,27,28,17,59,33,37,80,42,89,55,72,82,55,48,40,30,32,20,65,24,31,29,74,47,53,63,2,29,24,33,43,35,37,29,28,71,38,94,87,71,58,33,33,35,37,42,34,40,54,50,58,54,85,80,69,67,82,58,75,39,56,35,39,43,32,38,21,37,99,90,51,72,75,40,77,48,80,46,76,42,66,62,58,64,48,74,52,74,42,74,51,61,58,90,69,51,38,43,37,41,28,47,44,53,24,32,44,40,36,41,35,85,87,66,39,52,29,39,19,52,32,23,50,58,82,71,70,40,46,35,37,23,55,26,40,31,81,83,68,70,93,88,57,96,66,74,61,28,42,33,37,35,42,40,43,80,44,80,64,34,32,33,38,39,42,36,40,40,36,49,35,80,42,55,76,67,40,38,38,68,44,68,81,84,88,66,99,64,99,62,96,73,78,76,83,87,76,84,67,104,64,81,80,53,57,51,50,88,47,49,44,78,44,99,58,48,63,9,28,41,28,60,53,66,50,71,73,44,45,56,68,58,51,42,33,49,74,67,39,52,33,24,46,39,30,20,20,68,84,32,65,88,61,39,27,46,16,56,30,36,77,38,78,67,52,100,59,55,89,70,74,74,73,84,62,47,66,36,41,59,44,90,80,62,88,62,99,62,80,65,41,36,36,34,45,76,46,76,46,87,89,61,26,40,37,40,41,38,38,50,46,62,84,52,90,86,64,78,66,66,37,35,37,34,43,29,37,78,83,67,72,84,87,55,102,81,53,73,64,48,44,44,84,70,47,63,38,76,60,53,57,41,72,48,71,47,71,86,74,42,56,65,43,40,46,22,20,38,73,38,46,16,31,42,33,33,26,32,88,93,35,69,92,32,57,28,35,34,76,36,66,48,78,61,69,64,52,53,74,85,73,78,81,85,86,74,94,60,96,70,80,78,74,62,90,81,60,48,74,54,37,47,32,12,78,53,96,94,40,80,37,49,60,73,40,72,49,63,84,41,88,88,42,59,40,34,42,32,30,15,54,77,21,39,72,50,69,43,72,60,82,61,80,90,74,94,56,95,67,63,43,78,50,90,89,52,58,57,65,40,67,71,57,66,68,56,56,50,49,53,51,49,51,51,52,52,52,52,50,51,52,52,49,50,52,51,53,52,52,65,71,74,104

Organism: Acanthosepion pharaonis (NCBI:txid158019)

Secondary structure (DSSP, 8-state):
--------EEEEEEEEEEEEETTEEEEEEEEEEEEE--PPPP-SSS-BSSSS-B-------SS-TTTT--EEEEEEEBGGGSSS------EEEEEEEEETTEEEEEEEEESPPPEEEEEEEETT--EEEEEE--HHHHHTT-SS---SPEEEEEEE-S--HHHHHHHHTT-EEEEEEESS-TT-SEEEE-EE-SSTTT--EEEEEEESSSSS-EEEEEEEE-TTSSEEEEEEEEE--TTS--PPEEEEEEEEETTEEEEEEEEEESSSEEEEEEEPP-TTTHHHHTTT--EEEEEETTTEEEEEE-EE---SSEEEEEEE-----TT------EEEEEEEE-TTS-EEEEEEEES-SS-EEEEEEEE-------S----TTTS----SSBGGGGEEEPSSTT-EEEEEEE-S--HHHHHHHHTT-EEEEEEESS-SS-SEEEEEEEEPP-TTTTT--SPPEEEBPPSSP--SS--EEEEEEEE-TTS-EEEEEEEE---TT--SPEEEEEEETT--TT-TT-TTSEEEEEEESSSEEEEEE----HHHHHHHHHT-EEEEEEETTEEEEEEEEEE-----TTTTTT--SSS--SSS---TTTSTTTSEEEETTEEEETT-EE---TT-TTEEEEEETTEEEEEE-------SSSPBPPTT-SS-B---HHHHHHHHHHHHHHHHHHHHHHHHHHHHH-

pLDDT: mean 71.12, std 16.19, range [28.28, 94.44]

InterPro domains:
  IPR001007 VWFC domain [PF00093] (609-666)
  IPR001007 VWFC domain [PS01208] (630-666)
  IPR001007 VWFC domain [PS50184] (607-667)
  IPR001007 VWFC domain [SM00214] (609-666)
  IPR010895 CHRD [PS50933] (69-195)
  IPR010895 CHRD [PS50933] (311-449)
  IPR010895 CHRD [SM00754] (71-192)
  IPR010895 CHRD [SM00754] (313-446)
  IPR052278 Chordin-like dorsalizing regulators [PTHR46526] (7-668)

Foldseek 3Di:
DDDDPPPFDKDKDFDWAWDQDPNDTDTDTDIDIDTDPDADDEPDPAFDPDPHTYRPPPDDDPDDPQVLDKFKKKKKWWQQPDPDRFQAQKIKIKIWIDDPQKIKIKIKIARDDDWAKKFKAFPVRHTPDIDGDDPVLVVVPDDDDRRDIDMDIDMDHNHDPVVVVCLAVQGIKMFIADPVRNVGRIIITMYTDPCPLQFFKKWKKTFPGSRRKTKIKTWGQDPVNFKIKIKIAIDGHPPPDQDFKWKWKFKAAPVDTPDIDIDTGSHRIDIDMGGDDPPVVQLCLQQQRMKIWMAIPPRGIIIITIYGDAALFKWKWWKWFDDDPPPDPDDAKTKIKIWHADRSGKIKMKIWIDQHRAAWDWKFKDFDPPDPDPDPDDPPPPPDPDPQGTQVVQWDQDDDRNITMGTDMNPRDGSVVSSCLSNQRMKIFTAHPVRHPGRIIITTDTDGHDPCVVVPPDGWFWWDAPPVAPDPFDKTKTKDWAQDPLRKIWMKMFIPDDDPVPVFKKWKKKFFLPDDLPDPPCPQGMDTQGIPSDRMGTDIHNDHHLVSLVCQQVQRIKIFIAGPVGSVGNIMDGHHYHDPVSVVVPPDDDDDDPDDDDDPVVQVQQQWEQAPNDIHGAQDKDQRDLVRQQWIWGQHRNYIDIDGNDEDDDPDPDFDDDRSHDHTDDPDVVVVVVVVVVVVVVVVVVVVVVVVVVVVVD

Mean predicted aligned error: 17.53 Å